Protein AF-A0A1N7QGW6-F1 (afdb_monomer_lite)

Radius of gyration: 34.16 Å; chains: 1; bounding box: 110×122×74 Å

Structure (mmCIF, N/CA/C/O backbone):
data_AF-A0A1N7QGW6-F1
#
_entry.id   AF-A0A1N7QGW6-F1
#
loop_
_atom_site.group_PDB
_atom_site.id
_atom_site.type_symbol
_atom_site.label_atom_id
_atom_site.label_alt_id
_atom_site.label_comp_id
_atom_site.label_asym_id
_atom_site.label_entity_id
_atom_site.label_seq_id
_atom_site.pdbx_PDB_ins_code
_atom_site.Cartn_x
_atom_site.Cartn_y
_atom_site.Cartn_z
_atom_site.occupancy
_atom_site.B_iso_or_equiv
_atom_site.auth_seq_id
_atom_site.auth_comp_id
_atom_site.auth_asym_id
_atom_site.auth_atom_id
_atom_site.pdbx_PDB_model_num
ATOM 1 N N . MET A 1 1 ? -33.993 -65.089 -1.992 1.00 35.38 1 MET A N 1
ATOM 2 C CA . MET A 1 1 ? -35.129 -65.377 -2.902 1.00 35.38 1 MET A CA 1
ATOM 3 C C . MET A 1 1 ? -35.760 -64.047 -3.329 1.00 35.38 1 MET A C 1
ATOM 5 O O . MET A 1 1 ? -36.556 -63.496 -2.594 1.00 35.38 1 MET A O 1
ATOM 9 N N . ARG A 1 2 ? -35.174 -63.325 -4.295 1.00 34.69 2 ARG A N 1
ATOM 10 C CA . ARG A 1 2 ? -35.659 -63.140 -5.685 1.00 34.69 2 ARG A CA 1
ATOM 11 C C . ARG A 1 2 ? -37.185 -62.971 -5.840 1.00 34.69 2 ARG A C 1
ATOM 13 O O . ARG A 1 2 ? -37.896 -63.960 -5.978 1.00 34.69 2 ARG A O 1
ATOM 20 N N . ARG A 1 3 ? -37.643 -61.721 -5.972 1.00 34.56 3 ARG A N 1
ATOM 21 C CA . ARG A 1 3 ? -38.786 -61.343 -6.822 1.00 34.56 3 ARG A CA 1
ATOM 22 C C . ARG A 1 3 ? -38.390 -60.129 -7.661 1.00 34.56 3 ARG A C 1
ATOM 24 O O . ARG A 1 3 ? -38.070 -59.076 -7.129 1.00 34.56 3 ARG A O 1
ATOM 31 N N . PHE A 1 4 ? -38.357 -60.346 -8.972 1.00 32.91 4 PHE A N 1
ATOM 32 C CA . PHE A 1 4 ? -38.132 -59.345 -10.007 1.00 32.91 4 PHE A CA 1
ATOM 33 C C . PHE A 1 4 ? -39.405 -58.507 -10.194 1.00 32.91 4 PHE A C 1
ATOM 35 O O . PHE A 1 4 ? -40.488 -59.066 -10.383 1.00 32.91 4 PHE A O 1
ATOM 42 N N . HIS A 1 5 ? -39.273 -57.182 -10.206 1.00 38.00 5 HIS A N 1
ATOM 43 C CA . HIS A 1 5 ? -40.263 -56.282 -10.791 1.00 38.00 5 HIS A CA 1
ATOM 44 C C . HIS A 1 5 ? -39.692 -55.676 -12.071 1.00 38.00 5 HIS A C 1
ATOM 46 O O . HIS A 1 5 ? -38.597 -55.121 -12.087 1.00 38.00 5 HIS A O 1
ATOM 52 N N . ARG A 1 6 ? -40.444 -55.880 -13.156 1.00 38.44 6 ARG A N 1
ATOM 53 C CA . ARG A 1 6 ? -40.234 -55.310 -14.485 1.00 38.44 6 ARG A CA 1
ATOM 54 C C . ARG A 1 6 ? -40.638 -53.837 -14.434 1.00 38.44 6 ARG A C 1
ATOM 56 O O . ARG A 1 6 ? -41.791 -53.546 -14.138 1.00 38.44 6 ARG A O 1
ATOM 63 N N . GLY A 1 7 ? -39.701 -52.945 -14.739 1.00 32.28 7 GLY A N 1
ATOM 64 C CA . GLY A 1 7 ? -39.933 -51.520 -14.958 1.00 32.28 7 GLY A CA 1
ATOM 65 C C . GLY A 1 7 ? -39.452 -51.142 -16.355 1.00 32.28 7 GLY A C 1
ATOM 66 O O . GLY A 1 7 ? -38.348 -51.496 -16.753 1.00 32.28 7 GLY A O 1
ATOM 67 N N . VAL A 1 8 ? -40.343 -50.505 -17.100 1.00 32.12 8 VAL A N 1
ATOM 68 C CA . VAL A 1 8 ? -40.270 -50.115 -18.510 1.00 32.12 8 VAL A CA 1
ATOM 69 C C . VAL A 1 8 ? -39.109 -49.143 -18.772 1.00 32.12 8 VAL A C 1
ATOM 71 O O . VAL A 1 8 ? -38.960 -48.159 -18.057 1.00 32.12 8 VAL A O 1
ATOM 74 N N . VAL A 1 9 ? -38.310 -49.403 -19.813 1.00 31.86 9 VAL A N 1
ATOM 75 C CA . VAL A 1 9 ? -37.271 -48.489 -20.326 1.00 31.86 9 VAL A CA 1
ATOM 76 C C . VAL A 1 9 ? -37.886 -47.635 -21.441 1.00 31.86 9 VAL A C 1
ATOM 78 O O . VAL A 1 9 ? -38.430 -48.218 -22.383 1.00 31.86 9 VAL A O 1
ATOM 81 N N . PRO A 1 10 ? -37.819 -46.291 -21.392 1.00 36.81 10 PRO A N 1
ATOM 82 C CA . PRO A 1 10 ? -38.207 -45.463 -22.520 1.00 36.81 10 PRO A CA 1
ATOM 83 C C . PRO A 1 10 ? -37.068 -45.418 -23.545 1.00 36.81 10 PRO A C 1
ATOM 85 O O . PRO A 1 10 ? -35.898 -45.219 -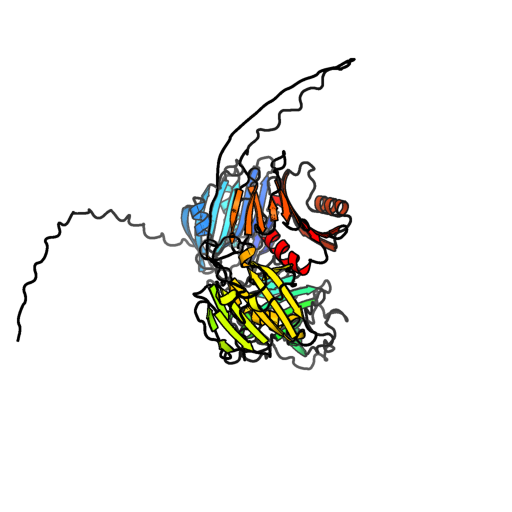23.217 1.00 36.81 10 PRO A O 1
ATOM 88 N N . LEU A 1 11 ? -37.442 -45.615 -24.806 1.00 33.41 11 LEU A N 1
ATOM 89 C CA . LEU A 1 11 ? -36.597 -45.474 -25.983 1.00 33.41 11 LEU A CA 1
ATOM 90 C C . LEU A 1 11 ? -36.296 -43.974 -26.182 1.00 33.41 11 LEU A C 1
ATOM 92 O O . LEU A 1 11 ? -37.130 -43.245 -26.715 1.00 33.41 11 LEU A O 1
ATOM 96 N N . LEU A 1 12 ? -35.140 -43.494 -25.712 1.00 32.97 12 LEU A N 1
ATOM 97 C CA . LEU A 1 12 ? -34.662 -42.145 -26.025 1.00 32.97 12 LEU A CA 1
ATOM 98 C C . LEU A 1 12 ? -33.948 -42.180 -27.383 1.00 32.97 12 LEU A C 1
ATOM 100 O O . LEU A 1 12 ? -32.967 -42.900 -27.565 1.00 32.97 12 LEU A O 1
ATOM 104 N N . ALA A 1 13 ? -34.467 -41.416 -28.340 1.00 35.19 13 ALA A N 1
ATOM 105 C CA . ALA A 1 13 ? -33.882 -41.245 -29.659 1.00 35.19 13 ALA A CA 1
ATOM 106 C C . ALA A 1 13 ? -32.494 -40.584 -29.554 1.00 35.19 13 ALA A C 1
ATOM 108 O O . ALA A 1 13 ? -32.369 -39.430 -29.148 1.00 35.19 13 ALA A O 1
ATOM 109 N N . LEU A 1 14 ? -31.454 -41.326 -29.941 1.00 32.69 14 LEU A N 1
ATOM 110 C CA . LEU A 1 14 ? -30.108 -40.810 -30.184 1.00 32.69 14 LEU A CA 1
ATOM 111 C C . LEU A 1 14 ? -30.124 -39.967 -31.467 1.00 32.69 14 LEU A C 1
ATOM 113 O O . LEU A 1 14 ? -30.026 -40.491 -32.575 1.00 32.69 14 LEU A O 1
ATOM 117 N N . LEU A 1 15 ? -30.252 -38.650 -31.311 1.00 38.38 15 LEU A N 1
ATOM 118 C CA . LEU A 1 15 ? -29.819 -37.687 -32.321 1.00 38.38 15 LEU A CA 1
ATOM 119 C C . LEU A 1 15 ? -28.288 -37.724 -32.367 1.00 38.38 15 LEU A C 1
ATOM 121 O O . LEU A 1 15 ? -27.618 -37.359 -31.403 1.00 38.38 15 LEU A O 1
ATOM 125 N N . GLY A 1 16 ? -27.739 -38.213 -33.479 1.00 38.16 16 GLY A N 1
ATOM 126 C CA . GLY A 1 16 ? -26.304 -38.230 -33.730 1.00 38.16 16 GLY A CA 1
ATOM 127 C C . GLY A 1 16 ? -25.754 -36.811 -33.836 1.00 38.16 16 GLY A C 1
ATOM 128 O O . GLY A 1 16 ? -25.899 -36.165 -34.870 1.00 38.16 16 GLY A O 1
ATOM 129 N N . MET A 1 17 ? -25.098 -36.338 -32.777 1.00 44.41 17 MET A N 1
ATOM 130 C CA . MET A 1 17 ? -24.157 -35.231 -32.884 1.00 44.41 17 MET A CA 1
ATOM 131 C C . MET A 1 17 ? -22.825 -35.792 -33.375 1.00 44.41 17 MET A C 1
ATOM 133 O O . MET A 1 17 ? -22.213 -36.637 -32.722 1.00 44.41 17 MET A O 1
ATOM 137 N N . ALA A 1 18 ? -22.399 -35.348 -34.556 1.00 43.19 18 ALA A N 1
ATOM 138 C CA . ALA A 1 18 ? -21.048 -35.590 -35.035 1.00 43.19 18 ALA A CA 1
ATOM 139 C C . ALA A 1 18 ? -20.046 -35.002 -34.020 1.00 43.19 18 ALA A C 1
ATOM 141 O O . ALA A 1 18 ? -20.264 -33.882 -33.550 1.00 43.19 18 ALA A O 1
ATOM 142 N N . PRO A 1 19 ? -18.963 -35.715 -33.667 1.00 48.38 19 PRO A N 1
ATOM 143 C CA . PRO A 1 19 ? -17.912 -35.145 -32.839 1.00 48.38 19 PRO A CA 1
ATOM 144 C C . PRO A 1 19 ? -17.296 -33.971 -33.601 1.00 48.38 19 PRO A C 1
ATOM 146 O O . PRO A 1 19 ? -16.683 -34.150 -34.654 1.00 48.38 19 PRO A O 1
ATOM 149 N N . GLY A 1 20 ? -17.502 -32.758 -33.084 1.00 43.50 20 GLY A N 1
ATOM 150 C CA . GLY A 1 20 ? -16.773 -31.585 -33.540 1.00 43.50 20 GLY A CA 1
ATOM 151 C C . GLY A 1 20 ? -15.282 -31.880 -33.433 1.00 43.50 20 GLY A C 1
ATOM 152 O O . GLY A 1 20 ? -14.818 -32.368 -32.401 1.00 43.50 20 GLY A O 1
ATOM 153 N N . ALA A 1 21 ? -14.550 -31.646 -34.519 1.00 43.66 21 ALA A N 1
ATOM 154 C CA . ALA A 1 21 ? -13.107 -31.788 -34.547 1.00 43.66 21 ALA A CA 1
ATOM 155 C C . ALA A 1 21 ? -12.507 -30.895 -33.452 1.00 43.66 21 ALA A C 1
ATOM 157 O O . ALA A 1 21 ? -12.454 -29.675 -33.595 1.00 43.66 21 ALA A O 1
ATOM 158 N N . LEU A 1 22 ? -12.077 -31.503 -32.345 1.00 46.16 22 LEU A N 1
ATOM 159 C CA . LEU A 1 22 ? -11.154 -30.865 -31.420 1.00 46.16 22 LEU A CA 1
ATOM 160 C C . LEU A 1 22 ? -9.904 -30.562 -32.240 1.00 46.16 22 LEU A C 1
ATOM 162 O O . LEU A 1 22 ? -9.194 -31.481 -32.650 1.00 46.16 22 LEU A O 1
ATOM 166 N N . ALA A 1 23 ? -9.681 -29.283 -32.540 1.00 46.53 23 ALA A N 1
ATOM 167 C CA . ALA A 1 23 ? -8.434 -28.830 -33.121 1.00 46.53 23 ALA A CA 1
ATOM 168 C C . ALA A 1 23 ? -7.307 -29.309 -32.197 1.00 46.53 23 ALA A C 1
ATOM 170 O O . ALA A 1 23 ? -7.170 -28.829 -31.073 1.00 46.53 23 ALA A O 1
ATOM 171 N N . GLN A 1 24 ? -6.549 -30.310 -32.647 1.00 46.31 24 GLN A N 1
ATOM 172 C CA . GLN A 1 24 ? -5.330 -30.743 -31.981 1.00 46.31 24 GLN A CA 1
ATOM 173 C C . GLN A 1 24 ? -4.388 -29.542 -31.963 1.00 46.31 24 GLN A C 1
ATOM 175 O O . GLN A 1 24 ? -3.799 -29.190 -32.984 1.00 46.31 24 GLN A O 1
ATOM 180 N N . GLN A 1 25 ? -4.285 -28.880 -30.809 1.00 50.25 25 GLN A N 1
ATOM 181 C CA . GLN A 1 25 ? -3.214 -27.928 -30.559 1.00 50.25 25 GLN A CA 1
ATOM 182 C C . GLN A 1 25 ? -1.900 -28.679 -30.760 1.00 50.25 25 GLN A C 1
ATOM 184 O O . GLN A 1 25 ? -1.658 -29.709 -30.127 1.00 50.25 25 GLN A O 1
ATOM 189 N N . ALA A 1 26 ? -1.091 -28.201 -31.705 1.00 57.78 26 ALA A N 1
ATOM 190 C CA . ALA A 1 26 ? 0.238 -28.736 -31.932 1.00 57.78 26 ALA A CA 1
ATOM 191 C C . ALA A 1 26 ? 1.012 -28.716 -30.607 1.00 57.78 26 ALA A C 1
ATOM 193 O O . ALA A 1 26 ? 0.926 -27.745 -29.852 1.00 57.78 26 ALA A O 1
ATOM 194 N N . ALA A 1 27 ? 1.742 -29.796 -30.319 1.00 66.56 27 ALA A N 1
ATOM 195 C CA . ALA A 1 27 ? 2.585 -29.862 -29.133 1.00 66.56 27 ALA A CA 1
ATOM 196 C C . ALA A 1 27 ? 3.534 -28.646 -29.105 1.00 66.56 27 ALA A C 1
ATOM 198 O O . ALA A 1 27 ? 4.068 -28.279 -30.159 1.00 66.56 27 ALA A O 1
ATOM 199 N N . PRO A 1 28 ? 3.738 -28.008 -27.939 1.00 74.38 28 PRO A N 1
ATOM 200 C CA . PRO A 1 28 ? 4.606 -26.845 -27.837 1.00 74.38 28 PRO A CA 1
ATOM 201 C C . PRO A 1 28 ? 6.012 -27.204 -28.326 1.00 74.38 28 PRO A C 1
ATOM 203 O O . PRO A 1 28 ? 6.568 -28.243 -27.963 1.00 74.38 28 PRO A O 1
ATOM 206 N N . LYS A 1 29 ? 6.573 -26.351 -29.189 1.00 85.00 29 LYS A N 1
ATOM 207 C CA . LYS A 1 29 ? 7.944 -26.506 -29.685 1.00 85.00 29 LYS A CA 1
ATOM 208 C C . LYS A 1 29 ? 8.902 -26.479 -28.481 1.00 85.00 29 LYS A C 1
ATOM 210 O O . LYS A 1 29 ? 8.713 -25.631 -27.606 1.00 85.00 29 LYS A O 1
ATOM 215 N N . PRO A 1 30 ? 9.903 -27.377 -28.406 1.00 89.56 30 PRO A N 1
ATOM 216 C CA . PRO A 1 30 ? 10.860 -27.359 -27.308 1.00 89.56 30 PRO A CA 1
ATOM 217 C C . PRO A 1 30 ? 11.577 -25.999 -27.242 1.00 89.56 30 PRO A C 1
ATOM 219 O O . PRO A 1 30 ? 11.844 -25.418 -28.301 1.00 89.56 30 PRO A O 1
ATOM 222 N N . PRO A 1 31 ? 11.893 -25.495 -26.036 1.00 93.50 31 PRO A N 1
ATOM 223 C CA . PRO A 1 31 ? 12.625 -24.246 -25.880 1.00 93.50 31 PRO A CA 1
ATOM 224 C C . PRO A 1 31 ? 13.992 -24.287 -26.573 1.00 93.50 31 PRO A C 1
ATOM 226 O O . PRO A 1 31 ? 14.701 -25.293 -26.515 1.00 93.50 31 PRO A O 1
ATOM 229 N N . GLU A 1 32 ? 14.375 -23.187 -27.212 1.00 96.94 32 GLU A N 1
ATOM 230 C CA . GLU A 1 32 ? 15.675 -23.042 -27.872 1.00 96.94 32 GLU A CA 1
ATOM 231 C C . GLU A 1 32 ? 16.724 -22.515 -26.876 1.00 96.94 32 GLU A C 1
ATOM 233 O O . GLU A 1 32 ? 16.401 -21.659 -26.059 1.00 96.94 32 GLU A O 1
ATOM 238 N N . PRO A 1 33 ? 17.985 -22.975 -26.897 1.00 96.88 33 PRO A N 1
ATOM 239 C CA . PRO A 1 33 ? 19.008 -22.407 -26.023 1.00 96.88 33 PRO A CA 1
ATOM 240 C C . PRO A 1 33 ? 19.329 -20.961 -26.433 1.00 96.88 33 PRO A C 1
ATOM 242 O O . PRO A 1 33 ? 19.595 -20.683 -27.604 1.00 96.88 33 PRO A O 1
ATOM 245 N N . PHE A 1 34 ? 19.345 -20.042 -25.468 1.00 96.25 34 PHE A N 1
ATOM 246 C CA . PHE A 1 34 ? 19.880 -18.699 -25.659 1.00 96.25 34 PHE A CA 1
ATOM 247 C C . PHE A 1 34 ? 21.399 -18.788 -25.793 1.00 96.25 34 PHE A C 1
ATOM 249 O O . PHE A 1 34 ? 22.068 -19.400 -24.960 1.00 96.25 34 PHE A O 1
ATOM 256 N N . VAL A 1 35 ? 21.954 -18.162 -26.828 1.00 95.69 35 VAL A N 1
ATOM 257 C CA . VAL A 1 35 ? 23.404 -18.047 -27.008 1.00 95.69 35 VAL A CA 1
ATOM 258 C C . VAL A 1 35 ? 23.821 -16.661 -26.520 1.00 95.69 35 VAL A C 1
ATOM 260 O O . VAL A 1 35 ? 23.470 -15.683 -27.183 1.00 95.69 35 VAL A O 1
ATOM 263 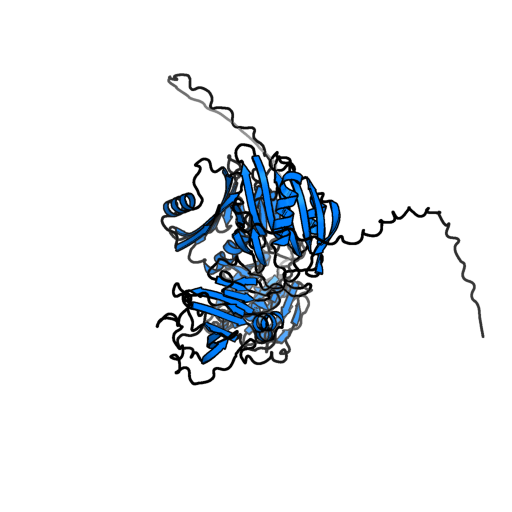N N . PRO A 1 36 ? 24.547 -16.547 -25.391 1.00 92.56 36 PRO A N 1
ATOM 264 C CA . PRO A 1 36 ? 24.975 -15.256 -24.873 1.00 92.56 36 PRO A CA 1
ATOM 265 C C . PRO A 1 36 ? 25.804 -14.487 -25.891 1.00 92.56 36 PRO A C 1
ATOM 267 O O . PRO A 1 36 ? 26.711 -15.032 -26.525 1.00 92.56 36 PRO A O 1
ATOM 270 N N . VAL A 1 37 ? 25.502 -13.202 -26.010 1.00 96.25 37 VAL A N 1
ATOM 271 C CA . VAL A 1 37 ? 26.241 -12.258 -26.841 1.00 96.25 37 VAL A CA 1
ATOM 272 C C . VAL A 1 37 ? 27.126 -11.414 -25.931 1.00 96.25 37 VAL A C 1
ATOM 274 O O . VAL A 1 37 ? 26.759 -11.105 -24.798 1.00 96.25 37 VAL A O 1
ATOM 277 N N . ALA A 1 38 ? 28.314 -11.042 -26.411 1.00 96.06 38 ALA A N 1
ATOM 278 C CA . ALA A 1 38 ? 29.198 -10.162 -25.659 1.00 96.06 38 ALA A CA 1
ATOM 279 C C . ALA A 1 38 ? 28.484 -8.838 -25.331 1.00 96.06 38 ALA A C 1
ATOM 281 O O . ALA A 1 38 ? 27.933 -8.176 -26.216 1.00 96.06 38 ALA A O 1
ATOM 282 N N . VAL A 1 39 ? 28.508 -8.460 -24.054 1.00 96.44 39 VAL A N 1
ATOM 283 C CA . VAL A 1 39 ? 28.025 -7.157 -23.591 1.00 96.44 39 VAL A CA 1
ATOM 284 C C . VAL A 1 39 ? 29.129 -6.131 -23.854 1.00 96.44 39 VAL A C 1
ATOM 286 O O . VAL A 1 39 ? 30.251 -6.337 -23.377 1.00 96.44 39 VAL A O 1
ATOM 289 N N . PRO A 1 40 ? 28.869 -5.053 -24.614 1.00 97.38 40 PRO A N 1
ATOM 290 C CA . PRO A 1 40 ? 29.883 -4.039 -24.875 1.00 97.38 40 PRO A CA 1
ATOM 291 C C . PRO A 1 40 ? 30.416 -3.409 -23.580 1.00 97.38 40 PRO A C 1
ATOM 293 O O . PRO A 1 40 ? 29.676 -3.166 -22.628 1.00 97.38 40 PRO A O 1
ATOM 296 N N . ALA A 1 41 ? 31.728 -3.174 -23.526 1.00 95.94 41 ALA A N 1
ATOM 297 C CA . ALA A 1 41 ? 32.407 -2.740 -22.302 1.00 95.94 41 ALA A CA 1
ATOM 298 C C . ALA A 1 41 ? 32.039 -1.309 -21.868 1.00 95.94 41 ALA A C 1
ATOM 300 O O . ALA A 1 41 ? 32.180 -0.967 -20.695 1.00 95.94 41 ALA A O 1
ATOM 301 N N . ASP A 1 42 ? 31.576 -0.486 -22.806 1.00 96.44 42 ASP A N 1
ATOM 302 C CA . ASP A 1 42 ? 31.104 0.882 -22.598 1.00 96.44 42 ASP A CA 1
ATOM 303 C C . ASP A 1 42 ? 29.666 0.952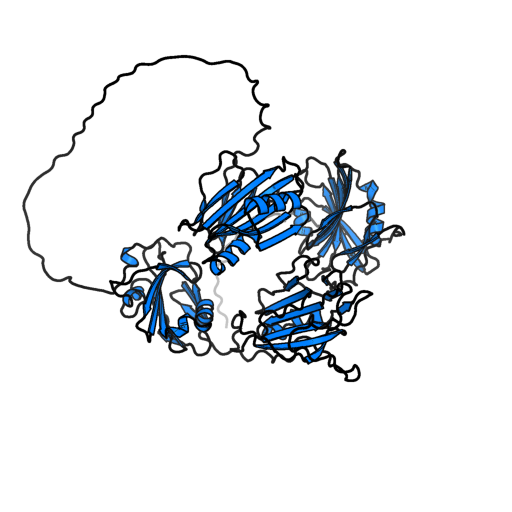 -22.061 1.00 96.44 42 ASP A C 1
ATOM 305 O O . ASP A 1 42 ? 29.189 2.033 -21.714 1.00 96.44 42 ASP A O 1
ATOM 309 N N . TRP A 1 43 ? 28.972 -0.185 -21.947 1.00 97.00 43 TRP A N 1
ATOM 310 C CA . TRP A 1 43 ? 27.624 -0.216 -21.399 1.00 97.00 43 TRP A CA 1
ATOM 311 C C . TRP A 1 43 ? 27.590 0.085 -19.907 1.00 97.00 43 TRP A C 1
ATOM 313 O O . TRP A 1 43 ? 28.345 -0.459 -19.087 1.00 97.00 43 TRP A O 1
ATOM 323 N N . VAL A 1 44 ? 26.632 0.937 -19.555 1.00 95.19 44 VAL A N 1
ATOM 324 C CA . VAL A 1 44 ? 26.464 1.473 -18.212 1.00 95.19 44 VAL A CA 1
ATOM 325 C C . VAL A 1 44 ? 25.863 0.388 -17.328 1.00 95.19 44 VAL A C 1
ATOM 327 O O . VAL A 1 44 ? 24.824 -0.188 -17.655 1.00 95.19 44 VAL A O 1
ATOM 330 N N . ALA A 1 45 ? 26.528 0.100 -16.208 1.00 93.38 45 ALA A N 1
ATOM 331 C CA . ALA A 1 45 ? 25.953 -0.739 -15.167 1.00 93.38 45 ALA A CA 1
ATOM 332 C C . ALA A 1 45 ? 24.741 -0.026 -14.563 1.00 93.38 45 ALA A C 1
ATOM 334 O O . ALA A 1 45 ? 24.802 1.157 -14.231 1.00 93.38 45 ALA A O 1
ATOM 335 N N . ALA A 1 46 ? 23.643 -0.752 -14.444 1.00 89.69 46 ALA A N 1
ATOM 336 C CA . ALA A 1 46 ? 22.421 -0.287 -13.825 1.00 89.69 46 ALA A CA 1
ATOM 337 C C . ALA A 1 46 ? 21.867 -1.395 -12.933 1.00 89.69 46 ALA A C 1
ATOM 339 O O . ALA A 1 46 ? 22.269 -2.557 -13.031 1.00 89.69 46 ALA A O 1
ATOM 340 N N . ARG A 1 47 ? 20.949 -1.016 -12.053 1.00 87.31 47 ARG A N 1
ATOM 341 C CA . ARG A 1 47 ? 20.266 -1.937 -11.158 1.00 87.31 47 ARG A CA 1
ATOM 342 C C . ARG A 1 47 ? 18.788 -1.579 -11.134 1.00 87.31 47 ARG A C 1
ATOM 344 O O . ARG A 1 47 ? 18.461 -0.394 -11.123 1.00 87.31 47 ARG A O 1
ATOM 351 N N . PHE A 1 48 ? 17.920 -2.578 -11.188 1.00 87.25 48 PHE A N 1
ATOM 352 C CA . PHE A 1 48 ? 16.471 -2.391 -11.169 1.00 87.25 48 PHE A CA 1
ATOM 353 C C . PHE A 1 48 ? 15.835 -3.455 -10.284 1.00 87.25 48 PHE A C 1
ATOM 355 O O . PHE A 1 48 ? 15.930 -4.640 -10.595 1.00 87.25 48 PHE A O 1
ATOM 362 N N . GLU A 1 49 ? 15.216 -3.030 -9.179 1.00 83.94 49 GLU A N 1
ATOM 363 C CA . GLU A 1 49 ? 14.431 -3.905 -8.295 1.00 83.94 49 GLU A CA 1
ATOM 364 C C . GLU A 1 49 ? 15.182 -5.185 -7.858 1.00 83.94 49 GLU A C 1
ATOM 366 O O . GLU A 1 49 ? 14.590 -6.246 -7.696 1.00 83.94 49 GLU A O 1
ATOM 371 N N . GLY A 1 50 ? 16.504 -5.105 -7.654 1.00 84.69 50 GLY A N 1
ATOM 372 C CA . GLY A 1 50 ? 17.345 -6.250 -7.287 1.00 84.69 50 GLY A CA 1
ATOM 373 C C . GLY A 1 50 ? 18.145 -6.876 -8.431 1.00 84.69 50 GLY A C 1
ATOM 374 O O . GLY A 1 50 ? 19.121 -7.583 -8.157 1.00 84.69 50 GLY A O 1
ATOM 375 N N . LEU A 1 51 ? 17.773 -6.612 -9.687 1.00 90.31 51 LEU A N 1
ATOM 376 C CA . LEU A 1 51 ? 18.444 -7.124 -10.884 1.00 90.31 51 LEU A CA 1
ATOM 377 C C . LEU A 1 51 ? 19.636 -6.250 -11.260 1.00 90.31 51 LEU A C 1
ATOM 379 O O . LEU A 1 51 ? 19.476 -5.051 -11.489 1.00 90.31 51 LEU A O 1
ATOM 383 N N . ASP A 1 52 ? 20.814 -6.856 -11.392 1.00 91.38 52 ASP A N 1
ATOM 384 C CA . ASP A 1 52 ? 21.957 -6.201 -12.027 1.00 91.38 52 ASP A CA 1
ATOM 385 C C . ASP A 1 52 ? 21.831 -6.313 -13.547 1.00 91.38 52 ASP A C 1
ATOM 387 O O . ASP A 1 52 ? 21.559 -7.389 -14.087 1.00 91.38 52 ASP A O 1
ATOM 391 N N . LEU A 1 53 ? 22.040 -5.195 -14.240 1.00 94.75 53 LEU A N 1
ATOM 392 C CA . LEU A 1 53 ? 21.926 -5.128 -15.690 1.00 94.75 53 LEU A CA 1
ATOM 393 C C . LEU A 1 53 ? 22.966 -4.199 -16.317 1.00 94.75 53 LEU A C 1
ATOM 395 O O . LEU A 1 53 ? 23.586 -3.355 -15.664 1.00 94.75 53 LEU A O 1
ATOM 399 N N . ARG A 1 54 ? 23.159 -4.347 -17.626 1.00 96.12 54 ARG A N 1
ATOM 400 C CA . ARG A 1 54 ? 23.988 -3.461 -18.449 1.00 96.12 54 ARG A CA 1
ATOM 401 C C . ARG A 1 54 ? 23.111 -2.870 -19.535 1.00 96.12 54 ARG A C 1
ATOM 403 O O . ARG A 1 54 ? 22.470 -3.616 -20.269 1.00 96.12 54 ARG A O 1
ATOM 410 N N . ARG A 1 55 ? 23.095 -1.542 -19.649 1.00 94.69 55 ARG A N 1
ATOM 411 C CA . ARG A 1 55 ? 22.302 -0.834 -20.661 1.00 94.69 55 ARG A CA 1
ATOM 412 C C . ARG A 1 55 ? 23.186 -0.064 -21.645 1.00 94.69 55 ARG A C 1
ATOM 414 O O . ARG A 1 55 ? 24.246 0.425 -21.235 1.00 94.69 55 ARG A O 1
ATOM 421 N N . PRO A 1 56 ? 22.742 0.106 -22.903 1.00 95.69 56 PRO A N 1
ATOM 422 C CA . PRO A 1 56 ? 23.432 0.969 -23.853 1.00 95.69 56 PRO A CA 1
ATOM 423 C C . PRO A 1 56 ? 23.551 2.407 -23.311 1.00 95.69 56 PRO A C 1
ATOM 425 O O . PRO A 1 56 ? 22.580 2.922 -22.739 1.00 95.69 56 PRO A O 1
ATOM 428 N N . PRO A 1 57 ? 24.712 3.071 -23.455 1.00 94.94 57 PRO A N 1
ATOM 429 C CA . PRO A 1 57 ? 24.917 4.427 -22.941 1.00 94.94 57 PRO A CA 1
ATOM 430 C C . PRO A 1 57 ? 24.023 5.476 -23.619 1.00 94.94 57 PRO A C 1
ATOM 432 O O . PRO A 1 57 ? 23.689 6.484 -23.001 1.00 94.94 57 PRO A O 1
ATOM 435 N N . GLU A 1 58 ? 23.606 5.243 -24.863 1.00 93.94 58 GLU A N 1
ATOM 436 C CA . GLU A 1 58 ? 22.750 6.139 -25.643 1.00 93.94 58 GLU A CA 1
ATOM 437 C C . GLU A 1 58 ? 21.252 6.016 -25.330 1.00 93.94 58 GLU A C 1
ATOM 439 O O . GLU A 1 58 ? 20.460 6.807 -25.838 1.00 93.94 58 GLU A O 1
ATOM 444 N N . PHE A 1 59 ? 20.857 5.033 -24.516 1.00 94.38 59 PHE A N 1
ATOM 445 C CA . PHE A 1 59 ? 19.480 4.869 -24.060 1.00 94.38 59 PHE A CA 1
ATOM 446 C C . PHE A 1 59 ? 19.254 5.710 -22.805 1.00 94.38 59 PHE A C 1
ATOM 448 O O . PHE A 1 59 ? 19.862 5.467 -21.757 1.00 94.38 59 PHE A O 1
ATOM 455 N N . THR A 1 60 ? 18.367 6.695 -22.895 1.00 91.69 60 THR A N 1
ATOM 456 C CA . THR A 1 60 ? 17.994 7.556 -21.769 1.00 91.69 60 THR A CA 1
ATOM 457 C C . THR A 1 60 ? 16.800 6.967 -21.021 1.00 91.69 60 THR A C 1
ATOM 459 O O . THR A 1 60 ? 15.916 6.400 -21.668 1.00 91.69 60 THR A O 1
ATOM 462 N N . PRO A 1 61 ? 16.733 7.080 -19.680 1.00 90.06 61 PRO A N 1
ATOM 463 C CA . PRO A 1 61 ? 15.514 6.761 -18.941 1.00 90.06 61 PRO A CA 1
ATOM 464 C C . PRO A 1 61 ? 14.347 7.580 -19.495 1.00 90.06 61 PRO A C 1
ATOM 466 O O . PRO A 1 61 ? 14.468 8.796 -19.634 1.00 90.06 61 PRO A O 1
ATOM 469 N N . MET A 1 62 ? 13.260 6.905 -19.852 1.00 85.06 62 MET A N 1
ATOM 470 C CA . MET A 1 62 ? 12.035 7.535 -20.346 1.00 85.06 62 MET A CA 1
ATOM 471 C C . MET A 1 62 ? 10.944 7.517 -19.289 1.00 85.06 62 MET A C 1
ATOM 473 O O . MET A 1 62 ? 10.238 8.505 -19.129 1.00 85.06 62 MET A O 1
ATOM 477 N N . ASP A 1 63 ? 10.829 6.393 -18.588 1.00 82.56 63 ASP A N 1
ATOM 478 C CA . ASP A 1 63 ? 9.805 6.179 -17.583 1.00 82.56 63 ASP A CA 1
ATOM 479 C C . ASP A 1 63 ? 10.337 5.283 -16.463 1.00 82.56 63 ASP A C 1
ATOM 481 O O . ASP A 1 63 ? 11.213 4.428 -16.672 1.00 82.56 63 ASP A O 1
ATOM 485 N N . GLU A 1 64 ? 9.835 5.528 -15.264 1.00 80.19 64 GLU A N 1
ATOM 486 C CA . GLU A 1 64 ? 10.184 4.804 -14.053 1.00 80.19 64 GLU A CA 1
ATOM 487 C C . GLU A 1 64 ? 8.941 4.675 -13.186 1.00 80.19 64 GLU A C 1
ATOM 489 O O . GLU A 1 64 ? 8.565 5.592 -12.455 1.00 80.19 64 GLU A O 1
ATOM 494 N N . ASP A 1 65 ? 8.349 3.491 -13.261 1.00 76.00 65 ASP A N 1
ATOM 495 C CA . ASP A 1 65 ? 7.287 3.065 -12.375 1.00 76.00 65 ASP A CA 1
ATOM 496 C C . ASP A 1 65 ? 7.838 2.133 -11.297 1.00 76.00 65 ASP A C 1
ATOM 498 O O . ASP A 1 65 ? 8.974 1.658 -11.339 1.00 76.00 65 ASP A O 1
ATOM 502 N N . ARG A 1 66 ? 6.989 1.818 -10.316 1.00 71.69 66 ARG A N 1
ATOM 503 C CA . ARG A 1 66 ? 7.317 0.867 -9.245 1.00 71.69 66 ARG A CA 1
ATOM 504 C C . ARG A 1 66 ? 7.733 -0.505 -9.782 1.00 71.69 66 ARG A C 1
ATOM 506 O O . ARG A 1 66 ? 8.627 -1.141 -9.233 1.00 71.69 66 ARG A O 1
ATOM 513 N N . ASP A 1 67 ? 7.034 -0.970 -10.810 1.00 82.31 67 ASP A N 1
ATOM 514 C CA . ASP A 1 67 ? 7.161 -2.336 -11.315 1.00 82.31 67 ASP A CA 1
ATOM 515 C C . ASP A 1 67 ? 7.726 -2.369 -12.731 1.00 82.31 67 ASP A C 1
ATOM 517 O O . ASP A 1 67 ? 7.981 -3.449 -13.251 1.00 82.31 67 ASP A O 1
ATOM 521 N N . SER A 1 68 ? 7.984 -1.204 -13.337 1.00 89.56 68 SER A N 1
ATOM 522 C CA . SER A 1 68 ? 8.534 -1.112 -14.682 1.00 89.56 68 SER A CA 1
ATOM 523 C C . SER A 1 68 ? 9.627 -0.054 -14.795 1.00 89.56 68 SER A C 1
ATOM 525 O O . SER A 1 68 ? 9.592 1.002 -14.165 1.00 89.56 68 SER A O 1
ATOM 527 N N . ARG A 1 69 ? 10.623 -0.332 -15.632 1.00 91.50 69 ARG A N 1
ATOM 528 C CA . ARG A 1 69 ? 11.667 0.622 -15.985 1.00 91.50 69 ARG A CA 1
ATOM 529 C C . ARG A 1 69 ? 11.828 0.666 -17.486 1.00 91.50 69 ARG A C 1
ATOM 531 O O . ARG A 1 69 ? 12.090 -0.363 -18.110 1.00 91.50 69 ARG A O 1
ATOM 538 N N . THR A 1 70 ? 11.722 1.867 -18.044 1.00 92.69 70 THR A N 1
ATOM 539 C CA . THR A 1 70 ? 11.758 2.082 -19.487 1.00 92.69 70 THR A CA 1
ATOM 540 C C . THR A 1 70 ? 12.915 2.995 -19.862 1.00 92.69 70 THR A C 1
ATOM 542 O O . THR A 1 70 ? 13.081 4.096 -19.330 1.00 92.69 70 THR A O 1
ATOM 545 N N . TRP A 1 71 ? 13.707 2.555 -20.832 1.00 94.69 71 TRP A N 1
ATOM 546 C CA . TRP A 1 71 ? 14.748 3.348 -21.470 1.00 94.69 71 TRP A CA 1
ATOM 547 C C . TRP A 1 71 ? 14.494 3.417 -22.964 1.00 94.69 71 TRP A C 1
ATOM 549 O O . TRP A 1 71 ? 13.992 2.469 -23.558 1.00 94.69 71 TRP A O 1
ATOM 559 N N . GLY A 1 72 ? 14.920 4.488 -23.614 1.00 93.50 72 GLY A N 1
ATOM 560 C CA . GLY A 1 72 ? 14.801 4.563 -25.059 1.00 93.50 72 GLY A CA 1
ATOM 561 C C . GLY A 1 72 ? 15.789 5.502 -25.707 1.00 93.50 72 GLY A C 1
ATOM 562 O O . GLY A 1 72 ? 16.472 6.294 -25.059 1.00 93.50 72 GLY A O 1
ATOM 563 N N . LYS A 1 73 ? 15.843 5.379 -27.026 1.00 94.62 73 LYS A N 1
ATOM 564 C CA . LYS A 1 73 ? 16.533 6.277 -27.941 1.00 94.62 73 LYS A CA 1
ATOM 565 C C . LYS A 1 73 ? 15.536 6.630 -29.031 1.00 94.62 73 LYS A C 1
ATOM 567 O O . LYS A 1 73 ? 15.352 5.855 -29.972 1.00 94.62 73 LYS A O 1
ATOM 572 N N . LEU A 1 74 ? 14.875 7.770 -28.872 1.00 90.19 74 LEU A N 1
ATOM 573 C CA . LEU A 1 74 ? 13.870 8.267 -29.805 1.00 90.19 74 LEU A CA 1
ATOM 574 C C . LEU A 1 74 ? 14.357 9.554 -30.470 1.00 90.19 74 LEU A C 1
ATOM 576 O O . LEU A 1 74 ? 14.814 10.478 -29.805 1.00 90.19 74 LEU A O 1
ATOM 580 N N . ASP A 1 75 ? 14.230 9.614 -31.791 1.00 89.50 75 ASP A N 1
ATOM 581 C CA . ASP A 1 75 ? 14.217 10.862 -32.541 1.00 89.50 75 ASP A CA 1
ATOM 582 C C . ASP A 1 75 ? 12.804 11.446 -32.442 1.00 89.50 75 ASP A C 1
ATOM 584 O O . ASP A 1 75 ? 11.852 10.933 -33.041 1.00 89.50 75 ASP A O 1
ATOM 588 N N . GLU A 1 76 ? 12.655 12.502 -31.644 1.00 83.31 76 GLU A N 1
ATOM 589 C CA . GLU A 1 76 ? 11.361 13.132 -31.381 1.00 83.31 76 GLU A CA 1
ATOM 590 C C . GLU A 1 76 ? 10.732 13.778 -32.617 1.00 83.31 76 GLU A C 1
ATOM 592 O O . GLU A 1 76 ? 9.502 13.871 -32.682 1.00 83.31 76 GLU A O 1
ATOM 597 N N . VAL A 1 77 ? 11.552 14.210 -33.583 1.00 85.31 77 VAL A N 1
ATOM 598 C CA . VAL A 1 77 ? 11.101 14.872 -34.813 1.00 85.31 77 VAL A CA 1
ATOM 599 C C . VAL A 1 77 ? 10.607 13.825 -35.801 1.00 85.31 77 VAL A C 1
ATOM 601 O O . VAL A 1 77 ? 9.513 13.952 -36.345 1.00 85.31 77 VAL A O 1
ATOM 604 N N . ALA A 1 78 ? 11.387 12.762 -36.000 1.00 85.88 78 ALA A N 1
ATOM 605 C CA . ALA A 1 78 ? 11.018 11.666 -36.891 1.00 85.88 78 ALA A CA 1
ATOM 606 C C . ALA A 1 78 ? 9.996 10.698 -36.269 1.00 85.88 78 ALA A C 1
ATOM 608 O O . ALA A 1 78 ? 9.488 9.822 -36.972 1.00 85.88 78 ALA A O 1
ATOM 609 N N . LYS A 1 79 ? 9.730 10.816 -34.957 1.00 83.88 79 LYS A N 1
ATOM 610 C CA . LYS A 1 79 ? 8.990 9.823 -34.158 1.00 83.88 79 LYS A CA 1
ATOM 611 C C . LYS A 1 79 ? 9.497 8.414 -34.458 1.00 83.88 79 LYS A C 1
ATOM 613 O O . LYS A 1 79 ? 8.710 7.508 -34.725 1.00 83.88 79 LYS A O 1
ATOM 618 N N . ARG A 1 80 ? 10.825 8.266 -34.495 1.00 90.69 80 ARG A N 1
ATOM 619 C CA . ARG A 1 80 ? 11.517 7.025 -34.850 1.00 90.69 80 ARG A CA 1
ATOM 620 C C . ARG A 1 80 ? 12.493 6.645 -33.756 1.00 90.69 80 ARG A C 1
ATOM 622 O O . ARG A 1 80 ? 13.273 7.481 -33.316 1.00 90.69 80 ARG A O 1
ATOM 629 N N . GLY A 1 81 ? 12.519 5.379 -33.373 1.00 92.94 81 GLY A N 1
ATOM 630 C CA . GLY A 1 81 ? 13.549 4.881 -32.478 1.00 92.94 81 GLY A CA 1
ATOM 631 C C . GLY A 1 81 ? 13.152 3.601 -31.776 1.00 92.94 81 GLY A C 1
ATOM 632 O O . GLY A 1 81 ? 12.346 2.825 -32.290 1.00 92.94 81 GLY A O 1
ATOM 633 N N . PHE A 1 82 ? 13.754 3.380 -30.614 1.00 94.69 82 PHE A N 1
ATOM 634 C CA . PHE A 1 82 ? 13.647 2.119 -29.900 1.00 94.69 82 PHE A CA 1
ATOM 635 C C . PHE A 1 82 ? 13.492 2.332 -28.407 1.00 94.69 82 PHE A C 1
ATOM 637 O O . PHE A 1 82 ? 14.061 3.266 -27.839 1.00 94.69 82 PHE A O 1
ATOM 644 N N . ILE A 1 83 ? 12.742 1.431 -27.791 1.00 93.62 83 ILE A N 1
ATOM 645 C CA . ILE A 1 83 ? 12.430 1.432 -26.371 1.00 93.62 83 ILE A CA 1
ATOM 646 C C . ILE A 1 83 ? 12.756 0.041 -25.825 1.00 93.62 83 ILE A C 1
ATOM 648 O O . ILE A 1 83 ? 12.426 -0.971 -26.442 1.00 93.62 83 ILE A O 1
ATOM 652 N N . LEU A 1 84 ? 13.436 0.009 -24.686 1.00 95.44 84 LEU A N 1
ATOM 653 C CA . LEU A 1 84 ? 13.693 -1.169 -23.874 1.00 95.44 84 LEU A CA 1
ATOM 654 C C . LEU A 1 84 ? 12.940 -1.008 -22.560 1.00 95.44 84 LEU A C 1
ATOM 656 O O . LEU A 1 84 ? 13.122 0.001 -21.877 1.00 95.44 84 LEU A O 1
ATOM 660 N N . ARG A 1 85 ? 12.139 -2.001 -22.186 1.00 94.75 85 ARG A N 1
ATOM 661 C CA . ARG A 1 85 ? 11.426 -2.009 -20.907 1.00 94.75 85 ARG A CA 1
ATOM 662 C C . ARG A 1 85 ? 11.692 -3.302 -20.151 1.00 94.75 85 ARG A C 1
ATOM 664 O O . ARG A 1 85 ? 11.734 -4.375 -20.745 1.00 94.75 85 ARG A O 1
ATOM 671 N N . LEU A 1 86 ? 11.889 -3.184 -18.844 1.00 95.81 86 LEU A N 1
ATOM 672 C CA . LEU A 1 86 ? 11.801 -4.290 -17.895 1.00 95.81 86 LEU A CA 1
ATOM 673 C C . LEU A 1 86 ? 10.563 -4.074 -17.046 1.00 95.81 86 LEU A C 1
ATOM 675 O O . LEU A 1 86 ? 10.349 -2.957 -16.587 1.00 95.81 86 LEU A O 1
ATOM 679 N N . GLU A 1 87 ? 9.776 -5.115 -16.824 1.00 94.19 87 GLU A N 1
ATOM 680 C CA . GLU A 1 87 ? 8.555 -4.999 -16.035 1.00 94.19 87 GLU A CA 1
ATOM 681 C C . GLU A 1 87 ? 8.232 -6.291 -15.285 1.00 94.19 87 GLU A C 1
ATOM 683 O O . GLU A 1 87 ? 8.364 -7.385 -15.835 1.00 94.19 87 GLU A O 1
ATOM 688 N N . PHE A 1 88 ? 7.788 -6.151 -14.039 1.00 91.75 88 PHE A N 1
ATOM 689 C CA . PHE A 1 88 ? 7.218 -7.216 -13.226 1.00 91.75 88 PHE A CA 1
ATOM 690 C C . PHE A 1 88 ? 5.688 -7.115 -13.245 1.00 91.75 88 PHE A C 1
ATOM 692 O O . PHE A 1 88 ? 5.132 -6.058 -12.968 1.00 91.75 88 PHE A O 1
ATOM 699 N N . ASP A 1 89 ? 5.016 -8.212 -13.590 1.00 88.06 89 ASP A N 1
ATOM 700 C CA . ASP A 1 89 ? 3.553 -8.284 -13.707 1.00 88.06 89 ASP A CA 1
ATOM 701 C C . ASP A 1 89 ? 3.081 -9.671 -13.220 1.00 88.06 89 ASP A C 1
ATOM 703 O O . ASP A 1 89 ? 3.772 -10.679 -13.418 1.00 88.06 89 ASP A O 1
ATOM 707 N N . ASP A 1 90 ? 1.921 -9.745 -12.559 1.00 87.31 90 ASP A N 1
ATOM 708 C CA . ASP A 1 90 ? 1.356 -10.999 -12.035 1.00 87.31 90 ASP A CA 1
ATOM 709 C C . ASP A 1 90 ? 0.915 -11.964 -13.149 1.00 87.31 90 ASP A C 1
ATOM 711 O O . ASP A 1 90 ? 0.762 -13.172 -12.946 1.00 87.31 90 ASP A O 1
ATOM 715 N N . SER A 1 91 ? 0.664 -11.440 -14.346 1.00 90.56 91 SER A N 1
ATOM 716 C CA . SER A 1 91 ? 0.137 -12.164 -15.494 1.00 90.56 91 SER A CA 1
ATOM 717 C C . SER A 1 91 ? 0.321 -11.370 -16.793 1.00 90.56 91 SER A C 1
ATOM 719 O O . SER A 1 91 ? -0.667 -11.096 -17.501 1.00 90.56 91 SER A O 1
ATOM 721 N N . PRO A 1 92 ? 1.573 -11.076 -17.186 1.00 91.44 92 PRO A N 1
ATOM 722 C CA . PRO A 1 92 ? 1.867 -10.313 -18.394 1.00 91.44 92 PRO A CA 1
ATOM 723 C C . PRO A 1 92 ? 1.251 -10.962 -19.639 1.00 91.44 92 PRO A C 1
ATOM 725 O O . PRO A 1 92 ? 0.820 -10.272 -20.561 1.00 91.44 92 PRO A O 1
ATOM 728 N N . GLU A 1 93 ? 1.105 -12.292 -19.676 1.00 90.56 93 GLU A N 1
ATOM 729 C CA . GLU A 1 93 ? 0.511 -13.000 -20.812 1.00 90.56 93 GLU A CA 1
ATOM 730 C C . GLU A 1 93 ? -0.975 -12.676 -21.018 1.00 90.56 93 GLU A C 1
ATOM 732 O O . GLU A 1 93 ? -1.451 -12.742 -22.153 1.00 90.56 93 GLU A O 1
ATOM 737 N N . ARG A 1 94 ? -1.728 -12.339 -19.955 1.00 88.06 94 ARG A N 1
ATOM 738 C CA . ARG A 1 94 ? -3.141 -11.929 -20.081 1.00 88.06 94 ARG A CA 1
ATOM 739 C C . ARG A 1 94 ? -3.234 -10.623 -20.864 1.00 88.06 94 ARG A C 1
ATOM 741 O O . ARG A 1 94 ? -4.002 -10.548 -21.823 1.00 88.06 94 ARG A O 1
ATOM 748 N N . ARG A 1 95 ? -2.411 -9.643 -20.485 1.00 85.38 95 ARG A N 1
ATOM 749 C CA . ARG A 1 95 ? -2.279 -8.353 -21.167 1.00 85.38 95 ARG A CA 1
ATOM 750 C C . ARG A 1 95 ? -1.796 -8.535 -22.603 1.00 85.38 95 ARG A C 1
ATOM 752 O O . ARG A 1 95 ? -2.483 -8.139 -23.534 1.00 85.38 95 ARG A O 1
ATOM 759 N N . ILE A 1 96 ? -0.693 -9.257 -22.792 1.00 85.62 96 ILE A N 1
ATOM 760 C CA . ILE A 1 96 ? -0.098 -9.516 -24.109 1.00 85.62 96 ILE A CA 1
ATOM 761 C C . ILE A 1 96 ? -1.108 -10.136 -25.078 1.00 85.62 96 ILE A C 1
ATOM 763 O O . ILE A 1 96 ? -1.208 -9.698 -26.219 1.00 85.62 96 ILE A O 1
ATOM 767 N N . LYS A 1 97 ? -1.880 -11.141 -24.643 1.00 86.56 97 LYS A N 1
ATOM 768 C CA . LYS A 1 97 ? -2.902 -11.781 -25.488 1.00 86.56 97 LYS A CA 1
ATOM 769 C C . LYS A 1 97 ? -4.057 -10.842 -25.818 1.00 86.56 97 LYS A C 1
ATOM 771 O O . LYS A 1 97 ? -4.545 -10.871 -26.945 1.00 86.56 97 LYS A O 1
ATOM 776 N N . ARG A 1 98 ? -4.505 -10.046 -24.843 1.00 85.31 98 ARG A N 1
ATOM 777 C CA . ARG A 1 98 ? -5.548 -9.032 -25.047 1.00 85.31 98 ARG A CA 1
ATOM 778 C C . ARG A 1 98 ? -5.113 -8.020 -26.108 1.00 85.31 98 ARG A C 1
ATOM 780 O O . ARG A 1 98 ? -5.912 -7.690 -26.976 1.00 85.31 98 ARG A O 1
ATOM 787 N N . ASP A 1 99 ? -3.839 -7.647 -26.097 1.00 81.12 99 ASP A N 1
ATOM 788 C CA . ASP A 1 99 ? -3.254 -6.661 -27.008 1.00 81.12 99 ASP A CA 1
ATOM 789 C C . ASP A 1 99 ? -2.781 -7.304 -28.340 1.00 81.12 99 ASP A C 1
ATOM 791 O O . ASP A 1 99 ? -2.007 -6.731 -29.103 1.00 81.12 99 ASP A O 1
ATOM 795 N N . GLY A 1 100 ? -3.253 -8.521 -28.649 1.00 86.12 100 GLY A N 1
ATOM 796 C CA . GLY A 1 100 ? -3.016 -9.196 -29.931 1.00 86.12 100 GLY A CA 1
ATOM 797 C C . GLY A 1 100 ? -1.658 -9.892 -30.066 1.00 86.12 100 GLY A C 1
ATOM 798 O O . GLY A 1 100 ? -1.258 -10.261 -31.173 1.00 86.12 100 GLY A O 1
ATOM 799 N N . GLY A 1 101 ? -0.941 -10.095 -28.963 1.00 91.56 101 GLY A N 1
ATOM 800 C CA . GLY A 1 101 ? 0.345 -10.775 -28.942 1.00 91.56 101 GLY A CA 1
ATOM 801 C C . GLY A 1 101 ? 0.275 -12.258 -29.287 1.00 91.56 101 GLY A C 1
ATOM 802 O O . GLY A 1 101 ? -0.619 -12.996 -28.871 1.00 91.56 101 GLY A O 1
ATOM 803 N N . VAL A 1 102 ? 1.279 -12.707 -30.039 1.00 94.50 102 VAL A N 1
ATOM 804 C CA . VAL A 1 102 ? 1.421 -14.084 -30.512 1.00 94.50 102 VAL A CA 1
ATOM 805 C C . VAL A 1 102 ? 2.698 -14.692 -29.943 1.00 94.50 102 VAL A C 1
ATOM 807 O O . VAL A 1 102 ? 3.793 -14.168 -30.155 1.00 94.50 102 VAL A O 1
ATOM 810 N N . GLU A 1 103 ? 2.567 -15.827 -29.257 1.00 95.06 103 GLU A N 1
ATOM 811 C CA . GLU A 1 103 ? 3.708 -16.612 -28.781 1.00 95.06 103 GLU A CA 1
ATOM 812 C C . GLU A 1 103 ? 4.455 -17.210 -29.982 1.00 95.06 103 GLU A C 1
ATOM 814 O O . GLU A 1 103 ? 3.868 -17.858 -30.854 1.00 95.06 103 GLU A O 1
ATOM 819 N N . ARG A 1 104 ? 5.765 -16.973 -30.054 1.00 95.31 104 ARG A N 1
ATOM 820 C CA . ARG A 1 104 ? 6.642 -17.445 -31.138 1.00 95.31 104 ARG A CA 1
ATOM 821 C C . ARG A 1 104 ? 7.518 -18.626 -30.734 1.00 95.31 104 ARG A C 1
ATOM 823 O O . ARG A 1 104 ? 8.110 -19.262 -31.603 1.00 95.31 104 ARG A O 1
ATOM 830 N N . GLY A 1 105 ? 7.591 -18.927 -29.443 1.00 95.12 105 GLY A N 1
ATOM 831 C CA . GLY A 1 105 ? 8.369 -20.029 -28.890 1.00 95.12 105 GLY A CA 1
ATOM 832 C C . GLY A 1 105 ? 8.873 -19.702 -27.492 1.00 95.12 105 GLY A C 1
ATOM 833 O O . GLY A 1 105 ? 8.420 -18.748 -26.867 1.00 95.12 105 GLY A O 1
ATOM 834 N N . ALA A 1 106 ? 9.844 -20.477 -27.024 1.00 96.56 106 ALA A N 1
ATOM 835 C CA . ALA A 1 106 ? 10.507 -20.258 -25.748 1.00 96.56 106 ALA A CA 1
ATOM 836 C C . ALA A 1 106 ? 12.025 -20.342 -25.913 1.00 96.56 106 ALA A C 1
ATOM 838 O O . ALA A 1 106 ? 12.521 -20.995 -26.835 1.00 96.56 106 ALA A O 1
ATOM 839 N N . VAL A 1 107 ? 12.748 -19.689 -25.012 1.00 96.94 107 VAL A N 1
ATOM 840 C CA . VAL A 1 107 ? 14.203 -19.670 -24.955 1.00 96.94 107 VAL A CA 1
ATOM 841 C C . VAL A 1 107 ? 14.679 -20.060 -23.554 1.00 96.94 107 VAL A C 1
ATOM 843 O O . VAL A 1 107 ? 14.081 -19.644 -22.567 1.00 96.94 107 VAL A O 1
ATOM 846 N N . VAL A 1 108 ? 15.728 -20.878 -23.461 1.00 97.50 108 VAL A N 1
ATOM 847 C CA . VAL A 1 108 ? 16.374 -21.276 -22.199 1.00 97.50 108 VAL A CA 1
ATOM 848 C C . VAL A 1 108 ? 17.658 -20.480 -22.031 1.00 97.50 108 VAL A C 1
ATOM 850 O O . VAL A 1 108 ? 18.568 -20.581 -22.852 1.00 97.50 108 VAL A O 1
ATOM 853 N N . MET A 1 109 ? 17.732 -19.705 -20.963 1.00 96.62 109 MET A N 1
ATOM 854 C CA . MET A 1 109 ? 18.891 -18.920 -20.568 1.00 96.62 109 MET A CA 1
ATOM 855 C C . MET A 1 109 ? 19.997 -19.818 -19.979 1.00 96.62 109 MET A C 1
ATOM 857 O O . MET A 1 109 ? 19.707 -20.911 -19.485 1.00 96.62 109 MET A O 1
ATOM 861 N N . PRO A 1 110 ? 21.275 -19.391 -19.998 1.00 94.00 110 PRO A N 1
ATOM 862 C CA . PRO A 1 110 ? 22.386 -20.188 -19.460 1.00 94.00 110 PRO A CA 1
ATOM 863 C C . PRO A 1 110 ? 22.274 -20.522 -17.967 1.00 94.00 110 PRO A C 1
ATOM 865 O O . PRO A 1 110 ? 22.832 -21.518 -17.516 1.00 94.00 110 PRO A O 1
ATOM 868 N N . ASP A 1 111 ? 21.570 -19.688 -17.207 1.00 91.06 111 ASP A N 1
ATOM 869 C CA . ASP A 1 111 ? 21.275 -19.868 -15.782 1.00 91.06 111 ASP A CA 1
ATOM 870 C C . ASP A 1 111 ? 20.092 -20.823 -15.519 1.00 91.06 111 ASP A C 1
ATOM 872 O O . ASP A 1 111 ? 19.780 -21.125 -14.368 1.00 91.06 111 ASP A O 1
ATOM 876 N N . GLY A 1 112 ? 19.460 -21.337 -16.580 1.00 95.00 112 GLY A N 1
ATOM 877 C CA . GLY A 1 112 ? 18.344 -22.274 -16.525 1.00 95.00 112 GLY A CA 1
ATOM 878 C C . GLY A 1 112 ? 16.962 -21.623 -16.559 1.00 95.00 112 GLY A C 1
ATOM 879 O O . GLY A 1 112 ? 15.971 -22.355 -16.580 1.00 95.00 112 GLY A O 1
ATOM 880 N N . HIS A 1 113 ? 16.856 -20.289 -16.592 1.00 96.00 113 HIS A N 1
ATOM 881 C CA . HIS A 1 113 ? 15.557 -19.632 -16.761 1.00 96.00 113 HIS A CA 1
ATOM 882 C C . HIS A 1 113 ? 14.961 -19.924 -18.133 1.00 96.00 113 HIS A C 1
ATOM 884 O O . HIS A 1 113 ? 15.664 -19.951 -19.140 1.00 96.00 113 HIS A O 1
ATOM 890 N N . VAL A 1 114 ? 13.644 -20.097 -18.188 1.00 96.81 114 VAL A N 1
ATOM 891 C CA . VAL A 1 114 ? 12.908 -20.231 -19.449 1.00 96.81 114 VAL A CA 1
ATOM 892 C C . VAL A 1 114 ? 12.107 -18.960 -19.671 1.00 96.81 114 VAL A C 1
ATOM 894 O O . VAL A 1 114 ? 11.342 -18.560 -18.799 1.00 96.81 114 VAL A O 1
ATOM 897 N N . PHE A 1 115 ? 12.260 -18.341 -20.839 1.00 97.81 115 PHE A N 1
ATOM 898 C CA . PHE A 1 115 ? 11.471 -17.187 -21.259 1.00 97.81 115 PHE A CA 1
ATOM 899 C C . PHE A 1 115 ? 10.627 -17.533 -22.482 1.00 97.81 115 PHE A C 1
ATOM 901 O O . PHE A 1 115 ? 11.133 -18.063 -23.470 1.00 97.81 115 PHE A O 1
ATOM 908 N N . ARG A 1 116 ? 9.340 -17.198 -22.458 1.00 97.25 116 ARG A N 1
ATOM 909 C CA . ARG A 1 116 ? 8.453 -17.270 -23.622 1.00 97.25 116 ARG A CA 1
ATOM 910 C C . ARG A 1 116 ? 8.623 -16.024 -24.470 1.00 97.25 116 ARG A C 1
ATOM 912 O O . ARG A 1 116 ? 8.551 -14.910 -23.959 1.00 97.25 116 ARG A O 1
ATOM 919 N N . ARG A 1 117 ? 8.829 -16.216 -25.770 1.00 97.25 117 ARG A N 1
ATOM 920 C CA . ARG A 1 117 ? 8.958 -15.135 -26.741 1.00 97.25 117 ARG A CA 1
ATOM 921 C C . ARG A 1 117 ? 7.596 -14.785 -27.313 1.00 97.25 117 ARG A C 1
ATOM 923 O O . ARG A 1 117 ? 6.935 -15.641 -27.903 1.00 97.25 117 ARG A O 1
ATOM 930 N N . TRP A 1 118 ? 7.234 -13.517 -27.223 1.00 96.62 118 TRP A N 1
ATOM 931 C CA . TRP A 1 118 ? 6.011 -12.959 -27.782 1.00 96.62 118 TRP A CA 1
ATOM 932 C C . TRP A 1 118 ? 6.336 -11.893 -28.819 1.00 96.62 118 TRP A C 1
ATOM 934 O O . TRP A 1 118 ? 7.373 -11.236 -28.754 1.00 96.62 118 TRP A O 1
ATOM 944 N N . GLN A 1 119 ? 5.443 -11.735 -29.791 1.00 95.38 119 GLN A N 1
ATOM 945 C CA . GLN A 1 119 ? 5.484 -10.641 -30.753 1.00 95.38 119 GLN A CA 1
ATOM 946 C C . GLN A 1 119 ? 4.104 -10.022 -30.895 1.00 95.38 119 GLN A C 1
ATOM 948 O O . GLN A 1 119 ? 3.112 -10.747 -30.984 1.00 95.38 119 GLN A O 1
ATOM 953 N N . MET A 1 120 ? 4.050 -8.699 -30.977 1.00 92.31 120 MET A N 1
ATOM 954 C CA . MET A 1 120 ? 2.825 -7.956 -31.262 1.00 92.31 120 MET A CA 1
ATOM 955 C C . MET A 1 120 ? 3.128 -6.720 -32.101 1.00 92.31 120 MET A C 1
ATOM 957 O O . MET A 1 120 ? 4.266 -6.252 -32.167 1.00 92.31 120 MET A O 1
ATOM 961 N N . ILE A 1 121 ? 2.090 -6.198 -32.743 1.00 87.69 121 ILE A N 1
ATOM 962 C CA . ILE A 1 121 ? 2.114 -4.855 -33.314 1.00 87.69 121 ILE A CA 1
ATOM 963 C C . ILE A 1 121 ? 1.618 -3.942 -32.199 1.00 87.69 121 ILE A C 1
ATOM 965 O O . ILE A 1 121 ? 0.534 -4.184 -31.673 1.00 87.69 121 ILE A O 1
ATOM 969 N N . ALA A 1 122 ? 2.416 -2.947 -31.814 1.00 72.06 122 ALA A N 1
ATOM 970 C CA . ALA A 1 122 ? 2.000 -1.985 -30.805 1.00 72.06 122 ALA A CA 1
ATOM 971 C C . ALA A 1 122 ? 0.694 -1.315 -31.269 1.00 72.06 122 ALA A C 1
ATOM 973 O O . ALA A 1 122 ? 0.609 -0.935 -32.448 1.00 72.06 122 ALA A O 1
ATOM 974 N N . PRO A 1 123 ? -0.324 -1.207 -30.398 1.00 60.00 123 PRO A N 1
ATOM 975 C CA . PRO A 1 123 ? -1.581 -0.586 -30.773 1.00 60.00 123 PRO A CA 1
ATOM 976 C C . PRO A 1 123 ? -1.328 0.857 -31.259 1.00 60.00 123 PRO A C 1
ATOM 978 O O . PRO A 1 123 ? -0.403 1.527 -30.789 1.00 60.00 123 PRO A O 1
ATOM 981 N N . PRO A 1 124 ? -2.057 1.317 -32.292 1.00 51.47 124 PRO A N 1
ATOM 982 C CA . PRO A 1 124 ? -1.755 2.545 -33.030 1.00 51.47 124 PRO A CA 1
ATOM 983 C C . PRO A 1 124 ? -2.090 3.834 -32.261 1.00 51.47 124 PRO A C 1
ATOM 985 O O . PRO A 1 124 ? -2.292 4.872 -32.888 1.00 51.47 124 PRO A O 1
ATOM 988 N N . ASP A 1 125 ? -2.122 3.798 -30.933 1.00 45.16 125 ASP A N 1
ATOM 989 C CA . ASP A 1 125 ? -2.726 4.817 -30.065 1.00 45.16 125 ASP A CA 1
ATOM 990 C C . ASP A 1 125 ? -1.989 6.172 -30.143 1.00 45.16 125 ASP A C 1
ATOM 992 O O . ASP A 1 125 ? -2.537 7.218 -29.812 1.00 45.16 125 ASP A O 1
ATOM 996 N N . ALA A 1 126 ? -0.774 6.186 -30.710 1.00 42.31 126 ALA A N 1
ATOM 997 C CA . ALA A 1 126 ? 0.010 7.388 -31.014 1.00 42.31 126 ALA A CA 1
ATOM 998 C C . ALA A 1 126 ? 0.089 7.749 -32.518 1.00 42.31 126 ALA A C 1
ATOM 1000 O O . ALA A 1 126 ? 0.892 8.595 -32.913 1.00 42.31 126 ALA A O 1
ATOM 1001 N N . GLY A 1 127 ? -0.671 7.080 -33.392 1.00 53.62 127 GLY A N 1
ATOM 1002 C CA . GLY A 1 127 ? -0.572 7.239 -34.850 1.00 53.62 127 GLY A CA 1
ATOM 1003 C C . GLY A 1 127 ? 0.741 6.716 -35.452 1.00 53.62 127 GLY A C 1
ATOM 1004 O O . GLY A 1 127 ? 1.066 7.022 -36.601 1.00 53.62 127 GLY A O 1
ATOM 1005 N N . VAL A 1 128 ? 1.504 5.927 -34.691 1.00 63.12 128 VAL A N 1
ATOM 1006 C CA . VAL A 1 128 ? 2.822 5.412 -35.068 1.00 63.12 128 VAL A CA 1
ATOM 1007 C C . VAL A 1 128 ? 2.789 3.886 -35.116 1.00 63.12 128 VAL A C 1
ATOM 1009 O O . VAL A 1 128 ? 2.338 3.241 -34.176 1.00 63.12 128 VAL A O 1
ATOM 1012 N N . LYS A 1 129 ? 3.278 3.292 -36.213 1.00 74.50 129 LYS A N 1
ATOM 1013 C CA . LYS A 1 129 ? 3.445 1.836 -36.295 1.00 74.50 129 LYS A CA 1
ATOM 1014 C C . LYS A 1 129 ? 4.611 1.419 -35.407 1.00 74.50 129 LYS A C 1
ATOM 1016 O O . LYS A 1 129 ? 5.724 1.923 -35.586 1.00 74.50 129 LYS A O 1
ATOM 1021 N N . GLY A 1 130 ? 4.359 0.479 -34.504 1.00 83.38 130 GLY A N 1
ATOM 1022 C CA . GLY A 1 130 ? 5.407 -0.150 -33.716 1.00 83.38 130 GLY A CA 1
ATOM 1023 C C . GLY A 1 130 ? 5.342 -1.668 -33.761 1.00 83.38 130 GLY A C 1
ATOM 1024 O O . GLY A 1 130 ? 4.267 -2.254 -33.864 1.00 83.38 130 GLY A O 1
ATOM 1025 N N . GLU A 1 131 ? 6.504 -2.301 -33.687 1.00 92.75 131 GLU A N 1
ATOM 1026 C CA . GLU A 1 131 ? 6.634 -3.739 -33.455 1.00 92.75 131 GLU A CA 1
ATOM 1027 C C . GLU A 1 131 ? 7.220 -3.944 -32.064 1.00 92.75 131 GLU A C 1
ATOM 1029 O O . GLU A 1 131 ? 8.126 -3.210 -31.662 1.00 92.75 131 GLU A O 1
ATOM 1034 N N . VAL A 1 132 ? 6.709 -4.935 -31.338 1.00 94.38 132 VAL A N 1
ATOM 1035 C CA . VAL A 1 132 ? 7.201 -5.293 -30.007 1.00 94.38 132 VAL A CA 1
ATOM 1036 C C . VAL A 1 132 ? 7.615 -6.758 -29.999 1.00 94.38 132 VAL A C 1
ATOM 1038 O O . VAL A 1 132 ? 6.861 -7.633 -30.435 1.00 94.38 132 VAL A O 1
ATOM 1041 N N . GLU A 1 133 ? 8.811 -7.028 -29.487 1.00 96.50 133 GLU A N 1
ATOM 1042 C CA . GLU A 1 133 ? 9.307 -8.360 -29.149 1.00 96.50 133 GLU A CA 1
ATOM 1043 C C . GLU A 1 133 ? 9.476 -8.433 -27.628 1.00 96.50 133 GLU A C 1
ATOM 1045 O O . GLU A 1 133 ? 10.169 -7.602 -27.049 1.00 96.50 133 GLU A O 1
ATOM 1050 N N . LEU A 1 134 ? 8.825 -9.406 -26.984 1.00 96.44 134 LEU A N 1
ATOM 1051 C CA . LEU A 1 134 ? 8.837 -9.560 -25.528 1.00 96.44 134 LEU A CA 1
ATOM 1052 C C . LEU A 1 134 ? 9.400 -10.926 -25.140 1.00 96.44 134 LEU A C 1
ATOM 1054 O O . LEU A 1 134 ? 9.117 -11.935 -25.794 1.00 96.44 134 LEU A O 1
ATOM 1058 N N . LEU A 1 135 ? 10.144 -10.970 -24.041 1.00 98.19 135 LEU A N 1
ATOM 1059 C CA . LEU A 1 135 ? 10.527 -12.191 -23.340 1.00 98.19 135 LEU A CA 1
ATOM 1060 C C . LEU A 1 135 ? 9.856 -12.194 -21.969 1.00 98.19 135 LEU A C 1
ATOM 1062 O O . LEU A 1 135 ? 10.097 -11.295 -21.176 1.00 98.19 135 LEU A O 1
ATOM 1066 N N . VAL A 1 136 ? 9.046 -13.211 -21.681 1.00 97.94 136 VAL A N 1
ATOM 1067 C CA . VAL A 1 136 ? 8.320 -13.350 -20.407 1.00 97.94 136 VAL A CA 1
ATOM 1068 C C . VAL A 1 136 ? 8.811 -14.584 -19.664 1.00 97.94 136 VAL A C 1
ATOM 1070 O O . VAL A 1 136 ? 8.788 -15.674 -20.236 1.00 97.94 136 VAL A O 1
ATOM 1073 N N . SER A 1 137 ? 9.243 -14.443 -18.413 1.00 97.25 137 SER A N 1
ATOM 1074 C CA . SER A 1 137 ? 9.724 -15.572 -17.614 1.00 97.25 137 SER A CA 1
ATOM 1075 C C . SER A 1 137 ? 8.617 -16.611 -17.380 1.00 97.25 137 SER A C 1
ATOM 1077 O O . SER A 1 137 ? 7.458 -16.285 -17.123 1.00 97.25 137 SER A O 1
ATOM 1079 N N . ASP A 1 138 ? 8.953 -17.897 -17.487 1.00 94.56 138 ASP A N 1
ATOM 1080 C CA . ASP A 1 138 ? 7.981 -18.979 -17.283 1.00 94.56 138 ASP A CA 1
ATOM 1081 C C . ASP A 1 138 ? 7.649 -19.137 -15.790 1.00 94.56 138 ASP A C 1
ATOM 1083 O O . ASP A 1 138 ? 6.488 -19.342 -15.431 1.00 94.56 138 ASP A O 1
ATOM 1087 N N . LEU A 1 139 ? 8.657 -18.950 -14.929 1.00 92.81 139 LEU A N 1
ATOM 1088 C CA . LEU A 1 139 ? 8.526 -18.899 -13.473 1.00 92.81 139 LEU A CA 1
ATOM 1089 C C . LEU A 1 139 ? 8.482 -17.447 -12.966 1.00 92.81 139 LEU A C 1
ATOM 1091 O O . LEU A 1 139 ? 9.104 -16.573 -13.584 1.00 92.81 139 LEU A O 1
ATOM 1095 N N . PRO A 1 140 ? 7.802 -17.190 -11.834 1.00 90.56 140 PRO A N 1
ATOM 1096 C CA . PRO A 1 140 ? 7.929 -15.930 -11.117 1.00 90.56 140 PRO A CA 1
ATOM 1097 C C . PRO A 1 140 ? 9.385 -15.640 -10.741 1.00 90.56 140 PRO A C 1
ATOM 1099 O O . PRO A 1 140 ? 10.138 -16.550 -10.379 1.00 90.56 140 PRO A O 1
ATOM 1102 N N . ILE A 1 141 ? 9.777 -14.372 -10.843 1.00 89.50 141 ILE A N 1
ATOM 1103 C CA . ILE A 1 141 ? 11.110 -13.892 -10.444 1.00 89.50 141 ILE A CA 1
ATOM 1104 C C . ILE A 1 141 ? 11.022 -13.069 -9.153 1.00 89.50 141 ILE A C 1
ATOM 1106 O O . ILE A 1 141 ? 11.940 -13.127 -8.332 1.00 89.50 141 ILE A O 1
ATOM 1110 N N . ARG A 1 142 ? 9.917 -12.341 -8.945 1.00 85.94 142 ARG A N 1
ATOM 1111 C CA . ARG A 1 142 ? 9.691 -11.476 -7.779 1.00 85.94 142 ARG A CA 1
ATOM 1112 C C . ARG A 1 142 ? 8.328 -11.794 -7.167 1.00 85.94 142 ARG A C 1
ATOM 1114 O O . ARG A 1 142 ? 7.309 -11.485 -7.767 1.00 85.94 142 ARG A O 1
ATOM 1121 N N . GLY A 1 143 ? 8.303 -12.436 -5.997 1.00 82.50 143 GLY A N 1
ATOM 1122 C CA . GLY A 1 143 ? 7.057 -12.947 -5.417 1.00 82.50 143 GLY A CA 1
ATOM 1123 C C . GLY A 1 143 ? 6.306 -13.846 -6.407 1.00 82.50 143 GLY A C 1
ATOM 1124 O O . GLY A 1 143 ? 6.875 -14.809 -6.918 1.00 82.50 143 GLY A O 1
ATOM 1125 N N . ASP A 1 144 ? 5.057 -13.489 -6.711 1.00 84.00 144 ASP A N 1
ATOM 1126 C CA . ASP A 1 144 ? 4.223 -14.169 -7.715 1.00 84.00 144 ASP A CA 1
ATOM 1127 C C . ASP A 1 144 ? 4.329 -13.546 -9.123 1.00 84.00 144 ASP A C 1
ATOM 1129 O O . ASP A 1 144 ? 3.710 -14.028 -10.073 1.00 84.00 144 ASP A O 1
ATOM 1133 N N . GLU A 1 145 ? 5.126 -12.488 -9.283 1.00 88.69 145 GLU A N 1
ATOM 1134 C CA . GLU A 1 145 ? 5.253 -11.731 -10.524 1.00 88.69 145 GLU A CA 1
ATOM 1135 C C . GLU A 1 145 ? 6.321 -12.319 -11.449 1.00 88.69 145 GLU A C 1
ATOM 1137 O O . GLU A 1 145 ? 7.422 -12.728 -11.047 1.00 88.69 145 GLU A O 1
ATOM 1142 N N . LYS A 1 146 ? 6.003 -12.306 -12.739 1.00 93.62 146 LYS A N 1
ATOM 1143 C CA . LYS A 1 146 ? 6.899 -12.695 -13.823 1.00 93.62 146 LYS A CA 1
ATOM 1144 C C . LYS A 1 146 ? 7.658 -11.482 -14.332 1.00 93.62 146 LYS A C 1
ATOM 1146 O O . LYS A 1 146 ? 7.125 -10.379 -14.360 1.00 93.62 146 LYS A O 1
ATOM 1151 N N . LEU A 1 147 ? 8.889 -11.703 -14.784 1.00 96.12 147 LEU A N 1
ATOM 1152 C CA . LEU A 1 147 ? 9.670 -10.675 -15.462 1.00 96.12 147 LEU A CA 1
ATOM 1153 C C . LEU A 1 147 ? 9.335 -10.679 -16.952 1.00 96.12 147 LEU A C 1
ATOM 1155 O O . LEU A 1 147 ? 9.462 -11.706 -17.623 1.00 96.12 147 LEU A O 1
ATOM 1159 N N . SER A 1 148 ? 8.978 -9.514 -17.469 1.00 97.44 148 SER A N 1
ATOM 1160 C CA . SER A 1 148 ? 8.886 -9.217 -18.893 1.00 97.44 148 SER A CA 1
ATOM 1161 C C . SER A 1 148 ? 10.023 -8.287 -19.319 1.00 97.44 148 SER A C 1
ATOM 1163 O O . SER A 1 148 ? 10.410 -7.366 -18.596 1.00 97.44 148 SER A O 1
ATOM 1165 N N . ILE A 1 149 ? 10.613 -8.592 -20.472 1.00 97.62 149 ILE A N 1
ATOM 1166 C CA . ILE A 1 149 ? 11.704 -7.844 -21.092 1.00 97.62 149 ILE A CA 1
ATOM 1167 C C . ILE A 1 149 ? 11.254 -7.495 -22.505 1.00 97.62 149 ILE A C 1
ATOM 1169 O O . ILE A 1 149 ? 11.136 -8.385 -23.353 1.00 97.62 149 ILE A O 1
ATOM 1173 N N . ASP A 1 150 ? 11.052 -6.212 -22.767 1.00 95.31 150 ASP A N 1
ATOM 1174 C CA . ASP A 1 150 ? 10.412 -5.746 -23.988 1.00 95.31 150 ASP A CA 1
ATOM 1175 C C . ASP A 1 150 ? 11.395 -4.934 -24.826 1.00 95.31 150 ASP A C 1
ATOM 1177 O O . ASP A 1 150 ? 12.077 -4.035 -24.329 1.00 95.31 150 ASP A O 1
ATOM 1181 N N . LEU A 1 151 ? 11.421 -5.221 -26.123 1.00 96.44 151 LEU A N 1
ATOM 1182 C CA . LEU A 1 151 ? 11.984 -4.360 -27.150 1.00 96.44 151 LEU A CA 1
ATOM 1183 C C . LEU A 1 151 ? 10.841 -3.850 -28.017 1.00 96.44 151 LEU A C 1
ATOM 1185 O O . LEU A 1 151 ? 10.175 -4.636 -28.688 1.00 96.44 151 LEU A O 1
ATOM 1189 N N . MET A 1 152 ? 10.671 -2.536 -28.073 1.00 94.44 152 MET A N 1
ATOM 1190 C CA . MET A 1 152 ? 9.736 -1.884 -28.981 1.00 94.44 152 MET A CA 1
ATOM 1191 C C . MET A 1 152 ? 10.496 -1.043 -30.004 1.00 94.44 152 MET A C 1
ATOM 1193 O O . MET A 1 152 ? 11.374 -0.253 -29.655 1.00 94.44 152 MET A O 1
ATOM 1197 N N . ALA A 1 153 ? 10.141 -1.201 -31.275 1.00 94.56 153 ALA A N 1
ATOM 1198 C CA . ALA A 1 153 ? 10.574 -0.338 -32.365 1.00 94.56 153 ALA A CA 1
ATOM 1199 C C . ALA A 1 153 ? 9.432 0.600 -32.754 1.00 94.56 153 ALA A C 1
ATOM 1201 O O . ALA A 1 153 ? 8.298 0.163 -32.921 1.00 94.56 153 ALA A O 1
ATOM 1202 N N . VAL A 1 154 ? 9.736 1.883 -32.916 1.00 91.50 154 VAL A N 1
ATOM 1203 C CA . VAL A 1 154 ? 8.786 2.955 -33.231 1.00 91.50 154 VAL A CA 1
ATOM 1204 C C . VAL A 1 154 ? 9.187 3.519 -34.593 1.00 91.50 154 VAL A C 1
ATOM 1206 O O . VAL A 1 154 ? 10.291 4.045 -34.713 1.00 91.50 154 VAL A O 1
ATOM 1209 N N . ASN A 1 155 ? 8.362 3.355 -35.639 1.00 90.25 155 ASN A N 1
ATOM 1210 C CA . ASN A 1 155 ? 8.697 3.718 -37.036 1.00 90.25 155 ASN A CA 1
ATOM 1211 C C . ASN A 1 155 ? 10.099 3.250 -37.510 1.00 90.25 155 ASN A C 1
ATOM 1213 O O . ASN A 1 155 ? 10.749 3.883 -38.355 1.00 90.25 155 ASN A O 1
ATOM 1217 N N . ALA A 1 156 ? 10.579 2.138 -36.961 1.00 90.56 156 ALA A N 1
ATOM 1218 C CA . ALA A 1 156 ? 11.861 1.521 -37.269 1.00 90.56 156 ALA A CA 1
ATOM 1219 C C . ALA A 1 156 ? 11.675 0.013 -37.463 1.00 90.56 156 ALA A C 1
ATOM 1221 O O . ALA A 1 156 ? 10.701 -0.558 -36.976 1.00 90.56 156 ALA A O 1
ATOM 1222 N N . ASP A 1 157 ? 12.604 -0.626 -38.173 1.00 93.12 157 ASP A N 1
ATOM 1223 C CA . ASP A 1 157 ? 12.625 -2.084 -38.271 1.00 93.12 157 ASP A CA 1
ATOM 1224 C C . ASP A 1 157 ? 13.214 -2.654 -36.975 1.00 93.12 157 ASP A C 1
ATOM 1226 O O . ASP A 1 157 ? 14.361 -2.369 -36.621 1.00 93.12 157 ASP A O 1
ATOM 1230 N N . ILE A 1 158 ? 12.437 -3.468 -36.255 1.00 94.19 158 ILE A N 1
ATOM 1231 C CA . ILE A 1 158 ? 12.879 -4.090 -35.002 1.00 94.19 158 ILE A CA 1
ATOM 1232 C C . ILE A 1 158 ? 14.119 -4.975 -35.199 1.00 94.19 158 ILE A C 1
ATOM 1234 O O . ILE A 1 158 ? 14.911 -5.154 -34.270 1.00 94.19 158 ILE A O 1
ATOM 1238 N N . ALA A 1 159 ? 14.339 -5.495 -36.412 1.00 95.12 159 ALA A N 1
ATOM 1239 C CA . ALA A 1 159 ? 15.518 -6.284 -36.743 1.00 95.12 159 ALA A CA 1
ATOM 1240 C C . ALA A 1 159 ? 16.827 -5.497 -36.566 1.00 95.12 159 ALA A C 1
ATOM 1242 O O . ALA A 1 159 ? 17.835 -6.110 -36.208 1.00 95.12 159 ALA A O 1
ATOM 1243 N N . GLU A 1 160 ? 16.810 -4.167 -36.738 1.00 94.38 160 GLU A N 1
ATOM 1244 C CA . GLU A 1 160 ? 17.972 -3.290 -36.514 1.00 94.38 160 GLU A CA 1
ATOM 1245 C C . GLU A 1 160 ? 18.468 -3.366 -35.057 1.00 94.38 160 GLU A C 1
ATOM 1247 O O . GLU A 1 160 ? 19.666 -3.235 -34.806 1.00 94.38 160 GLU A O 1
ATOM 1252 N N . MET A 1 161 ? 17.572 -3.640 -34.099 1.00 95.12 161 MET A N 1
ATOM 1253 C CA . MET A 1 161 ? 17.886 -3.647 -32.665 1.00 95.12 161 MET A CA 1
ATOM 1254 C C . MET A 1 161 ? 17.994 -5.016 -32.017 1.00 95.12 161 MET A C 1
ATOM 1256 O O . MET A 1 161 ? 18.436 -5.100 -30.872 1.00 95.12 161 MET A O 1
ATOM 1260 N N . ARG A 1 162 ? 17.670 -6.104 -32.720 1.00 94.69 162 ARG A N 1
ATOM 1261 C CA . ARG A 1 162 ? 17.815 -7.459 -32.162 1.00 94.69 162 ARG A CA 1
ATOM 1262 C C . ARG A 1 162 ? 19.221 -7.766 -31.622 1.00 94.69 162 ARG A C 1
ATOM 1264 O O . ARG A 1 162 ? 19.291 -8.374 -30.555 1.00 94.69 162 ARG A O 1
ATOM 1271 N N . PRO A 1 163 ? 20.335 -7.352 -32.265 1.00 95.69 163 PRO A N 1
ATOM 1272 C CA . PRO A 1 163 ? 21.668 -7.569 -31.698 1.00 95.69 163 PRO A CA 1
ATOM 1273 C C . PRO A 1 163 ? 21.872 -6.840 -30.366 1.00 95.69 163 PRO A C 1
ATOM 1275 O O . PRO A 1 163 ? 22.385 -7.426 -29.417 1.00 95.69 163 PRO A O 1
ATOM 1278 N N . VAL A 1 164 ? 21.414 -5.587 -30.271 1.00 95.19 164 VAL A N 1
ATOM 1279 C CA . VAL A 1 164 ? 21.481 -4.797 -29.033 1.00 95.19 164 VAL A CA 1
ATOM 1280 C C . VAL A 1 164 ? 20.595 -5.424 -27.957 1.00 95.19 164 VAL A C 1
ATOM 1282 O O . VAL A 1 164 ? 21.033 -5.583 -26.825 1.00 95.19 164 VAL A O 1
ATOM 1285 N N . PHE A 1 165 ? 19.388 -5.867 -28.304 1.00 96.50 165 PHE A N 1
ATOM 1286 C CA . PHE A 1 165 ? 18.501 -6.563 -27.374 1.00 96.50 165 PHE A CA 1
ATOM 1287 C C . PHE A 1 165 ? 19.106 -7.869 -26.852 1.00 96.50 165 PHE A C 1
ATOM 1289 O O . PHE A 1 165 ? 19.053 -8.132 -25.656 1.00 96.50 165 PHE A O 1
ATOM 1296 N N . ALA A 1 166 ? 19.770 -8.654 -27.704 1.00 96.44 166 ALA A N 1
ATOM 1297 C CA . ALA A 1 166 ? 20.481 -9.853 -27.268 1.00 96.44 166 ALA A CA 1
ATOM 1298 C C . ALA A 1 166 ? 21.647 -9.530 -26.313 1.00 96.44 166 ALA A C 1
ATOM 1300 O O . ALA A 1 166 ? 21.828 -10.235 -25.318 1.00 96.44 166 ALA A O 1
ATOM 1301 N N . SER A 1 167 ? 22.410 -8.458 -26.560 1.00 97.00 167 SER A N 1
ATOM 1302 C CA . SER A 1 167 ? 23.433 -7.975 -25.617 1.00 97.00 167 SER A CA 1
ATOM 1303 C C . SER A 1 167 ? 22.820 -7.478 -24.301 1.00 97.00 167 SER A C 1
ATOM 1305 O O . SER A 1 167 ? 23.381 -7.746 -23.245 1.00 97.00 167 SER A O 1
ATOM 1307 N N . PHE A 1 168 ? 21.650 -6.832 -24.336 1.00 96.62 168 PHE A N 1
ATOM 1308 C CA . PHE A 1 168 ? 20.896 -6.430 -23.141 1.00 96.62 168 PHE A CA 1
ATOM 1309 C C . PHE A 1 168 ? 20.459 -7.622 -22.310 1.00 96.62 168 PHE A C 1
ATOM 1311 O O . PHE A 1 168 ? 20.800 -7.698 -21.133 1.00 96.62 168 PHE A O 1
ATOM 1318 N N . VAL A 1 169 ? 19.825 -8.606 -22.940 1.00 96.94 169 VAL A N 1
ATOM 1319 C CA . VAL A 1 169 ? 19.429 -9.851 -22.281 1.00 96.94 169 VAL A CA 1
ATOM 1320 C C . VAL A 1 169 ? 20.648 -10.608 -21.732 1.00 96.94 169 VAL A C 1
ATOM 1322 O O . VAL A 1 169 ? 20.582 -11.156 -20.640 1.00 96.94 169 VAL A O 1
ATOM 1325 N N . SER A 1 170 ? 21.792 -10.577 -22.427 1.00 96.62 170 SER A N 1
ATOM 1326 C CA . SER A 1 170 ? 23.054 -11.173 -21.942 1.00 96.62 170 SER A CA 1
ATOM 1327 C C . SER A 1 170 ? 23.688 -10.405 -20.775 1.00 96.62 170 SER A C 1
ATOM 1329 O O . SER A 1 170 ? 24.506 -10.961 -20.046 1.00 96.62 170 SER A O 1
ATOM 1331 N N . GLY A 1 171 ? 23.352 -9.123 -20.623 1.00 95.75 171 GLY A N 1
ATOM 1332 C CA . GLY A 1 171 ? 23.813 -8.264 -19.538 1.00 95.75 171 GLY A CA 1
ATOM 1333 C C . GLY A 1 171 ? 22.951 -8.329 -18.282 1.00 95.75 171 GLY A C 1
ATOM 1334 O O . GLY A 1 171 ? 23.357 -7.745 -17.279 1.00 95.75 171 GLY A O 1
ATOM 1335 N N . LEU A 1 172 ? 21.799 -9.008 -18.327 1.00 95.44 172 LEU A N 1
ATOM 1336 C CA . LEU A 1 172 ? 20.940 -9.249 -17.169 1.00 95.44 172 LEU A CA 1
ATOM 1337 C C . LEU A 1 172 ? 21.512 -10.376 -16.310 1.00 95.44 172 LEU A C 1
ATOM 1339 O O . LEU A 1 172 ? 21.815 -11.461 -16.805 1.00 95.44 172 LEU A O 1
ATOM 1343 N N . ILE A 1 173 ? 21.618 -10.130 -15.008 1.00 93.94 173 ILE A N 1
ATOM 1344 C CA . ILE A 1 173 ? 22.004 -11.136 -14.020 1.00 93.94 173 ILE A CA 1
ATOM 1345 C C . ILE A 1 173 ? 20.751 -11.519 -13.234 1.00 93.94 173 ILE A C 1
ATOM 1347 O O . ILE A 1 173 ? 20.279 -10.758 -12.388 1.00 93.94 173 ILE A O 1
ATOM 1351 N N . LEU A 1 174 ? 20.213 -12.704 -13.524 1.00 92.19 174 LEU A N 1
ATOM 1352 C CA . LEU A 1 174 ? 19.054 -13.254 -12.828 1.00 92.19 174 LEU A CA 1
ATOM 1353 C C . LEU A 1 174 ? 19.502 -14.140 -11.650 1.00 92.19 174 LEU A C 1
ATOM 1355 O O . LEU A 1 174 ? 20.555 -14.784 -11.718 1.00 92.19 174 LEU A O 1
ATOM 1359 N N . PRO A 1 175 ? 18.720 -14.210 -10.558 1.00 89.62 175 PRO A N 1
ATOM 1360 C CA . PRO A 1 175 ? 18.935 -15.221 -9.525 1.00 89.62 175 PRO A CA 1
ATOM 1361 C C . PRO A 1 175 ? 18.691 -16.625 -10.105 1.00 89.62 175 PRO A C 1
ATOM 1363 O O . PRO A 1 175 ? 18.003 -16.738 -11.114 1.00 89.62 175 PRO A O 1
ATOM 1366 N N . PRO A 1 176 ? 19.189 -17.717 -9.499 1.00 90.69 176 PRO A N 1
ATOM 1367 C CA . PRO A 1 176 ? 18.875 -19.065 -9.974 1.00 90.69 176 PRO A CA 1
ATOM 1368 C C . PRO A 1 176 ? 17.354 -19.313 -10.038 1.00 90.69 176 PRO A C 1
ATOM 1370 O O . PRO A 1 176 ? 16.634 -18.820 -9.164 1.00 90.69 176 PRO A O 1
ATOM 1373 N N . PRO A 1 177 ? 16.846 -20.094 -11.010 1.00 90.38 177 PRO A N 1
ATOM 1374 C CA . PRO A 1 177 ? 15.420 -20.395 -11.118 1.00 90.38 177 PRO A CA 1
ATOM 1375 C C . PRO A 1 177 ? 14.814 -20.888 -9.799 1.00 90.38 177 PRO A C 1
ATOM 1377 O O . PRO A 1 177 ? 15.367 -21.769 -9.140 1.00 90.38 177 PRO A O 1
ATOM 1380 N N . GLY A 1 178 ? 13.678 -20.304 -9.409 1.00 84.00 178 GLY A N 1
ATOM 1381 C CA . GLY A 1 178 ? 12.992 -20.607 -8.147 1.00 84.00 178 GLY A CA 1
ATOM 1382 C C . GLY A 1 178 ? 13.603 -19.960 -6.899 1.00 84.00 178 GLY A C 1
ATOM 1383 O O . GLY A 1 178 ? 13.099 -20.179 -5.801 1.00 84.00 178 GLY A O 1
ATOM 1384 N N . THR A 1 179 ? 14.669 -19.166 -7.038 1.00 84.06 179 THR A N 1
ATOM 1385 C CA . THR A 1 179 ? 15.183 -18.332 -5.945 1.00 84.06 179 THR A CA 1
ATOM 1386 C C . THR A 1 179 ? 14.511 -16.960 -6.009 1.00 84.06 179 THR A C 1
ATOM 1388 O O . THR A 1 179 ? 14.622 -16.308 -7.051 1.00 84.06 179 THR A O 1
ATOM 1391 N N . PRO A 1 180 ? 13.848 -16.493 -4.934 1.00 76.69 180 PRO A N 1
ATOM 1392 C CA . PRO A 1 180 ? 13.191 -15.194 -4.945 1.00 76.69 180 PRO A CA 1
ATOM 1393 C C . PRO A 1 180 ? 14.223 -14.078 -5.108 1.00 76.69 180 PRO A C 1
ATOM 1395 O O . PRO A 1 180 ? 15.280 -14.074 -4.461 1.00 76.69 180 PRO A O 1
ATOM 1398 N N . LEU A 1 181 ? 13.916 -13.122 -5.981 1.00 86.12 181 LEU A N 1
ATOM 1399 C CA . LEU A 1 181 ? 14.710 -11.915 -6.123 1.00 86.12 181 LEU A CA 1
ATOM 1400 C C . LEU A 1 181 ? 14.640 -11.088 -4.834 1.00 86.12 181 LEU A C 1
ATOM 1402 O O . LEU A 1 181 ? 13.569 -10.848 -4.281 1.00 86.12 181 LEU A O 1
ATOM 1406 N N . ARG A 1 182 ? 15.798 -10.624 -4.354 1.00 88.06 182 ARG A N 1
ATOM 1407 C CA . ARG A 1 182 ? 15.836 -9.662 -3.250 1.00 88.06 182 ARG A CA 1
ATOM 1408 C C . ARG A 1 182 ? 15.539 -8.278 -3.797 1.00 88.06 182 ARG A C 1
ATOM 1410 O O . ARG A 1 182 ? 16.327 -7.760 -4.584 1.00 88.06 182 ARG A O 1
ATOM 1417 N N . ARG A 1 183 ? 14.453 -7.680 -3.327 1.00 85.00 183 ARG A N 1
ATOM 1418 C CA . ARG A 1 183 ? 14.104 -6.300 -3.623 1.00 85.00 183 ARG A CA 1
ATOM 1419 C C . ARG A 1 183 ? 15.123 -5.363 -2.993 1.00 85.00 183 ARG A C 1
ATOM 1421 O O . ARG A 1 183 ? 15.482 -5.525 -1.825 1.00 85.00 183 ARG A O 1
ATOM 1428 N N . ASP A 1 184 ? 15.559 -4.381 -3.767 1.00 87.06 184 ASP A N 1
ATOM 1429 C CA . ASP A 1 184 ? 16.407 -3.303 -3.281 1.00 87.06 184 ASP A CA 1
ATOM 1430 C C . ASP A 1 184 ? 15.563 -2.196 -2.650 1.00 87.06 184 ASP A C 1
ATOM 1432 O O . ASP A 1 184 ? 14.570 -1.747 -3.215 1.00 87.06 184 ASP A O 1
ATOM 1436 N N . ILE A 1 185 ? 16.000 -1.724 -1.490 1.00 86.69 185 ILE A N 1
ATOM 1437 C CA . ILE A 1 185 ? 15.408 -0.605 -0.763 1.00 86.69 185 ILE A CA 1
ATOM 1438 C C . ILE A 1 185 ? 16.527 0.412 -0.516 1.00 86.69 185 ILE A C 1
ATOM 1440 O O . ILE A 1 185 ? 17.640 0.038 -0.121 1.00 86.69 185 ILE A O 1
ATOM 1444 N N . PHE A 1 186 ? 16.245 1.689 -0.798 1.00 88.69 186 PHE A N 1
ATOM 1445 C CA . PHE A 1 186 ? 17.206 2.799 -0.753 1.00 88.69 186 PHE A CA 1
ATOM 1446 C C . PHE A 1 186 ? 18.454 2.543 -1.612 1.00 88.69 186 PHE A C 1
ATOM 1448 O O . PHE A 1 186 ? 19.583 2.570 -1.122 1.00 88.69 186 PHE A O 1
ATOM 1455 N N . GLY A 1 187 ? 18.269 2.216 -2.893 1.00 84.25 187 GLY A N 1
ATOM 1456 C CA . GLY A 1 187 ? 19.394 1.937 -3.795 1.00 84.25 187 GLY A CA 1
ATOM 1457 C C . GLY A 1 187 ? 20.195 0.681 -3.423 1.00 84.25 187 GLY A C 1
ATOM 1458 O O . GLY A 1 187 ? 21.397 0.610 -3.670 1.00 84.25 187 GLY A O 1
ATOM 1459 N N . GLY A 1 188 ? 19.542 -0.306 -2.800 1.00 88.25 188 GLY A N 1
ATOM 1460 C CA . GLY A 1 188 ? 20.137 -1.604 -2.468 1.00 88.25 188 GLY A CA 1
ATOM 1461 C C . GLY A 1 188 ? 20.876 -1.649 -1.132 1.00 88.25 188 GLY A C 1
ATOM 1462 O O . GLY A 1 188 ? 21.532 -2.655 -0.852 1.00 88.25 188 GLY A O 1
ATOM 1463 N N . ILE A 1 189 ? 20.758 -0.603 -0.306 1.00 92.88 189 ILE A N 1
ATOM 1464 C CA . ILE A 1 189 ? 21.292 -0.578 1.064 1.00 92.88 189 ILE A CA 1
ATOM 1465 C C . ILE A 1 189 ? 20.617 -1.655 1.907 1.00 92.88 189 ILE A C 1
ATOM 1467 O O . ILE A 1 189 ? 21.291 -2.402 2.614 1.00 92.88 189 ILE A O 1
ATOM 1471 N N . VAL A 1 190 ? 19.293 -1.753 1.820 1.00 93.62 190 VAL A N 1
ATOM 1472 C CA . VAL A 1 190 ? 18.515 -2.826 2.437 1.00 93.62 190 VAL A CA 1
ATOM 1473 C C . VAL A 1 190 ? 18.020 -3.729 1.318 1.00 93.62 190 VAL A C 1
ATOM 1475 O O . VAL A 1 190 ? 17.489 -3.253 0.320 1.00 93.62 190 VAL A O 1
ATOM 1478 N N . GLN A 1 191 ? 18.226 -5.035 1.459 1.00 91.88 191 GLN A N 1
ATOM 1479 C CA . GLN A 1 191 ? 17.812 -6.010 0.458 1.00 91.88 191 GLN A CA 1
ATOM 1480 C C . GLN A 1 191 ? 17.021 -7.131 1.105 1.00 91.88 191 GLN A C 1
ATOM 1482 O O . GLN A 1 191 ? 17.572 -7.904 1.895 1.00 91.88 191 GLN A O 1
ATOM 1487 N N . LEU A 1 192 ? 15.744 -7.230 0.754 1.00 91.75 192 LEU A N 1
ATOM 1488 C CA . LEU A 1 192 ? 14.807 -8.178 1.349 1.00 91.75 192 LEU A CA 1
ATOM 1489 C C . LEU A 1 192 ? 14.175 -9.038 0.245 1.00 91.75 192 LEU A C 1
ATOM 1491 O O . LEU A 1 192 ? 13.721 -8.484 -0.754 1.00 91.75 192 LEU A O 1
ATOM 1495 N N . PRO A 1 193 ? 14.121 -10.375 0.386 1.00 89.12 193 PRO A N 1
ATOM 1496 C CA . PRO A 1 193 ? 13.286 -11.216 -0.462 1.00 89.12 193 PRO A CA 1
ATOM 1497 C C . PRO A 1 193 ? 11.832 -11.048 -0.005 1.00 89.12 193 PRO A C 1
ATOM 1499 O O . PRO A 1 193 ? 11.323 -11.839 0.783 1.00 89.12 193 PRO A O 1
ATOM 1502 N N . LEU A 1 194 ? 11.218 -9.931 -0.399 1.00 84.44 194 LEU A N 1
ATOM 1503 C CA . LEU A 1 194 ? 9.803 -9.671 -0.157 1.00 84.44 194 LEU A CA 1
ATOM 1504 C C . LEU A 1 194 ? 9.000 -10.406 -1.229 1.00 84.44 194 LEU A C 1
ATOM 1506 O O . LEU A 1 194 ? 9.145 -10.115 -2.416 1.00 84.44 194 LEU A O 1
ATOM 1510 N N . ASP A 1 195 ? 8.180 -11.353 -0.792 1.00 75.81 195 ASP A N 1
ATOM 1511 C CA . ASP A 1 195 ? 7.271 -12.099 -1.658 1.00 75.81 195 ASP A CA 1
ATOM 1512 C C . ASP A 1 195 ? 5.936 -11.349 -1.842 1.00 75.81 195 ASP A C 1
ATOM 1514 O O . ASP A 1 195 ? 5.740 -10.240 -1.330 1.00 75.81 195 ASP A O 1
ATOM 1518 N N . GLY A 1 196 ? 4.999 -11.964 -2.572 1.00 68.81 196 GLY A N 1
ATOM 1519 C CA . GLY A 1 196 ? 3.625 -11.476 -2.691 1.00 68.81 196 GLY A CA 1
ATOM 1520 C C . GLY A 1 196 ? 2.904 -11.386 -1.336 1.00 68.81 196 GLY A C 1
ATOM 1521 O O . GLY A 1 196 ? 3.295 -12.007 -0.347 1.00 68.81 196 GLY A O 1
ATOM 1522 N N . GLY A 1 197 ? 1.827 -10.597 -1.286 1.00 73.88 197 GLY A N 1
ATOM 1523 C CA . GLY A 1 197 ? 0.992 -10.429 -0.086 1.00 73.88 197 GLY A CA 1
ATOM 1524 C C . GLY A 1 197 ? 1.320 -9.209 0.781 1.00 73.88 197 GLY A C 1
ATOM 1525 O O . GLY A 1 197 ? 0.655 -9.006 1.794 1.00 73.88 197 GLY A O 1
ATOM 1526 N N . TRP A 1 198 ? 2.291 -8.386 0.377 1.00 81.38 198 TRP A N 1
ATOM 1527 C CA . TRP A 1 198 ? 2.537 -7.070 0.969 1.00 81.38 198 TRP A CA 1
ATOM 1528 C C . TRP A 1 198 ? 1.951 -5.956 0.088 1.00 81.38 198 TRP A C 1
ATOM 1530 O O . TRP A 1 198 ? 2.329 -5.796 -1.072 1.00 81.38 198 TRP A O 1
ATOM 1540 N N . SER A 1 199 ? 1.044 -5.160 0.645 1.00 70.62 199 SER A N 1
ATOM 1541 C CA . SER A 1 199 ? 0.568 -3.887 0.110 1.00 70.62 199 SER A CA 1
ATOM 1542 C C . SER A 1 199 ? 1.410 -2.720 0.658 1.00 70.62 199 SER A C 1
ATOM 1544 O O . SER A 1 199 ? 2.168 -2.858 1.619 1.00 70.62 199 SER A O 1
ATOM 1546 N N . GLY A 1 200 ? 1.336 -1.549 0.015 1.00 65.12 200 GLY A N 1
ATOM 1547 C CA . GLY A 1 200 ? 2.017 -0.332 0.488 1.00 65.12 200 GLY A CA 1
ATOM 1548 C C . GLY A 1 200 ? 3.443 -0.102 -0.024 1.00 65.12 200 GLY A C 1
ATOM 1549 O O . GLY A 1 200 ? 3.978 0.982 0.198 1.00 65.12 200 GLY A O 1
ATOM 1550 N N . LEU A 1 201 ? 4.018 -1.041 -0.787 1.00 62.31 201 LEU A N 1
ATOM 1551 C CA . LEU A 1 201 ? 5.286 -0.859 -1.503 1.00 62.31 201 LEU A CA 1
ATOM 1552 C C . LEU A 1 201 ? 5.189 0.384 -2.417 1.00 62.31 201 LEU A C 1
ATOM 1554 O O . LEU A 1 201 ? 4.659 0.304 -3.527 1.00 62.31 201 LEU A O 1
ATOM 1558 N N . ARG A 1 202 ? 5.622 1.555 -1.936 1.00 54.88 202 ARG A N 1
ATOM 1559 C CA . ARG A 1 202 ? 5.865 2.756 -2.752 1.00 54.88 202 ARG A CA 1
ATOM 1560 C C . ARG A 1 202 ? 7.270 2.649 -3.359 1.00 54.88 202 ARG A C 1
ATOM 1562 O O . ARG A 1 202 ? 8.038 1.780 -2.956 1.00 54.88 202 ARG A O 1
ATOM 1569 N N . SER A 1 203 ? 7.557 3.467 -4.376 1.00 53.16 203 SER A N 1
ATOM 1570 C CA . SER A 1 203 ? 8.843 3.478 -5.100 1.00 53.16 203 SER A CA 1
ATOM 1571 C C . SER A 1 203 ? 10.045 3.343 -4.149 1.00 53.16 203 SER A C 1
ATOM 1573 O O . SER A 1 203 ? 10.077 3.987 -3.103 1.00 53.16 203 SER A O 1
ATOM 1575 N N . SER A 1 204 ? 11.036 2.527 -4.528 1.00 53.03 204 SER A N 1
ATOM 1576 C CA . SER A 1 204 ? 12.272 2.262 -3.767 1.00 53.03 204 SER A CA 1
ATOM 1577 C C . SER A 1 204 ? 13.119 3.505 -3.461 1.00 53.03 204 SER A C 1
ATOM 1579 O O . SER A 1 204 ? 14.078 3.411 -2.687 1.00 53.03 204 SER A O 1
ATOM 1581 N N . ASP A 1 205 ? 12.774 4.637 -4.081 1.00 54.19 205 ASP A N 1
ATOM 1582 C CA . ASP A 1 205 ? 13.492 5.907 -4.010 1.00 54.19 205 ASP A CA 1
ATOM 1583 C C . ASP A 1 205 ? 12.898 6.893 -2.992 1.00 54.19 205 ASP A C 1
ATOM 1585 O O . ASP A 1 205 ? 13.490 7.948 -2.755 1.00 54.19 205 ASP A O 1
ATOM 1589 N N . SER A 1 206 ? 11.754 6.587 -2.361 1.00 66.12 206 SER A N 1
ATOM 1590 C CA . SER A 1 206 ? 11.314 7.366 -1.200 1.00 66.12 206 SER A CA 1
ATOM 1591 C C . SER A 1 206 ? 12.171 7.025 0.013 1.00 66.12 206 SER A C 1
ATOM 1593 O O . SER A 1 206 ? 12.488 5.866 0.234 1.00 66.12 206 SER A O 1
ATOM 1595 N N . ASP A 1 207 ? 12.496 8.017 0.847 1.00 84.56 207 ASP A N 1
ATOM 1596 C CA . ASP A 1 207 ? 13.197 7.821 2.130 1.00 84.56 207 ASP A CA 1
ATOM 1597 C C . ASP A 1 207 ? 12.342 7.065 3.181 1.00 84.56 207 ASP A C 1
ATOM 1599 O O . ASP A 1 207 ? 12.744 6.926 4.333 1.00 84.56 207 ASP A O 1
ATOM 1603 N N . ASP A 1 208 ? 11.162 6.570 2.802 1.00 85.94 208 ASP A N 1
ATOM 1604 C CA . ASP A 1 208 ? 10.245 5.796 3.638 1.00 85.94 208 ASP A CA 1
ATOM 1605 C C . ASP A 1 208 ? 9.538 4.720 2.802 1.00 85.94 208 ASP A C 1
ATOM 1607 O O . ASP A 1 208 ? 9.060 4.996 1.698 1.00 85.94 208 ASP A O 1
ATOM 1611 N N . LEU A 1 209 ? 9.454 3.503 3.334 1.00 86.38 209 LEU A N 1
ATOM 1612 C CA . LEU A 1 209 ? 8.768 2.358 2.748 1.00 86.38 209 LEU A CA 1
ATOM 1613 C C . LEU A 1 209 ? 7.859 1.725 3.800 1.00 86.38 209 LEU A C 1
ATOM 1615 O O . LEU A 1 209 ? 8.341 1.224 4.812 1.00 86.38 209 LEU A O 1
ATOM 1619 N N . ARG A 1 210 ? 6.554 1.670 3.524 1.00 87.06 210 ARG A N 1
ATOM 1620 C CA . ARG A 1 210 ? 5.562 1.052 4.413 1.00 87.06 210 ARG A CA 1
ATOM 1621 C C . ARG A 1 210 ? 4.999 -0.215 3.802 1.00 87.06 210 ARG A C 1
ATOM 1623 O O . ARG A 1 210 ? 4.518 -0.197 2.677 1.00 87.06 210 ARG A O 1
ATOM 1630 N N . LEU A 1 211 ? 5.045 -1.307 4.545 1.00 86.75 211 LEU A N 1
ATOM 1631 C CA . LEU A 1 211 ? 4.543 -2.613 4.151 1.00 86.75 211 LEU A CA 1
ATOM 1632 C C . LEU A 1 211 ? 3.396 -2.986 5.077 1.00 86.75 211 LEU A C 1
ATOM 1634 O O . LEU A 1 211 ? 3.552 -2.982 6.296 1.00 86.75 211 LEU A O 1
ATOM 1638 N N . HIS A 1 212 ? 2.265 -3.347 4.494 1.00 83.94 212 HIS A N 1
ATOM 1639 C CA . HIS A 1 212 ? 1.115 -3.903 5.198 1.00 83.94 212 HIS A CA 1
ATOM 1640 C C . HIS A 1 212 ? 0.736 -5.217 4.527 1.00 83.94 212 HIS A C 1
ATOM 1642 O O . HIS A 1 212 ? 0.991 -5.386 3.342 1.00 83.94 212 HIS A O 1
ATOM 1648 N N . ALA A 1 213 ? 0.142 -6.154 5.250 1.00 78.50 213 ALA A N 1
ATOM 1649 C CA . ALA A 1 213 ? -0.492 -7.314 4.633 1.00 78.50 213 ALA A CA 1
ATOM 1650 C C . ALA A 1 213 ? -1.975 -7.262 4.987 1.00 78.50 213 ALA A C 1
ATOM 1652 O O . ALA A 1 213 ? -2.322 -7.090 6.150 1.00 78.50 213 ALA A O 1
ATOM 1653 N N . ASP A 1 214 ? -2.851 -7.355 3.988 1.00 68.19 214 ASP A N 1
ATOM 1654 C CA . ASP A 1 214 ? -4.280 -7.051 4.161 1.00 68.19 214 ASP A CA 1
ATOM 1655 C C . ASP A 1 214 ? -4.987 -8.003 5.148 1.00 68.19 214 ASP A C 1
ATOM 1657 O O . ASP A 1 214 ? -6.021 -7.663 5.727 1.00 68.19 214 ASP A O 1
ATOM 1661 N N . ASP A 1 215 ? -4.423 -9.196 5.340 1.00 76.44 215 ASP A N 1
ATOM 1662 C CA . ASP A 1 215 ? -4.871 -10.250 6.249 1.00 76.44 215 ASP A CA 1
ATOM 1663 C C . ASP A 1 215 ? -4.038 -10.350 7.540 1.00 76.44 215 ASP A C 1
ATOM 1665 O O . ASP A 1 215 ? -4.354 -11.176 8.399 1.00 76.44 215 ASP A O 1
ATOM 1669 N N . LEU A 1 216 ? -2.993 -9.528 7.699 1.00 80.12 216 LEU A N 1
ATOM 1670 C CA . LEU A 1 216 ? -2.217 -9.446 8.933 1.00 80.12 216 LEU A CA 1
ATOM 1671 C C . LEU A 1 216 ? -2.447 -8.119 9.633 1.00 80.12 216 LEU A C 1
ATOM 1673 O O . LEU A 1 216 ? -2.243 -7.042 9.084 1.00 80.12 216 LEU A O 1
ATOM 1677 N N . GLU A 1 217 ? -2.772 -8.209 10.915 1.00 82.06 217 GLU A N 1
ATOM 1678 C CA . GLU A 1 217 ? -2.909 -7.049 11.787 1.00 82.06 217 GLU A CA 1
ATOM 1679 C C . GLU A 1 217 ? -1.530 -6.523 12.201 1.00 82.06 217 GLU A C 1
ATOM 1681 O O . GLU A 1 217 ? -1.095 -6.682 13.344 1.00 82.06 217 GLU A O 1
ATOM 1686 N N . GLY A 1 218 ? -0.815 -5.932 11.244 1.00 86.75 218 GLY A N 1
ATOM 1687 C CA . GLY A 1 218 ? 0.491 -5.329 11.452 1.00 86.75 218 GLY A CA 1
ATOM 1688 C C . GLY A 1 218 ? 1.045 -4.600 10.229 1.00 86.75 218 GLY A C 1
ATOM 1689 O O . GLY A 1 218 ? 0.497 -4.644 9.128 1.00 86.75 218 GLY A O 1
ATOM 1690 N N . GLN A 1 219 ? 2.144 -3.893 10.455 1.00 90.00 219 GLN A N 1
ATOM 1691 C CA . GLN A 1 219 ? 2.845 -3.085 9.471 1.00 90.00 219 GLN A CA 1
ATOM 1692 C C . GLN A 1 219 ? 4.352 -3.091 9.724 1.00 90.00 219 GLN A C 1
ATOM 1694 O O . GLN A 1 219 ? 4.822 -3.278 10.853 1.00 90.00 219 GLN A O 1
ATOM 1699 N N . ILE A 1 220 ? 5.101 -2.836 8.658 1.00 91.88 220 ILE A N 1
ATOM 1700 C CA . ILE A 1 220 ? 6.537 -2.578 8.687 1.00 91.88 220 ILE A CA 1
ATOM 1701 C C . ILE A 1 220 ? 6.772 -1.213 8.057 1.00 91.88 220 ILE A C 1
ATOM 1703 O O . ILE A 1 220 ? 6.321 -0.968 6.947 1.00 91.88 220 ILE A O 1
ATOM 1707 N N . GLU A 1 221 ? 7.515 -0.347 8.721 1.00 91.19 221 GLU A N 1
ATOM 1708 C CA . GLU A 1 221 ? 8.078 0.862 8.134 1.00 91.19 221 GLU A CA 1
ATOM 1709 C C . GLU A 1 221 ? 9.593 0.687 8.039 1.00 91.19 221 GLU A C 1
ATOM 1711 O O . GLU A 1 221 ? 10.239 0.271 8.999 1.00 91.19 221 GLU A O 1
ATOM 1716 N N . ILE A 1 222 ? 10.174 0.976 6.883 1.00 92.75 222 ILE A N 1
ATOM 1717 C CA . ILE A 1 222 ? 11.617 1.013 6.670 1.00 92.75 222 ILE A CA 1
ATOM 1718 C C . ILE A 1 222 ? 11.923 2.424 6.200 1.00 92.75 222 ILE A C 1
ATOM 1720 O O . ILE A 1 222 ? 11.463 2.821 5.136 1.00 92.75 222 ILE A O 1
ATOM 1724 N N . ALA A 1 223 ? 12.695 3.170 6.981 1.00 91.75 223 ALA A N 1
ATOM 1725 C CA . ALA A 1 223 ? 12.940 4.586 6.744 1.00 91.75 223 ALA A CA 1
ATOM 1726 C C . ALA A 1 223 ? 14.438 4.910 6.711 1.00 91.75 223 ALA A C 1
ATOM 1728 O O . ALA A 1 223 ? 15.257 4.278 7.388 1.00 91.75 223 ALA A O 1
ATOM 1729 N N . ARG A 1 224 ? 14.776 5.936 5.934 1.00 91.81 224 ARG A N 1
ATOM 1730 C CA . ARG A 1 224 ? 16.079 6.589 5.847 1.00 91.81 224 ARG A CA 1
ATOM 1731 C C . ARG A 1 224 ? 15.946 8.023 6.356 1.00 91.81 224 ARG A C 1
ATOM 1733 O O . ARG A 1 224 ? 15.050 8.755 5.961 1.00 91.81 224 ARG A O 1
ATOM 1740 N N . GLY A 1 225 ? 16.867 8.452 7.213 1.00 87.69 225 GLY A N 1
ATOM 1741 C CA . GLY A 1 225 ? 16.922 9.829 7.709 1.00 87.69 225 GLY A CA 1
ATOM 1742 C C . GLY A 1 225 ? 17.125 9.901 9.215 1.00 87.69 225 GLY A C 1
ATOM 1743 O O . GLY A 1 225 ? 17.833 9.079 9.797 1.00 87.69 225 GLY A O 1
ATOM 1744 N N . ALA A 1 226 ? 16.532 10.910 9.858 1.00 76.62 226 ALA A N 1
ATOM 1745 C CA . ALA A 1 226 ? 16.406 10.902 11.312 1.00 76.62 226 ALA A CA 1
ATOM 1746 C C . ALA A 1 226 ? 15.509 9.724 11.707 1.00 76.62 226 ALA A C 1
ATOM 1748 O O . ALA A 1 226 ? 14.456 9.543 11.096 1.00 76.62 226 ALA A O 1
ATOM 1749 N N . ALA A 1 227 ? 15.930 8.923 12.692 1.00 72.44 227 ALA A N 1
ATOM 1750 C CA . ALA A 1 227 ? 15.197 7.726 13.087 1.00 72.44 227 ALA A CA 1
ATOM 1751 C C . ALA A 1 227 ? 13.752 8.091 13.452 1.00 72.44 227 ALA A C 1
ATOM 1753 O O . ALA A 1 227 ? 13.504 8.739 14.473 1.00 72.44 227 ALA A O 1
ATOM 1754 N N . GLN A 1 228 ? 12.805 7.690 12.605 1.00 68.50 228 GLN A N 1
ATOM 1755 C CA . GLN A 1 228 ? 11.390 7.872 12.880 1.00 68.50 228 GLN A CA 1
ATOM 1756 C C . GLN A 1 228 ? 10.993 6.807 13.894 1.00 68.50 228 GLN A C 1
ATOM 1758 O O . GLN A 1 228 ? 11.034 5.611 13.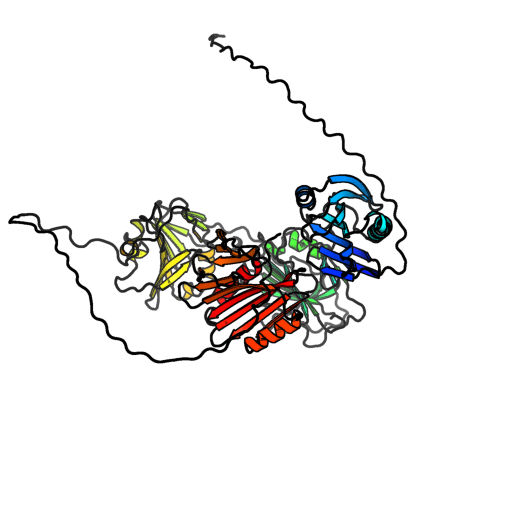623 1.00 68.50 228 GLN A O 1
ATOM 1763 N N . THR A 1 229 ? 10.670 7.234 15.109 1.00 72.69 229 THR A N 1
ATOM 1764 C CA . THR A 1 229 ? 10.331 6.311 16.198 1.00 72.69 229 THR A CA 1
ATOM 1765 C C . THR A 1 229 ? 8.840 5.993 16.256 1.00 72.69 229 THR A C 1
ATOM 1767 O O . THR A 1 229 ? 8.403 5.296 17.170 1.00 72.69 229 THR A O 1
ATOM 1770 N N . GLY A 1 230 ? 8.045 6.519 15.317 1.00 70.31 230 GLY A N 1
ATOM 1771 C CA . GLY A 1 230 ? 6.593 6.359 15.304 1.00 70.31 230 GLY A CA 1
ATOM 1772 C C . GLY A 1 230 ? 5.960 6.726 16.659 1.00 70.31 230 GLY A C 1
ATOM 1773 O O . GLY A 1 230 ? 6.363 7.725 17.263 1.00 70.31 230 GLY A O 1
ATOM 1774 N N . PRO A 1 231 ? 5.002 5.927 17.171 1.00 71.81 231 PRO A N 1
ATOM 1775 C CA . PRO A 1 231 ? 4.341 6.165 18.456 1.00 71.81 231 PRO A CA 1
ATOM 1776 C C . PRO A 1 231 ? 5.172 5.743 19.685 1.00 71.81 231 PRO A C 1
ATOM 1778 O O . PRO A 1 231 ? 4.642 5.724 20.795 1.00 71.81 231 PRO A O 1
ATOM 1781 N N . MET A 1 232 ? 6.456 5.394 19.525 1.00 86.06 232 MET A N 1
ATOM 1782 C CA . MET A 1 232 ? 7.304 4.953 20.635 1.00 86.06 232 MET A CA 1
ATOM 1783 C C . MET A 1 232 ? 7.346 6.005 21.761 1.00 86.06 232 MET A C 1
ATOM 1785 O O . MET A 1 232 ? 7.698 7.163 21.505 1.00 86.06 232 MET A O 1
ATOM 1789 N N . PRO A 1 233 ? 7.065 5.623 23.022 1.00 84.12 233 PRO A N 1
ATOM 1790 C CA . PRO A 1 233 ? 7.155 6.535 24.153 1.00 84.12 233 PRO A CA 1
ATOM 1791 C C . PRO A 1 233 ? 8.543 7.167 24.294 1.00 84.12 233 PRO A C 1
ATOM 1793 O O . PRO A 1 233 ? 9.576 6.505 24.126 1.00 84.12 233 PRO A O 1
ATOM 1796 N N . ILE A 1 234 ? 8.561 8.446 24.675 1.00 78.94 234 ILE A N 1
ATOM 1797 C CA . ILE A 1 234 ? 9.794 9.170 24.994 1.00 78.94 234 ILE A CA 1
ATOM 1798 C C . ILE A 1 234 ? 10.498 8.435 26.143 1.00 78.94 234 ILE A C 1
ATOM 1800 O O . ILE A 1 234 ? 9.871 8.118 27.151 1.00 78.94 234 ILE A O 1
ATOM 1804 N N . ALA A 1 235 ? 11.805 8.200 25.992 1.00 82.50 235 ALA A N 1
ATOM 1805 C CA . ALA A 1 235 ? 12.666 7.486 26.943 1.00 82.50 235 ALA A CA 1
ATOM 1806 C C . ALA A 1 235 ? 12.494 5.956 27.014 1.00 82.50 235 ALA A C 1
ATOM 1808 O O . ALA A 1 235 ? 13.008 5.337 27.948 1.00 82.50 235 ALA A O 1
ATOM 1809 N N . THR A 1 236 ? 11.857 5.326 26.020 1.00 89.44 236 THR A N 1
ATOM 1810 C CA . THR A 1 236 ? 11.954 3.866 25.842 1.00 89.44 236 THR A CA 1
ATOM 1811 C C . THR A 1 236 ? 13.437 3.456 25.762 1.00 89.44 236 THR A C 1
ATOM 1813 O O . THR A 1 236 ? 14.156 3.973 24.903 1.00 89.44 236 THR A O 1
ATOM 1816 N N . PRO A 1 237 ? 13.942 2.575 26.647 1.00 92.12 237 PRO A N 1
ATOM 1817 C CA . PRO A 1 237 ? 15.353 2.206 26.651 1.00 92.12 237 PRO A CA 1
ATOM 1818 C C . PRO A 1 237 ? 15.697 1.334 25.437 1.00 92.12 237 PRO A C 1
ATOM 1820 O O . PRO A 1 237 ? 15.050 0.317 25.187 1.00 92.12 237 PRO A O 1
ATOM 1823 N N . GLY A 1 238 ? 16.742 1.721 24.708 1.00 92.88 238 GLY A N 1
ATOM 1824 C CA . GLY A 1 238 ? 17.294 0.954 23.596 1.00 92.88 238 GLY A CA 1
ATOM 1825 C C . GLY A 1 238 ? 18.273 -0.113 24.075 1.00 92.88 238 GLY A C 1
ATOM 1826 O O . GLY A 1 238 ? 19.113 0.142 24.947 1.00 92.88 238 GLY A O 1
ATOM 1827 N N . GLN A 1 239 ? 18.179 -1.306 23.492 1.00 93.88 239 GLN A N 1
ATOM 1828 C CA . GLN A 1 239 ? 19.082 -2.424 23.749 1.00 93.88 239 GLN A CA 1
ATOM 1829 C C . GLN A 1 239 ? 20.057 -2.610 22.573 1.00 93.88 239 GLN A C 1
ATOM 1831 O O . GLN A 1 239 ? 19.615 -2.682 21.424 1.00 93.88 239 GLN A O 1
ATOM 1836 N N . PRO A 1 240 ? 21.376 -2.721 22.821 1.00 94.06 240 PRO A N 1
ATOM 1837 C CA . PRO A 1 240 ? 22.354 -2.956 21.764 1.00 94.06 240 PRO A CA 1
ATOM 1838 C C . PRO A 1 240 ? 22.255 -4.388 21.220 1.00 94.06 240 PRO A C 1
ATOM 1840 O O . PRO A 1 240 ? 22.457 -5.357 21.952 1.00 94.06 240 PRO A O 1
ATOM 1843 N N . VAL A 1 241 ? 22.021 -4.518 19.915 1.00 95.31 241 VAL A N 1
ATOM 1844 C CA . VAL A 1 241 ? 21.863 -5.800 19.206 1.00 95.31 241 VAL A CA 1
ATOM 1845 C C . VAL A 1 241 ? 22.634 -5.800 17.885 1.00 95.31 241 VAL A C 1
ATOM 1847 O O . VAL A 1 241 ? 23.229 -4.788 17.491 1.00 95.31 241 VAL A O 1
ATOM 1850 N N . ARG A 1 242 ? 22.643 -6.942 17.197 1.00 96.38 242 ARG A N 1
ATOM 1851 C CA . ARG A 1 242 ? 22.880 -7.011 15.756 1.00 96.38 242 ARG A CA 1
ATOM 1852 C C . ARG A 1 242 ? 21.564 -7.289 15.039 1.00 96.38 242 ARG A C 1
ATOM 1854 O O . ARG A 1 242 ? 20.756 -8.069 15.531 1.00 96.38 242 ARG A O 1
ATOM 1861 N N . PHE A 1 243 ? 21.363 -6.646 13.900 1.00 97.00 243 PHE A N 1
ATOM 1862 C CA . PHE A 1 243 ? 20.191 -6.831 13.055 1.00 97.00 243 PHE A CA 1
ATOM 1863 C C . PHE A 1 243 ? 20.636 -6.971 11.605 1.00 97.00 243 PHE A C 1
ATOM 1865 O O . PHE A 1 243 ? 21.286 -6.074 11.059 1.00 97.00 243 PHE A O 1
ATOM 1872 N N . MET A 1 244 ? 20.338 -8.123 11.004 1.00 96.81 244 MET A N 1
ATOM 1873 C CA . MET A 1 244 ? 20.800 -8.511 9.669 1.00 96.81 244 MET A CA 1
ATOM 1874 C C . MET A 1 244 ? 22.322 -8.340 9.518 1.00 96.81 244 MET A C 1
ATOM 1876 O O . MET A 1 244 ? 22.835 -7.868 8.500 1.00 96.81 244 MET A O 1
ATOM 1880 N N . GLY A 1 245 ? 23.051 -8.680 10.585 1.00 95.31 245 GLY A N 1
ATOM 1881 C CA . GLY A 1 245 ? 24.501 -8.570 10.679 1.00 95.31 245 GLY A CA 1
ATOM 1882 C C . GLY A 1 245 ? 25.064 -7.175 10.990 1.00 95.31 245 GLY A C 1
ATOM 1883 O O . GLY A 1 245 ? 26.274 -7.086 11.219 1.00 95.31 245 GLY A O 1
ATOM 1884 N N . GLN A 1 246 ? 24.255 -6.114 11.063 1.00 96.06 246 GLN A N 1
ATOM 1885 C CA . GLN A 1 246 ? 24.710 -4.750 11.382 1.00 96.06 246 GLN A CA 1
ATOM 1886 C C . GLN A 1 246 ? 24.514 -4.408 12.860 1.00 96.06 246 GLN A C 1
ATOM 1888 O O . GLN A 1 246 ? 23.557 -4.865 13.478 1.00 96.06 246 GLN A O 1
ATOM 1893 N N . ASN A 1 247 ? 25.392 -3.583 13.440 1.00 95.00 247 ASN A N 1
ATOM 1894 C CA . ASN A 1 247 ? 25.186 -3.071 14.800 1.00 95.00 247 ASN A CA 1
ATOM 1895 C C . ASN A 1 247 ? 23.961 -2.150 14.834 1.00 95.00 247 ASN A C 1
ATOM 1897 O O . ASN A 1 247 ? 23.868 -1.210 14.040 1.00 95.00 247 ASN A O 1
ATOM 1901 N N . ALA A 1 248 ? 23.056 -2.401 15.774 1.00 95.50 248 ALA A N 1
ATOM 1902 C CA . ALA A 1 248 ? 21.805 -1.670 15.907 1.00 95.50 248 ALA A CA 1
ATOM 1903 C C . ALA A 1 248 ? 21.395 -1.501 17.378 1.00 95.50 248 ALA A C 1
ATOM 1905 O O . ALA A 1 248 ? 21.951 -2.132 18.283 1.00 95.50 248 ALA A O 1
ATOM 1906 N N . GLN A 1 249 ? 20.397 -0.651 17.595 1.00 94.69 249 GLN A N 1
ATOM 1907 C CA . GLN A 1 249 ? 19.624 -0.540 18.828 1.00 94.69 249 GLN A CA 1
ATOM 1908 C C . GLN A 1 249 ? 18.205 -1.033 18.553 1.00 94.69 249 GLN A C 1
ATOM 1910 O O . GLN A 1 249 ? 17.605 -0.603 17.568 1.00 94.69 249 GLN A O 1
ATOM 1915 N N . ILE A 1 250 ? 17.669 -1.898 19.413 1.00 95.81 250 ILE A N 1
ATOM 1916 C CA . ILE A 1 250 ? 16.253 -2.278 19.391 1.00 95.81 250 ILE A CA 1
ATOM 1917 C C . ILE A 1 250 ? 15.515 -1.658 20.574 1.00 95.81 250 ILE A C 1
ATOM 1919 O O . ILE A 1 250 ? 15.996 -1.678 21.707 1.00 95.81 250 ILE A O 1
ATOM 1923 N N . PHE A 1 251 ? 14.332 -1.126 20.304 1.00 95.06 251 PHE A N 1
ATOM 1924 C CA . PHE A 1 251 ? 13.414 -0.559 21.279 1.00 95.06 251 PHE A CA 1
ATOM 1925 C C . PHE A 1 251 ? 12.123 -1.369 21.240 1.00 95.06 251 PHE A C 1
ATOM 1927 O O . PHE A 1 251 ? 11.593 -1.634 20.160 1.00 95.06 251 PHE A O 1
ATOM 1934 N N . ALA A 1 252 ? 11.622 -1.764 22.406 1.00 94.88 252 ALA A N 1
ATOM 1935 C CA . ALA A 1 252 ? 10.399 -2.545 22.538 1.00 94.88 252 ALA A CA 1
ATOM 1936 C C . ALA A 1 252 ? 9.385 -1.786 23.394 1.00 94.88 252 ALA A C 1
ATOM 1938 O O . ALA A 1 252 ? 9.731 -1.275 24.458 1.00 94.88 252 ALA A O 1
ATOM 1939 N N . PHE A 1 253 ? 8.140 -1.727 22.929 1.00 92.25 253 PHE A N 1
ATOM 1940 C CA . PHE A 1 253 ? 7.025 -1.103 23.638 1.00 92.25 253 PHE A CA 1
ATOM 1941 C C . PHE A 1 253 ? 5.703 -1.781 23.253 1.00 92.25 253 PHE A C 1
ATOM 1943 O O . PHE A 1 253 ? 5.640 -2.521 22.269 1.00 92.25 253 PHE A O 1
ATOM 1950 N N . GLU A 1 254 ? 4.654 -1.552 24.042 1.00 87.94 254 GLU A N 1
ATOM 1951 C CA . GLU A 1 254 ? 3.290 -1.920 23.655 1.00 87.94 254 GLU A CA 1
ATOM 1952 C C . GLU A 1 254 ? 2.757 -0.869 22.681 1.00 87.94 254 GLU A C 1
ATOM 1954 O O . GLU A 1 254 ? 2.663 0.314 23.018 1.00 87.94 254 GLU A O 1
ATOM 1959 N N . ASP A 1 255 ? 2.437 -1.301 21.465 1.00 76.25 255 ASP A N 1
ATOM 1960 C CA . ASP A 1 255 ? 1.852 -0.449 20.439 1.00 76.25 255 ASP A CA 1
ATOM 1961 C C . ASP A 1 255 ? 0.347 -0.356 20.706 1.00 76.25 255 ASP A C 1
ATOM 1963 O O . ASP A 1 255 ? -0.459 -1.149 20.221 1.00 76.25 255 ASP A O 1
ATOM 1967 N N . GLY A 1 256 ? -0.023 0.582 21.583 1.00 63.41 256 GLY A N 1
ATOM 1968 C CA . GLY A 1 256 ? -1.418 0.869 21.926 1.00 63.41 256 GLY A CA 1
ATOM 1969 C C . GLY A 1 256 ? -2.213 1.494 20.775 1.00 63.41 256 GLY A C 1
ATOM 1970 O O . GLY A 1 256 ? -3.414 1.720 20.913 1.00 63.41 256 GLY A O 1
ATOM 1971 N N . ALA A 1 257 ? -1.564 1.793 19.646 1.00 51.91 257 ALA A N 1
ATOM 1972 C CA . ALA A 1 257 ? -2.185 2.392 18.483 1.00 51.91 257 ALA A CA 1
ATOM 1973 C C . ALA A 1 257 ? -2.578 1.323 17.441 1.00 51.91 257 ALA A C 1
ATOM 1975 O O . ALA A 1 257 ? -1.760 0.575 16.925 1.00 51.91 257 ALA A O 1
ATOM 1976 N N . GLN A 1 258 ? -3.862 1.322 17.074 1.00 51.84 258 GLN A N 1
ATOM 1977 C CA . GLN A 1 258 ? -4.385 0.933 15.752 1.00 51.84 258 GLN A CA 1
ATOM 1978 C C . GLN A 1 258 ? -4.275 -0.515 15.245 1.00 51.84 258 GLN A C 1
ATOM 1980 O O . GLN A 1 258 ? -4.794 -0.783 14.162 1.00 51.84 258 GLN A O 1
ATOM 1985 N N . THR A 1 259 ? -3.722 -1.470 15.981 1.00 54.62 259 THR A N 1
ATOM 1986 C CA . THR A 1 259 ? -3.820 -2.878 15.559 1.00 54.62 259 THR A CA 1
ATOM 1987 C C . THR A 1 259 ? -5.234 -3.399 15.838 1.00 54.62 259 THR A C 1
ATOM 1989 O O . THR A 1 259 ? -5.781 -3.178 16.926 1.00 54.62 259 THR A O 1
ATOM 1992 N N . ARG A 1 260 ? -5.914 -3.995 14.840 1.00 60.69 260 ARG A N 1
ATOM 1993 C CA . ARG A 1 260 ? -7.236 -4.574 15.113 1.00 60.69 260 ARG A CA 1
ATOM 1994 C C . ARG A 1 260 ? -7.043 -5.768 16.037 1.00 60.69 260 ARG A C 1
ATOM 1996 O O . ARG A 1 260 ? -6.053 -6.488 15.987 1.00 60.69 260 ARG A O 1
ATOM 2003 N N . ASP A 1 261 ? -8.041 -5.966 16.879 1.00 67.12 261 ASP A N 1
ATOM 2004 C CA . ASP A 1 261 ? -8.102 -7.083 17.800 1.00 67.12 261 ASP A CA 1
ATOM 2005 C C . ASP A 1 261 ? -8.132 -8.421 17.033 1.00 67.12 261 ASP A C 1
ATOM 2007 O O . ASP A 1 261 ? -9.096 -8.719 16.322 1.00 67.12 261 ASP A O 1
ATOM 2011 N N . ASP A 1 262 ? -7.081 -9.229 17.186 1.00 71.38 262 ASP A N 1
ATOM 2012 C CA . ASP A 1 262 ? -6.887 -10.503 16.478 1.00 71.38 262 ASP A CA 1
ATOM 2013 C C . ASP A 1 262 ? -7.650 -11.688 17.091 1.00 71.38 262 ASP A C 1
ATOM 2015 O O . ASP A 1 262 ? -7.585 -12.808 16.582 1.00 71.38 262 ASP A O 1
ATOM 2019 N N . GLY A 1 263 ? -8.395 -11.482 18.179 1.00 69.25 263 GLY A N 1
ATOM 2020 C CA . GLY A 1 263 ? -9.053 -12.585 18.880 1.00 69.25 263 GLY A CA 1
ATOM 2021 C C . GLY A 1 263 ? -8.402 -12.950 20.209 1.00 69.25 263 GLY A C 1
ATOM 2022 O O . GLY A 1 263 ? -9.088 -13.469 21.094 1.00 69.25 263 GLY A O 1
ATOM 2023 N N . THR A 1 264 ? -7.114 -12.658 20.385 1.00 76.06 264 THR A N 1
ATOM 2024 C CA . THR A 1 264 ? -6.305 -13.163 21.508 1.00 76.06 264 THR A CA 1
ATOM 2025 C C . THR A 1 264 ? -6.484 -12.360 22.795 1.00 76.06 264 THR A C 1
ATOM 2027 O O . THR A 1 264 ? -6.183 -12.861 23.876 1.00 76.06 264 THR A O 1
ATOM 2030 N N . GLY A 1 265 ? -6.984 -11.122 22.698 1.00 72.62 265 GLY A N 1
ATOM 2031 C CA . GLY A 1 265 ? -7.043 -10.192 23.829 1.00 72.62 265 GLY A CA 1
ATOM 2032 C C . GLY A 1 265 ? -5.670 -9.666 24.266 1.00 72.62 265 GLY A C 1
ATOM 2033 O O . GLY A 1 265 ? -5.570 -9.058 25.330 1.00 72.62 265 GLY A O 1
ATOM 2034 N N . GLN A 1 266 ? -4.619 -9.912 23.478 1.00 81.12 266 GLN A N 1
ATOM 2035 C CA . GLN A 1 266 ? -3.296 -9.337 23.694 1.00 81.12 266 GLN A CA 1
ATOM 2036 C C . GLN A 1 266 ? -3.248 -7.892 23.177 1.00 81.12 266 GLN A C 1
ATOM 2038 O O . GLN A 1 266 ? -4.049 -7.487 22.336 1.00 81.12 266 GLN A O 1
ATOM 2043 N N . SER A 1 267 ? -2.314 -7.104 23.701 1.00 82.94 267 SER A N 1
ATOM 2044 C CA . SER A 1 267 ? -1.997 -5.759 23.220 1.00 82.94 267 SER A CA 1
ATOM 2045 C C . SER A 1 267 ? -1.088 -5.832 21.991 1.00 82.94 267 SER A C 1
ATOM 2047 O O . SER A 1 267 ? -0.182 -6.674 21.928 1.00 82.94 267 SER A O 1
ATOM 2049 N N . GLY A 1 268 ? -1.290 -4.905 21.051 1.00 87.50 268 GLY A N 1
ATOM 2050 C CA . GLY A 1 268 ? -0.357 -4.661 19.957 1.00 87.50 268 GLY A CA 1
ATOM 2051 C C . GLY A 1 268 ? 1.063 -4.434 20.477 1.00 87.50 268 GLY A C 1
ATOM 2052 O O . GLY A 1 268 ? 1.286 -3.916 21.574 1.00 87.50 268 GLY A O 1
ATOM 2053 N N . GLN A 1 269 ? 2.044 -4.877 19.707 1.00 92.38 269 GLN A N 1
ATOM 2054 C CA . GLN A 1 269 ? 3.460 -4.792 20.034 1.00 92.38 269 GLN A CA 1
ATOM 2055 C C . GLN A 1 269 ? 4.151 -3.879 19.028 1.00 92.38 269 GLN A C 1
ATOM 2057 O O . GLN A 1 269 ? 3.810 -3.892 17.848 1.00 92.38 269 GLN A O 1
ATOM 2062 N N . GLY A 1 270 ? 5.121 -3.103 19.513 1.00 93.06 270 GLY A N 1
ATOM 2063 C CA . GLY A 1 270 ? 5.977 -2.235 18.714 1.00 93.06 270 GLY A CA 1
ATOM 2064 C C . GLY A 1 270 ? 7.444 -2.618 18.883 1.00 93.06 270 GLY A C 1
ATOM 2065 O O . GLY A 1 270 ? 7.917 -2.870 20.000 1.00 93.06 270 GLY A O 1
ATOM 2066 N N . ARG A 1 271 ? 8.187 -2.683 17.777 1.00 95.00 271 ARG A N 1
ATOM 2067 C CA . ARG A 1 271 ? 9.644 -2.858 17.757 1.00 95.00 271 ARG A CA 1
ATOM 2068 C C . ARG A 1 271 ? 10.246 -1.833 16.816 1.00 95.00 271 ARG A C 1
ATOM 2070 O O . ARG A 1 271 ? 9.902 -1.808 15.644 1.00 95.00 271 ARG A O 1
ATOM 2077 N N . VAL A 1 272 ? 11.159 -1.010 17.314 1.00 95.38 272 VAL A N 1
ATOM 2078 C CA . VAL A 1 272 ? 11.939 -0.091 16.477 1.00 95.38 272 VAL A CA 1
ATOM 2079 C C . VAL A 1 272 ? 13.377 -0.573 16.490 1.00 95.38 272 VAL A C 1
ATOM 2081 O O . VAL A 1 272 ? 13.961 -0.728 17.558 1.00 95.38 272 VAL A O 1
ATOM 2084 N N . VAL A 1 273 ? 13.954 -0.817 15.321 1.00 96.44 273 VAL A N 1
ATOM 2085 C CA . VAL A 1 273 ? 15.365 -1.156 15.148 1.00 96.44 273 VAL A CA 1
ATOM 2086 C C . VAL A 1 273 ? 16.042 -0.009 14.415 1.00 96.44 273 VAL A C 1
ATOM 2088 O O . VAL A 1 273 ? 15.626 0.346 13.319 1.00 96.44 273 VAL A O 1
ATOM 2091 N N . VAL A 1 274 ? 17.093 0.570 14.991 1.00 95.62 274 VAL A N 1
ATOM 2092 C CA . VAL A 1 274 ? 17.856 1.665 14.370 1.00 95.62 274 VAL A CA 1
ATOM 2093 C C . VAL A 1 274 ? 19.308 1.246 14.225 1.00 95.62 274 VAL A C 1
ATOM 2095 O O . VAL A 1 274 ? 19.939 0.858 15.210 1.00 95.62 274 VAL A O 1
ATOM 2098 N N . LEU A 1 275 ? 19.851 1.324 13.009 1.00 95.75 275 LEU A N 1
ATOM 2099 C CA . LEU A 1 275 ? 21.260 1.017 12.775 1.00 95.75 275 LEU A CA 1
ATOM 2100 C C . LEU A 1 275 ? 22.160 2.071 13.430 1.00 95.75 275 LEU A C 1
ATOM 2102 O O . LEU A 1 275 ? 21.900 3.268 13.357 1.00 95.75 275 LEU A O 1
ATOM 2106 N N . GLU A 1 276 ? 23.267 1.630 14.027 1.00 94.31 276 GLU A N 1
ATOM 2107 C CA . GLU A 1 276 ? 24.267 2.531 14.621 1.00 94.31 276 GLU A CA 1
ATOM 2108 C C . GLU A 1 276 ? 25.272 3.070 13.595 1.00 94.31 276 GLU A C 1
ATOM 2110 O O . GLU A 1 276 ? 26.088 3.937 13.914 1.00 94.31 276 GLU A O 1
ATOM 2115 N N . THR A 1 277 ? 25.233 2.546 12.369 1.00 95.19 277 THR A N 1
ATOM 2116 C CA . THR A 1 277 ? 26.038 3.040 11.251 1.00 95.19 277 THR A CA 1
ATOM 2117 C C . THR A 1 277 ? 25.141 3.829 10.313 1.00 95.19 277 THR A C 1
ATOM 2119 O O . THR A 1 277 ? 24.171 3.300 9.776 1.00 95.19 277 THR A O 1
ATOM 2122 N N . CYS A 1 278 ? 25.482 5.096 10.134 1.00 95.31 278 CYS A N 1
ATOM 2123 C CA . CYS A 1 278 ? 24.795 6.028 9.267 1.00 95.31 278 CYS A CA 1
ATOM 2124 C C . CYS A 1 278 ? 25.425 6.031 7.873 1.00 95.31 278 CYS A C 1
ATOM 2126 O O . CYS A 1 278 ? 26.615 5.745 7.691 1.00 95.31 278 CYS A O 1
ATOM 2128 N N . LEU A 1 279 ? 24.605 6.388 6.893 1.00 96.25 279 LEU A N 1
ATOM 2129 C CA . LEU A 1 279 ? 24.995 6.567 5.504 1.00 96.25 279 LEU A CA 1
ATOM 2130 C C . LEU A 1 279 ? 25.972 7.752 5.343 1.00 96.25 279 LEU A C 1
ATOM 2132 O O . LEU A 1 279 ? 26.135 8.551 6.273 1.00 96.25 279 LEU A O 1
ATOM 2136 N N . PRO A 1 280 ? 26.649 7.893 4.184 1.00 95.81 280 PRO A N 1
ATOM 2137 C CA . PRO A 1 280 ? 27.634 8.958 3.962 1.00 95.81 280 PRO A CA 1
ATOM 2138 C C . PRO A 1 280 ? 27.086 10.379 4.176 1.00 95.81 280 PRO A C 1
ATOM 2140 O O . PRO A 1 280 ? 27.806 11.259 4.655 1.00 95.81 280 PRO A O 1
ATOM 2143 N N . ASP A 1 281 ? 25.802 10.587 3.886 1.00 94.56 281 ASP A N 1
ATOM 2144 C CA . ASP A 1 281 ? 25.064 11.837 4.113 1.00 94.56 281 ASP A CA 1
ATOM 2145 C C . ASP A 1 281 ? 24.657 12.067 5.584 1.00 94.56 281 ASP A C 1
ATOM 2147 O O . ASP A 1 281 ? 24.160 13.135 5.929 1.00 94.56 281 ASP A O 1
ATOM 2151 N N . GLY A 1 282 ? 24.912 11.098 6.468 1.00 94.00 282 GLY A N 1
ATOM 2152 C CA . GLY A 1 282 ? 24.566 11.139 7.886 1.00 94.00 282 GLY A CA 1
ATOM 2153 C C . GLY A 1 282 ? 23.184 10.579 8.228 1.00 94.00 282 GLY A C 1
ATOM 2154 O O . GLY A 1 282 ? 22.845 10.557 9.410 1.00 94.00 282 GLY A O 1
ATOM 2155 N N . ALA A 1 283 ? 22.406 10.107 7.249 1.00 94.19 283 ALA A N 1
ATOM 2156 C CA . ALA A 1 283 ? 21.106 9.493 7.495 1.00 94.19 283 ALA A CA 1
ATOM 2157 C C . ALA A 1 283 ? 21.250 8.136 8.207 1.00 94.19 283 ALA A C 1
ATOM 2159 O O . ALA A 1 283 ? 22.109 7.325 7.849 1.00 94.19 283 ALA A O 1
ATOM 2160 N N . ALA A 1 284 ? 20.397 7.868 9.195 1.00 94.12 284 ALA A N 1
ATOM 2161 C CA . ALA A 1 284 ? 20.250 6.535 9.770 1.00 94.12 284 ALA A CA 1
ATOM 2162 C C . ALA A 1 284 ? 19.261 5.706 8.946 1.00 94.12 284 ALA A C 1
ATOM 2164 O O . ALA A 1 284 ? 18.436 6.251 8.214 1.00 94.12 284 ALA A O 1
ATOM 2165 N N . ILE A 1 285 ? 19.341 4.386 9.097 1.00 95.31 285 ILE A N 1
ATOM 2166 C CA . ILE A 1 285 ? 18.308 3.460 8.635 1.00 95.31 285 ILE A CA 1
ATOM 2167 C C . ILE A 1 285 ? 17.564 2.940 9.862 1.00 95.31 285 ILE A C 1
ATOM 2169 O O . ILE A 1 285 ? 18.196 2.474 10.820 1.00 95.31 285 ILE A O 1
ATOM 2173 N N . SER A 1 286 ? 16.238 3.009 9.827 1.00 95.31 286 SER A N 1
ATOM 2174 C CA . SER A 1 286 ? 15.364 2.481 10.872 1.00 95.31 286 SER A CA 1
ATOM 2175 C C . SER A 1 286 ? 14.307 1.543 10.307 1.00 95.31 286 SER A C 1
ATOM 2177 O O . SER A 1 286 ? 13.818 1.739 9.200 1.00 95.31 286 SER A O 1
ATOM 2179 N N . PHE A 1 287 ? 13.942 0.546 11.104 1.00 95.81 287 PHE A N 1
ATOM 2180 C CA . PHE A 1 287 ? 12.866 -0.399 10.847 1.00 95.81 287 PHE A CA 1
ATOM 2181 C C . PHE A 1 287 ? 11.869 -0.293 11.999 1.00 95.81 287 PHE A C 1
ATOM 2183 O O . PHE A 1 287 ? 12.256 -0.468 13.155 1.00 95.81 287 PHE A O 1
ATOM 2190 N N . VAL A 1 288 ? 10.606 -0.013 11.713 1.00 93.44 288 VAL A N 1
ATOM 2191 C CA . VAL A 1 288 ? 9.521 0.000 12.693 1.00 93.44 288 VAL A CA 1
ATOM 2192 C C . VAL A 1 288 ? 8.594 -1.155 12.371 1.00 93.44 288 VAL A C 1
ATOM 2194 O O . VAL A 1 288 ? 8.061 -1.248 11.276 1.00 93.44 288 VAL A O 1
ATOM 2197 N N . PHE A 1 289 ? 8.393 -2.040 13.330 1.00 93.81 289 PHE A N 1
ATOM 2198 C CA . PHE A 1 289 ? 7.423 -3.119 13.263 1.00 93.81 289 PHE A CA 1
ATOM 2199 C C . PHE A 1 289 ? 6.329 -2.790 14.268 1.00 93.81 289 PHE A C 1
ATOM 2201 O O . PHE A 1 289 ? 6.650 -2.568 15.437 1.00 93.81 289 PHE A O 1
ATOM 2208 N N . GLY A 1 290 ? 5.072 -2.777 13.839 1.00 91.25 290 GLY A N 1
ATOM 2209 C CA . GLY A 1 290 ? 3.918 -2.597 14.722 1.00 91.25 290 GLY A CA 1
ATOM 2210 C C . GLY A 1 290 ? 2.838 -3.601 14.358 1.00 91.25 290 GLY A C 1
ATOM 2211 O O . GLY A 1 290 ? 2.500 -3.715 13.185 1.00 91.25 290 GLY A O 1
ATOM 2212 N N . GLY A 1 291 ? 2.328 -4.372 15.313 1.00 90.38 291 GLY A N 1
ATOM 2213 C CA . GLY A 1 291 ? 1.368 -5.430 15.002 1.00 90.38 291 GLY A CA 1
ATOM 2214 C C . GLY A 1 291 ? 0.906 -6.242 16.203 1.00 90.38 291 GLY A C 1
ATOM 2215 O O . GLY A 1 291 ? 1.479 -6.170 17.290 1.00 90.38 291 GLY A O 1
ATOM 2216 N N . MET A 1 292 ? -0.120 -7.059 15.999 1.00 89.75 292 MET A N 1
ATOM 2217 C CA . MET A 1 292 ? -0.531 -8.074 16.969 1.00 89.75 292 MET A CA 1
ATOM 2218 C C . MET A 1 292 ? 0.539 -9.166 17.114 1.00 89.75 292 MET A C 1
ATOM 2220 O O . MET A 1 292 ? 1.313 -9.388 16.182 1.00 89.75 292 MET A O 1
ATOM 2224 N N . PRO A 1 293 ? 0.602 -9.914 18.231 1.00 91.25 293 PRO A N 1
ATOM 2225 C CA . PRO A 1 293 ? 1.578 -10.992 18.391 1.00 91.25 293 PRO A CA 1
ATOM 2226 C C . PRO A 1 293 ? 1.598 -11.986 17.223 1.00 91.25 293 PRO A C 1
ATOM 2228 O O . PRO A 1 293 ? 2.674 -12.381 16.793 1.00 91.25 293 PRO A O 1
ATOM 2231 N N . GLY A 1 294 ? 0.445 -12.315 16.626 1.00 89.62 294 GLY A N 1
ATOM 2232 C CA . GLY A 1 294 ? 0.385 -13.165 15.430 1.00 89.62 294 GLY A CA 1
ATOM 2233 C C . GLY A 1 294 ? 1.210 -12.649 14.241 1.00 89.62 294 GLY A C 1
ATOM 2234 O O . GLY A 1 294 ? 1.859 -13.447 13.571 1.00 89.62 294 GLY A O 1
ATOM 2235 N N . PHE A 1 295 ? 1.271 -11.328 14.031 1.00 91.69 295 PHE A N 1
ATOM 2236 C CA . PHE A 1 295 ? 2.062 -10.703 12.963 1.00 91.69 295 PHE A CA 1
ATOM 2237 C C . PHE A 1 295 ? 3.559 -10.999 13.107 1.00 91.69 295 PHE A C 1
ATOM 2239 O O . PHE A 1 295 ? 4.222 -11.344 12.132 1.00 91.69 295 PHE A O 1
ATOM 2246 N N . TYR A 1 296 ? 4.086 -10.939 14.335 1.00 94.00 296 TYR A N 1
ATOM 2247 C CA . TYR A 1 296 ? 5.509 -11.161 14.605 1.00 94.00 296 TYR A CA 1
ATOM 2248 C C . TYR A 1 296 ? 5.979 -12.590 14.308 1.00 94.00 296 TYR A C 1
ATOM 2250 O O . TYR A 1 296 ? 7.169 -12.809 14.077 1.00 94.00 296 TYR A O 1
ATOM 2258 N N . HIS A 1 297 ? 5.047 -13.545 14.313 1.00 93.56 297 HIS A N 1
ATOM 2259 C CA . HIS A 1 297 ? 5.300 -14.969 14.092 1.00 93.56 297 HIS A CA 1
ATOM 2260 C C . HIS A 1 297 ? 4.926 -15.435 12.678 1.00 93.56 297 HIS A C 1
ATOM 2262 O O . HIS A 1 297 ? 5.158 -16.599 12.350 1.00 93.56 297 HIS A O 1
ATOM 2268 N N . ASP A 1 298 ? 4.373 -14.561 11.832 1.00 92.94 298 ASP A N 1
ATOM 2269 C CA . ASP A 1 298 ? 4.016 -14.921 10.460 1.00 92.94 298 ASP A CA 1
ATOM 2270 C C . ASP A 1 298 ? 5.278 -15.154 9.605 1.00 92.94 298 ASP A C 1
ATOM 2272 O O . ASP A 1 298 ? 6.290 -14.446 9.707 1.00 92.94 298 ASP A O 1
ATOM 2276 N N . ALA A 1 299 ? 5.231 -16.171 8.742 1.00 91.94 299 ALA A N 1
ATOM 2277 C CA . ALA A 1 299 ? 6.336 -16.523 7.853 1.00 91.94 299 ALA A CA 1
ATOM 2278 C C . ALA A 1 299 ? 6.686 -15.383 6.882 1.00 91.94 299 ALA A C 1
ATOM 2280 O O . ALA A 1 299 ? 7.861 -15.178 6.583 1.00 91.94 299 ALA A O 1
ATOM 2281 N N . ARG A 1 300 ? 5.690 -14.602 6.443 1.00 89.94 300 ARG A N 1
ATOM 2282 C CA . ARG A 1 300 ? 5.880 -13.450 5.553 1.00 89.94 300 ARG A CA 1
ATOM 2283 C C . ARG A 1 300 ? 6.678 -12.336 6.207 1.00 89.94 300 ARG A C 1
ATOM 2285 O O . ARG A 1 300 ? 7.341 -11.598 5.491 1.00 89.94 300 ARG A O 1
ATOM 2292 N N . LEU A 1 301 ? 6.644 -12.212 7.537 1.00 92.81 301 LEU A N 1
ATOM 2293 C CA . LEU A 1 301 ? 7.513 -11.292 8.270 1.00 92.81 301 LEU A CA 1
ATOM 2294 C C . LEU A 1 301 ? 8.863 -11.939 8.593 1.00 92.81 301 LEU A C 1
ATOM 2296 O O . LEU A 1 301 ? 9.904 -11.324 8.404 1.00 92.81 301 LEU A O 1
ATOM 2300 N N . THR A 1 302 ? 8.883 -13.165 9.106 1.00 93.62 302 THR A N 1
ATOM 2301 C CA . THR A 1 302 ? 10.128 -13.772 9.609 1.00 93.62 302 THR A CA 1
ATOM 2302 C C . THR A 1 302 ? 11.103 -14.156 8.488 1.00 93.62 302 THR A C 1
ATOM 2304 O O . THR A 1 302 ? 12.308 -13.914 8.611 1.00 93.62 302 THR A O 1
ATOM 2307 N N . ALA A 1 303 ? 10.612 -14.705 7.372 1.00 91.75 303 ALA A N 1
ATOM 2308 C CA . ALA A 1 303 ? 11.462 -15.214 6.296 1.00 91.75 303 ALA A CA 1
ATOM 2309 C C . ALA A 1 303 ? 12.247 -14.114 5.551 1.00 91.75 303 ALA A C 1
ATOM 2311 O O . ALA A 1 303 ? 13.461 -14.293 5.380 1.00 91.75 303 ALA A O 1
ATOM 2312 N N . PRO A 1 304 ? 11.658 -12.956 5.173 1.00 92.06 304 PRO A N 1
ATOM 2313 C CA . PRO A 1 304 ? 12.407 -11.920 4.465 1.00 92.06 304 PRO A CA 1
ATOM 2314 C C . PRO A 1 304 ? 13.573 -11.346 5.265 1.00 92.06 304 PRO A C 1
ATOM 2316 O O . PRO A 1 304 ? 14.643 -11.101 4.713 1.00 92.06 304 PRO A O 1
ATOM 2319 N N . PHE A 1 305 ? 13.421 -11.179 6.578 1.00 94.31 305 PHE A N 1
ATOM 2320 C CA . PHE A 1 305 ? 14.489 -10.631 7.417 1.00 94.31 305 PHE A CA 1
ATOM 2321 C C . PHE A 1 305 ? 15.573 -11.664 7.740 1.00 94.31 305 PHE A C 1
ATOM 2323 O O . PHE A 1 305 ? 16.740 -11.296 7.852 1.00 94.31 305 PHE A O 1
ATOM 2330 N N . ALA A 1 306 ? 15.229 -12.955 7.800 1.00 93.31 306 ALA A N 1
ATOM 2331 C CA . ALA A 1 306 ? 16.214 -14.032 7.896 1.00 93.31 306 ALA A CA 1
ATOM 2332 C C . ALA A 1 306 ? 17.040 -14.200 6.606 1.00 93.31 306 ALA A C 1
ATOM 2334 O O . ALA A 1 306 ? 18.235 -14.493 6.667 1.00 93.31 306 ALA A O 1
ATOM 2335 N N . GLY A 1 307 ? 16.415 -14.014 5.438 1.00 90.25 307 GLY A N 1
ATOM 2336 C CA . GLY A 1 307 ? 17.064 -14.121 4.127 1.00 90.25 307 GLY A CA 1
ATOM 2337 C C . GLY A 1 307 ? 17.642 -12.812 3.581 1.00 90.25 307 GLY A C 1
ATOM 2338 O O . GLY A 1 307 ? 18.296 -12.825 2.529 1.00 90.25 307 GLY A O 1
ATOM 2339 N N . GLY A 1 308 ? 17.379 -11.692 4.250 1.00 93.19 308 GLY A N 1
ATOM 2340 C CA . GLY A 1 308 ? 17.760 -10.360 3.812 1.00 93.19 308 GLY A CA 1
ATOM 2341 C C . GLY A 1 308 ? 19.197 -9.984 4.167 1.00 93.19 308 GLY A C 1
ATOM 2342 O O . GLY A 1 308 ? 19.905 -10.689 4.885 1.00 93.19 308 GLY A O 1
ATOM 2343 N N . ARG A 1 309 ? 19.647 -8.840 3.651 1.00 94.50 309 ARG A N 1
ATOM 2344 C CA . ARG A 1 309 ? 20.953 -8.264 3.992 1.00 94.50 309 ARG A CA 1
ATOM 2345 C C . ARG A 1 309 ? 20.928 -6.743 4.004 1.00 94.50 309 ARG A C 1
ATOM 2347 O O . ARG A 1 309 ? 20.151 -6.128 3.280 1.00 94.50 309 ARG A O 1
ATOM 2354 N N . ILE A 1 310 ? 21.837 -6.158 4.780 1.00 96.31 310 ILE A N 1
ATOM 2355 C CA . ILE A 1 310 ? 22.121 -4.723 4.758 1.00 96.31 310 ILE A CA 1
ATOM 2356 C C . ILE A 1 310 ? 23.541 -4.524 4.223 1.00 96.31 310 ILE A C 1
ATOM 2358 O O . ILE A 1 310 ? 24.512 -4.980 4.836 1.00 96.31 310 ILE A O 1
ATOM 2362 N N . ALA A 1 311 ? 23.650 -3.865 3.071 1.00 94.62 311 ALA A N 1
ATOM 2363 C CA . ALA A 1 311 ? 24.893 -3.563 2.375 1.00 94.62 311 ALA A CA 1
ATOM 2364 C C . ALA A 1 311 ? 25.200 -2.066 2.501 1.00 94.62 311 ALA A C 1
ATOM 2366 O O . ALA A 1 311 ? 24.757 -1.248 1.699 1.00 94.62 311 ALA A O 1
ATOM 2367 N N . LEU A 1 312 ? 25.949 -1.700 3.542 1.00 95.06 312 LEU A N 1
ATOM 2368 C CA . LEU A 1 312 ? 26.330 -0.307 3.766 1.00 95.06 312 LEU A CA 1
ATOM 2369 C C . LEU A 1 312 ? 27.306 0.169 2.674 1.00 95.06 312 LEU A C 1
ATOM 2371 O O . LEU A 1 312 ? 28.278 -0.538 2.389 1.00 95.06 312 LEU A O 1
ATOM 2375 N N . PRO A 1 313 ? 27.076 1.349 2.071 1.00 94.94 313 PRO A N 1
ATOM 2376 C CA . PRO A 1 313 ? 27.940 1.873 1.021 1.00 94.94 313 PRO A CA 1
ATOM 2377 C C . PRO A 1 313 ? 29.288 2.345 1.582 1.00 94.94 313 PRO A C 1
ATOM 2379 O O . PRO A 1 313 ? 29.452 2.571 2.786 1.00 94.94 313 PRO A O 1
ATOM 2382 N N . GLU A 1 314 ? 30.261 2.545 0.692 1.00 95.62 314 GLU A N 1
ATOM 2383 C CA . GLU A 1 314 ? 31.534 3.171 1.053 1.00 95.62 314 GLU A CA 1
ATOM 2384 C C . GLU A 1 314 ? 31.299 4.561 1.673 1.00 95.62 314 GLU A C 1
ATOM 2386 O O . GLU A 1 314 ? 30.467 5.338 1.206 1.00 95.62 314 GLU A O 1
ATOM 2391 N N . GLY A 1 315 ? 32.015 4.867 2.758 1.00 95.38 315 GLY A N 1
ATOM 2392 C CA . GLY A 1 315 ? 31.846 6.112 3.517 1.00 95.38 315 GLY A CA 1
ATOM 2393 C C . GLY A 1 315 ? 30.784 6.061 4.621 1.00 95.38 315 GLY A C 1
ATOM 2394 O O . GLY A 1 315 ? 30.664 7.031 5.374 1.00 95.38 315 GLY A O 1
ATOM 2395 N N . ALA A 1 316 ? 30.052 4.950 4.770 1.00 96.62 316 ALA A N 1
ATOM 2396 C CA . ALA A 1 316 ? 29.203 4.722 5.936 1.00 96.62 316 ALA A CA 1
ATOM 2397 C C . ALA A 1 316 ? 30.039 4.738 7.231 1.00 96.62 316 ALA A C 1
ATOM 2399 O O . ALA A 1 316 ? 31.158 4.218 7.286 1.00 96.62 316 ALA A O 1
ATOM 2400 N N . ARG A 1 317 ? 29.512 5.372 8.279 1.00 95.88 317 ARG A N 1
ATOM 2401 C CA . ARG A 1 317 ? 30.251 5.678 9.516 1.00 95.88 317 ARG A CA 1
ATOM 2402 C C . ARG A 1 317 ? 29.330 5.648 10.734 1.00 95.88 317 ARG A C 1
ATOM 2404 O O . ARG A 1 317 ? 28.121 5.775 10.561 1.00 95.88 317 ARG A O 1
ATOM 2411 N N . PRO A 1 318 ? 29.855 5.508 11.964 1.00 94.75 318 PRO A N 1
ATOM 2412 C CA . PRO A 1 318 ? 29.027 5.578 13.163 1.00 94.75 318 PRO A CA 1
ATOM 2413 C C . PRO A 1 318 ? 28.158 6.840 13.181 1.00 94.75 318 PRO A C 1
ATOM 2415 O O . PRO A 1 318 ? 28.631 7.928 12.837 1.00 94.75 318 PRO A O 1
ATOM 2418 N N . CYS A 1 319 ? 26.893 6.688 13.564 1.00 92.00 319 CYS A N 1
ATOM 2419 C CA . CYS A 1 319 ? 25.946 7.793 13.622 1.00 92.00 319 CYS A CA 1
ATOM 2420 C C . CYS A 1 319 ? 26.397 8.884 14.602 1.00 92.00 319 CYS A C 1
ATOM 2422 O O . CYS A 1 319 ? 26.934 8.604 15.676 1.00 92.00 319 CYS A O 1
ATOM 2424 N N . ALA A 1 320 ? 26.160 10.145 14.232 1.00 90.62 320 ALA A N 1
ATOM 2425 C CA . ALA A 1 320 ? 26.454 11.282 15.097 1.00 90.62 320 ALA A CA 1
ATOM 2426 C C . ALA A 1 320 ? 25.517 11.309 16.326 1.00 90.62 320 ALA A C 1
ATOM 2428 O O . ALA A 1 320 ? 24.378 10.831 16.250 1.00 90.62 320 ALA A O 1
ATOM 2429 N N . PRO A 1 321 ? 25.953 11.902 17.455 1.00 85.19 321 PRO A N 1
ATOM 2430 C CA . PRO A 1 321 ? 25.072 12.145 18.592 1.00 85.19 321 PRO A CA 1
ATOM 2431 C C . PRO A 1 321 ? 23.809 12.906 18.167 1.00 85.19 321 PRO A C 1
ATOM 2433 O O . PRO A 1 321 ? 23.895 13.882 17.426 1.00 85.19 321 PRO A O 1
ATOM 2436 N N . GLY A 1 322 ? 22.644 12.463 18.642 1.00 85.00 322 GLY A N 1
ATOM 2437 C CA . GLY A 1 322 ? 21.346 13.070 18.322 1.00 85.00 322 GLY A CA 1
ATOM 2438 C C . GLY A 1 322 ? 20.648 12.516 17.075 1.00 85.00 322 GLY A C 1
ATOM 2439 O O . GLY A 1 322 ? 19.481 12.830 16.876 1.00 85.00 322 GLY A O 1
ATOM 2440 N N . VAL A 1 323 ? 21.310 11.675 16.268 1.00 89.12 323 VAL A N 1
ATOM 2441 C CA . VAL A 1 323 ? 20.643 10.949 15.168 1.00 89.12 323 VAL A CA 1
ATOM 2442 C C . VAL A 1 323 ? 19.864 9.738 15.692 1.00 89.12 323 VAL A C 1
ATOM 2444 O O . VAL A 1 323 ? 18.779 9.431 15.201 1.00 89.12 323 VAL A O 1
ATOM 2447 N N . LEU A 1 324 ? 20.415 9.050 16.697 1.00 88.94 324 LEU A N 1
ATOM 2448 C CA . LEU A 1 324 ? 19.747 7.925 17.349 1.00 88.94 324 LEU A CA 1
ATOM 2449 C C . LEU A 1 324 ? 18.639 8.415 18.300 1.00 88.94 324 LEU A C 1
ATOM 2451 O O . LEU A 1 324 ? 18.801 9.475 18.914 1.00 88.94 324 LEU A O 1
ATOM 2455 N N . PRO A 1 325 ? 17.556 7.636 18.482 1.00 88.44 325 PRO A N 1
ATOM 2456 C CA . PRO A 1 325 ? 16.472 7.984 19.395 1.00 88.44 325 PRO A CA 1
ATOM 2457 C C . PRO A 1 325 ? 16.924 8.255 20.831 1.00 88.44 325 PRO A C 1
ATOM 2459 O O . PRO A 1 325 ? 17.876 7.652 21.337 1.00 88.44 325 PRO A O 1
ATOM 2462 N N . ALA A 1 326 ? 16.173 9.106 21.533 1.00 85.94 326 ALA A N 1
ATOM 2463 C CA . ALA A 1 326 ? 16.333 9.274 22.972 1.00 85.94 326 ALA A CA 1
ATOM 2464 C C . ALA A 1 326 ? 16.111 7.930 23.687 1.00 85.94 326 ALA A C 1
ATOM 2466 O O . ALA A 1 326 ? 15.098 7.271 23.472 1.00 85.94 326 ALA A O 1
ATOM 2467 N N . GLY A 1 327 ? 17.059 7.536 24.540 1.00 85.00 327 GLY A N 1
ATOM 2468 C CA . GLY A 1 327 ? 17.061 6.223 25.194 1.00 85.00 327 GLY A CA 1
ATOM 2469 C C . GLY A 1 327 ? 17.967 5.190 24.522 1.00 85.00 327 GLY A C 1
ATOM 2470 O O . GLY A 1 327 ? 18.190 4.136 25.114 1.00 85.00 327 GLY A O 1
ATOM 2471 N N . ALA A 1 328 ? 18.540 5.487 23.347 1.00 87.19 328 ALA A N 1
ATOM 2472 C CA . ALA A 1 328 ? 19.607 4.672 22.772 1.00 87.19 328 ALA A CA 1
ATOM 2473 C C . ALA A 1 328 ? 20.752 4.533 23.782 1.00 87.19 328 ALA A C 1
ATOM 2475 O O . ALA A 1 328 ? 21.273 5.531 24.294 1.00 87.19 328 ALA A O 1
ATOM 2476 N N . SER A 1 329 ? 21.143 3.292 24.073 1.00 80.88 329 SER A N 1
ATOM 2477 C CA . SER A 1 329 ? 22.277 3.057 24.959 1.00 80.88 329 SER A CA 1
ATOM 2478 C C . SER A 1 329 ? 23.538 3.639 24.312 1.00 80.88 329 SER A C 1
ATOM 2480 O O . SER A 1 329 ? 23.759 3.413 23.117 1.00 80.88 329 SER A O 1
ATOM 2482 N N . PRO A 1 330 ? 24.384 4.382 25.056 1.00 68.19 330 PRO A N 1
ATOM 2483 C CA . PRO A 1 330 ? 25.655 4.845 24.516 1.00 68.19 330 PRO A CA 1
ATOM 2484 C C . PRO A 1 330 ? 26.417 3.628 24.009 1.00 68.19 330 PRO A C 1
ATOM 2486 O O . PRO A 1 330 ? 26.390 2.593 24.677 1.00 68.19 330 PRO A O 1
ATOM 2489 N N . ALA A 1 331 ? 27.047 3.748 22.836 1.00 60.47 331 ALA A N 1
ATOM 2490 C CA . ALA A 1 331 ? 27.782 2.662 22.200 1.00 60.47 331 ALA A CA 1
ATOM 2491 C C . ALA A 1 331 ? 28.706 2.013 23.235 1.00 60.47 331 ALA A C 1
ATOM 2493 O O . ALA A 1 331 ? 29.761 2.554 23.578 1.00 60.47 331 ALA A O 1
ATOM 2494 N N . ILE A 1 332 ? 28.267 0.883 23.794 1.00 55.62 332 ILE A N 1
ATOM 2495 C CA . ILE A 1 332 ? 29.069 0.137 24.747 1.00 55.62 332 ILE A CA 1
ATOM 2496 C C . ILE A 1 332 ? 30.327 -0.221 23.969 1.00 55.62 332 ILE A C 1
ATOM 2498 O O . ILE A 1 332 ? 30.233 -0.675 22.824 1.00 55.62 332 ILE A O 1
ATOM 2502 N N . SER A 1 333 ? 31.484 0.064 24.575 1.00 53.53 333 SER A N 1
ATOM 2503 C CA . SER A 1 333 ? 32.801 -0.339 24.087 1.00 53.53 333 SER A CA 1
ATOM 2504 C C . SER A 1 333 ? 32.684 -1.679 23.360 1.00 53.53 333 SER A C 1
ATOM 2506 O O . SER A 1 333 ? 32.121 -2.628 23.908 1.00 53.53 333 SER A O 1
ATOM 2508 N N . SER A 1 334 ? 33.179 -1.719 22.124 1.00 56.28 334 SER A N 1
ATOM 2509 C CA . SER A 1 334 ? 33.078 -2.782 21.111 1.00 56.28 334 SER A CA 1
ATOM 2510 C C . SER A 1 334 ? 33.484 -4.205 21.546 1.00 56.28 334 SER A C 1
ATOM 2512 O O . SER A 1 334 ? 33.571 -5.098 20.709 1.00 56.28 334 SER A O 1
ATOM 2514 N N . ALA A 1 335 ? 33.743 -4.436 22.832 1.00 54.75 335 ALA A N 1
ATOM 2515 C CA . ALA A 1 335 ? 34.174 -5.695 23.416 1.00 54.75 335 ALA A CA 1
ATOM 2516 C C . ALA A 1 335 ? 33.025 -6.643 23.816 1.00 54.75 335 ALA A C 1
ATOM 2518 O O . ALA A 1 335 ? 33.253 -7.849 23.890 1.00 54.75 335 ALA A O 1
ATOM 2519 N N . ALA A 1 336 ? 31.808 -6.151 24.084 1.00 66.88 336 ALA A N 1
ATOM 2520 C CA . ALA A 1 336 ? 30.684 -7.028 24.431 1.00 66.88 336 ALA A CA 1
ATOM 2521 C C . ALA A 1 336 ? 30.018 -7.595 23.165 1.00 66.88 336 ALA A C 1
ATOM 2523 O O . ALA A 1 336 ? 29.585 -6.841 22.291 1.00 66.88 336 ALA A O 1
ATOM 2524 N N . ALA A 1 337 ? 29.925 -8.925 23.069 1.00 81.44 337 ALA A N 1
ATOM 2525 C CA . ALA A 1 337 ? 29.213 -9.590 21.983 1.00 81.44 337 ALA A CA 1
ATOM 2526 C C . ALA A 1 337 ? 27.723 -9.209 22.018 1.00 81.44 337 ALA A C 1
ATOM 2528 O O . ALA A 1 337 ? 27.054 -9.397 23.033 1.00 81.44 337 ALA A O 1
ATOM 2529 N N . ARG A 1 338 ? 27.216 -8.664 20.910 1.00 90.75 338 ARG A N 1
ATOM 2530 C CA . ARG A 1 338 ? 25.805 -8.295 20.742 1.00 90.75 338 ARG A CA 1
ATOM 2531 C C . ARG A 1 338 ? 25.020 -9.477 20.162 1.00 90.75 338 ARG A C 1
ATOM 2533 O O . ARG A 1 338 ? 25.509 -10.072 19.196 1.00 90.75 338 ARG A O 1
ATOM 2540 N N . PRO A 1 339 ? 23.838 -9.821 20.701 1.00 94.38 339 PRO A N 1
ATOM 2541 C CA . PRO A 1 339 ? 23.009 -10.879 20.133 1.00 94.38 339 PRO A CA 1
ATOM 2542 C C . PRO A 1 339 ? 22.449 -10.446 18.772 1.00 94.38 339 PRO A C 1
ATOM 2544 O O . PRO A 1 339 ? 22.078 -9.285 18.601 1.00 94.38 339 PRO A O 1
ATOM 2547 N N . GLU A 1 340 ? 22.393 -11.370 17.813 1.00 95.88 340 GLU A N 1
ATOM 2548 C CA . GLU A 1 340 ? 21.617 -11.177 16.583 1.00 95.88 340 GLU A CA 1
ATOM 2549 C C . GLU A 1 340 ? 20.134 -11.306 16.930 1.00 95.88 340 GLU A C 1
ATOM 2551 O O . GLU A 1 340 ? 19.732 -12.292 17.549 1.00 95.88 340 GLU A O 1
ATOM 2556 N N . VAL A 1 341 ? 19.334 -10.319 16.544 1.00 96.38 341 VAL A N 1
ATOM 2557 C CA . VAL A 1 341 ? 17.889 -10.322 16.754 1.00 96.38 341 VAL A CA 1
ATOM 2558 C C . VAL A 1 341 ? 17.208 -10.115 15.409 1.00 96.38 341 VAL A C 1
ATOM 2560 O O . VAL A 1 341 ? 17.569 -9.225 14.648 1.00 96.38 341 VAL A O 1
ATOM 2563 N N . LEU A 1 342 ? 16.213 -10.947 15.131 1.00 96.38 342 LEU A N 1
ATOM 2564 C CA . LEU A 1 342 ? 15.314 -10.879 13.981 1.00 96.38 342 LEU A CA 1
ATOM 2565 C C . LEU A 1 342 ? 13.874 -11.074 14.504 1.00 96.38 342 LEU A C 1
ATOM 2567 O O . LEU A 1 342 ? 13.714 -11.455 15.674 1.00 96.38 342 LEU A O 1
ATOM 2571 N N . PRO A 1 343 ? 12.819 -10.832 13.699 1.00 94.88 343 PRO A N 1
ATOM 2572 C CA . PRO A 1 343 ? 11.468 -11.245 14.078 1.00 94.88 343 PRO A CA 1
ATOM 2573 C C . PRO A 1 343 ? 11.466 -12.714 14.560 1.00 94.88 343 PRO A C 1
ATOM 2575 O O . PRO A 1 343 ? 12.138 -13.545 13.940 1.00 94.88 343 PRO A O 1
ATOM 2578 N N . PRO A 1 344 ? 10.790 -13.045 15.679 1.00 95.62 344 PRO A N 1
ATOM 2579 C CA . PRO A 1 344 ? 9.723 -12.279 16.332 1.00 95.62 344 PRO A CA 1
ATOM 2580 C C . PRO A 1 344 ? 10.169 -11.259 17.405 1.00 95.62 344 PRO A C 1
ATOM 2582 O O . PRO A 1 344 ? 9.312 -10.735 18.106 1.00 95.62 344 PRO A O 1
ATOM 2585 N N . PHE A 1 345 ? 11.464 -10.948 17.576 1.00 94.19 345 PHE A N 1
ATOM 2586 C CA . PHE A 1 345 ? 11.955 -9.965 18.574 1.00 94.19 345 PHE A CA 1
ATOM 2587 C C . PHE A 1 345 ? 11.489 -10.228 20.020 1.00 94.19 345 PHE A C 1
ATOM 2589 O O . PHE A 1 345 ? 11.039 -9.309 20.720 1.00 94.19 345 PHE A O 1
ATOM 2596 N N . ASP A 1 346 ? 11.524 -11.497 20.432 1.00 92.75 346 ASP A N 1
ATOM 2597 C CA . ASP A 1 346 ? 11.027 -11.980 21.727 1.00 92.75 346 ASP A CA 1
ATOM 2598 C C . ASP A 1 346 ? 9.545 -11.654 22.008 1.00 92.75 346 ASP A C 1
ATOM 2600 O O . ASP A 1 346 ? 9.085 -11.763 23.145 1.00 92.75 346 ASP A O 1
ATOM 2604 N N . VAL A 1 347 ? 8.765 -11.265 20.988 1.00 92.69 347 VAL A N 1
ATOM 2605 C CA . VAL A 1 347 ? 7.308 -11.147 21.109 1.00 92.69 347 VAL A CA 1
ATOM 2606 C C . VAL A 1 347 ? 6.744 -12.540 21.405 1.00 92.69 347 VAL A C 1
ATOM 2608 O O . VAL A 1 347 ? 7.027 -13.476 20.650 1.00 92.69 347 VAL A O 1
ATOM 2611 N N . PRO A 1 348 ? 5.954 -12.721 22.480 1.00 90.31 348 PRO A N 1
ATOM 2612 C CA . PRO A 1 348 ? 5.323 -14.003 22.772 1.00 90.31 348 PRO A CA 1
ATOM 2613 C C . PRO A 1 348 ? 4.473 -14.488 21.596 1.00 90.31 348 PRO A C 1
ATOM 2615 O O . PRO A 1 348 ? 3.891 -13.679 20.878 1.00 90.31 348 PRO A O 1
ATOM 2618 N N . ALA A 1 349 ? 4.381 -15.804 21.406 1.00 88.69 349 ALA A N 1
ATOM 2619 C CA . ALA A 1 349 ? 3.450 -16.369 20.432 1.00 88.69 349 ALA A CA 1
ATOM 2620 C C . ALA A 1 349 ? 2.008 -15.908 20.731 1.00 88.69 349 ALA A C 1
ATOM 2622 O O . ALA A 1 349 ? 1.682 -15.664 21.904 1.00 88.69 349 ALA A O 1
ATOM 2623 N N . PRO A 1 350 ? 1.143 -15.799 19.704 1.00 86.00 350 PRO A N 1
ATOM 2624 C CA . PRO A 1 350 ? -0.252 -15.451 19.916 1.00 86.00 350 PRO A CA 1
ATOM 2625 C C . PRO A 1 350 ? -0.899 -16.418 20.912 1.00 86.00 350 PRO A C 1
ATOM 2627 O O . PRO A 1 350 ? -0.717 -17.638 20.840 1.00 86.00 350 PRO A O 1
ATOM 2630 N N . GLY A 1 351 ? -1.628 -15.859 21.876 1.00 80.38 351 GLY A N 1
ATOM 2631 C CA . GLY A 1 351 ? -2.394 -16.637 22.841 1.00 80.38 351 GLY A CA 1
ATOM 2632 C C . GLY A 1 351 ? -3.494 -17.453 22.158 1.00 80.38 351 GLY A C 1
ATOM 2633 O O . GLY A 1 351 ? -3.863 -17.204 21.011 1.00 80.38 351 GLY A O 1
ATOM 2634 N N . ALA A 1 352 ? -4.065 -18.426 22.873 1.00 78.81 352 ALA A N 1
ATOM 2635 C CA . ALA A 1 352 ? -5.292 -19.057 22.400 1.00 78.81 352 ALA A CA 1
ATOM 2636 C C . ALA A 1 352 ? -6.373 -17.980 22.229 1.00 78.81 352 ALA A C 1
ATOM 2638 O O . ALA A 1 352 ? -6.563 -17.153 23.124 1.00 78.81 352 ALA A O 1
ATOM 2639 N N . GLY A 1 353 ? -7.072 -17.995 21.091 1.00 72.75 353 GLY A N 1
ATOM 2640 C CA . GLY A 1 353 ? -8.174 -17.071 20.847 1.00 72.75 353 GLY A CA 1
ATOM 2641 C C . GLY A 1 353 ? -9.166 -17.125 22.006 1.00 72.75 353 GLY A C 1
ATOM 2642 O O . GLY A 1 353 ? -9.607 -18.205 22.407 1.00 72.75 353 GLY A O 1
ATOM 2643 N N . VAL A 1 354 ? -9.493 -15.966 22.572 1.00 74.81 354 VAL A N 1
ATOM 2644 C CA . VAL A 1 354 ? -10.488 -15.896 23.638 1.00 74.81 354 VAL A CA 1
ATOM 2645 C C . VAL A 1 354 ? -11.851 -16.122 22.986 1.00 74.81 354 VAL A C 1
ATOM 2647 O O . VAL A 1 354 ? -12.155 -15.427 22.013 1.00 74.81 354 VAL A O 1
ATOM 2650 N N . PRO A 1 355 ? -12.674 -17.074 23.470 1.00 75.56 355 PRO A N 1
ATOM 2651 C CA . PRO A 1 355 ? -14.015 -17.278 22.942 1.00 75.56 355 PRO A CA 1
ATOM 2652 C C . PRO A 1 355 ? -14.801 -15.968 22.958 1.00 75.56 355 PRO A C 1
ATOM 2654 O O . PRO A 1 355 ? -14.829 -15.260 23.967 1.00 75.56 355 PRO A O 1
ATOM 2657 N N . ARG A 1 356 ? -15.438 -15.653 21.833 1.00 83.44 356 ARG A N 1
ATOM 2658 C CA . ARG A 1 356 ? -16.245 -14.446 21.653 1.00 83.44 356 ARG A CA 1
ATOM 2659 C C . ARG A 1 356 ? -17.636 -14.831 21.216 1.00 83.44 356 ARG A C 1
ATOM 2661 O O . ARG A 1 356 ? -17.823 -15.812 20.502 1.00 83.44 356 ARG A O 1
ATOM 2668 N N . ALA A 1 357 ? -18.603 -14.024 21.625 1.00 88.19 357 ALA A N 1
ATOM 2669 C CA . ALA A 1 357 ? -19.908 -14.071 21.006 1.00 88.19 357 ALA A CA 1
ATOM 2670 C C . ALA A 1 357 ? -19.794 -13.484 19.594 1.00 88.19 357 ALA A C 1
ATOM 2672 O O . ALA A 1 357 ? -19.486 -12.303 19.423 1.00 88.19 357 ALA A O 1
ATOM 2673 N N . GLU A 1 358 ? -20.040 -14.317 18.593 1.00 92.94 358 GLU A N 1
ATOM 2674 C CA . GLU A 1 358 ? -20.086 -13.922 17.191 1.00 92.94 358 GLU A CA 1
ATOM 2675 C C . GLU A 1 358 ? -21.271 -14.583 16.489 1.00 92.94 358 GLU A C 1
ATOM 2677 O O . GLU A 1 358 ? -21.755 -15.637 16.909 1.00 92.94 358 GLU A O 1
ATOM 2682 N N . GLY A 1 359 ? -21.766 -13.941 15.438 1.00 94.25 359 GLY A N 1
ATOM 2683 C CA . GLY A 1 359 ? -22.887 -14.448 14.665 1.00 94.25 359 GLY A CA 1
ATOM 2684 C C . GLY A 1 359 ? -23.551 -13.375 13.819 1.00 94.25 359 GLY A C 1
ATOM 2685 O O . GLY A 1 359 ? -23.036 -12.273 13.646 1.00 94.25 359 GLY A O 1
ATOM 2686 N N . GLN A 1 360 ? -24.729 -13.716 13.307 1.00 96.19 360 GLN A N 1
ATOM 2687 C CA . GLN A 1 360 ? -25.586 -12.792 12.575 1.00 96.19 360 GLN A CA 1
ATOM 2688 C C . GLN A 1 360 ? -26.773 -12.385 13.442 1.00 96.19 360 GLN A C 1
ATOM 2690 O O . GLN A 1 360 ? -27.230 -13.156 14.289 1.00 96.19 360 GLN A O 1
ATOM 2695 N N . ALA A 1 361 ? -27.278 -11.177 13.225 1.00 95.44 361 ALA A N 1
ATOM 2696 C CA . ALA A 1 361 ? -28.435 -10.640 13.916 1.00 95.44 361 ALA A CA 1
ATOM 2697 C C . ALA A 1 361 ? -29.432 -10.005 12.944 1.00 95.44 361 ALA A C 1
ATOM 2699 O O . ALA A 1 361 ? -29.076 -9.544 11.856 1.00 95.44 361 ALA A O 1
ATOM 2700 N N . LEU A 1 362 ? -30.696 -9.953 13.369 1.00 95.50 362 LEU A N 1
ATOM 2701 C CA . LEU A 1 362 ? -31.804 -9.317 12.654 1.00 95.50 362 LEU A CA 1
ATOM 2702 C C . LEU A 1 362 ? -32.013 -9.888 11.243 1.00 95.50 362 LEU A C 1
ATOM 2704 O O . LEU A 1 362 ? -32.350 -9.161 10.311 1.00 95.50 362 LEU A O 1
ATOM 2708 N N . GLY A 1 363 ? -31.815 -11.201 11.091 1.00 91.19 363 GLY A N 1
ATOM 2709 C CA . GLY A 1 363 ? -31.950 -11.887 9.803 1.00 91.19 363 GLY A CA 1
ATOM 2710 C C . GLY A 1 363 ? -30.803 -11.616 8.825 1.00 91.19 363 GLY A C 1
ATOM 2711 O O . GLY A 1 363 ? -31.042 -11.581 7.624 1.00 91.19 363 GLY A O 1
ATOM 2712 N N . GLY A 1 364 ? -29.582 -11.404 9.329 1.00 93.12 364 GLY A N 1
ATOM 2713 C CA . GLY A 1 364 ? -28.381 -11.188 8.508 1.00 93.12 364 GLY A CA 1
ATOM 2714 C C . GLY A 1 364 ? -28.050 -9.721 8.237 1.00 93.12 364 GLY A C 1
ATOM 2715 O O . GLY A 1 364 ? -27.003 -9.436 7.662 1.00 93.12 364 GLY A O 1
ATOM 2716 N N . LEU A 1 365 ? -28.900 -8.792 8.690 1.00 94.81 365 LEU A N 1
ATOM 2717 C CA . LEU A 1 365 ? -28.667 -7.352 8.562 1.00 94.81 365 LEU A CA 1
ATOM 2718 C C . LEU A 1 365 ? -27.397 -6.910 9.296 1.00 94.81 365 LEU A C 1
ATOM 2720 O O . LEU A 1 365 ? -26.710 -6.006 8.836 1.00 94.81 365 LEU A O 1
ATOM 2724 N N . PHE A 1 366 ? -27.075 -7.541 10.426 1.00 95.88 366 PHE A N 1
ATOM 2725 C CA . PHE A 1 366 ? -25.825 -7.293 11.133 1.00 95.88 366 PHE A CA 1
ATOM 2726 C C . PHE A 1 366 ? -25.021 -8.576 11.277 1.00 95.88 366 PHE A C 1
ATOM 2728 O O . PHE A 1 366 ? -25.566 -9.584 11.724 1.00 95.88 366 PHE A O 1
ATOM 2735 N N . ASP A 1 367 ? -23.723 -8.506 11.002 1.00 92.81 367 ASP A N 1
ATOM 2736 C CA . ASP A 1 367 ? -22.761 -9.455 11.555 1.00 92.81 367 ASP A CA 1
ATOM 2737 C C . ASP A 1 367 ? -22.134 -8.826 12.799 1.00 92.81 367 ASP A C 1
ATOM 2739 O O . ASP A 1 367 ? -21.855 -7.621 12.834 1.00 92.81 367 ASP A O 1
ATOM 2743 N N . TYR A 1 368 ? -21.916 -9.630 13.833 1.00 94.44 368 TYR A N 1
ATOM 2744 C CA . TYR A 1 368 ? -21.250 -9.181 15.045 1.00 94.44 368 TYR A CA 1
ATOM 2745 C C . TYR A 1 368 ? -20.160 -10.158 15.473 1.00 94.44 368 TYR A C 1
ATOM 2747 O O . TYR A 1 368 ? -20.303 -11.373 15.355 1.00 94.44 368 TYR A O 1
ATOM 2755 N N . ARG A 1 369 ? -19.088 -9.603 16.031 1.00 90.25 369 ARG A N 1
ATOM 2756 C CA . ARG A 1 369 ? -18.011 -10.295 16.735 1.00 90.25 369 ARG A CA 1
ATOM 2757 C C . ARG A 1 369 ? -17.633 -9.443 17.939 1.00 90.25 369 ARG A C 1
ATOM 2759 O O . ARG A 1 369 ? -16.930 -8.443 17.805 1.00 90.25 369 ARG A O 1
ATOM 2766 N N . LEU A 1 370 ? -18.172 -9.785 19.107 1.00 90.31 370 LEU A N 1
ATOM 2767 C CA . LEU A 1 370 ? -18.037 -8.947 20.295 1.00 90.31 370 LEU A CA 1
ATOM 2768 C C . LEU A 1 370 ? -16.628 -9.058 20.909 1.00 90.31 370 LEU A C 1
ATOM 2770 O O . LEU A 1 370 ? -15.993 -10.110 20.791 1.00 90.31 370 LEU A O 1
ATOM 2774 N N . PRO A 1 371 ? -16.137 -8.009 21.596 1.00 85.38 371 PRO A N 1
ATOM 2775 C CA . PRO A 1 371 ? -14.875 -8.085 22.326 1.00 85.38 371 PRO A CA 1
ATOM 2776 C C . PRO A 1 371 ? -14.910 -9.153 23.439 1.00 85.38 371 PRO A C 1
ATOM 2778 O O . PRO A 1 371 ? -15.988 -9.525 23.909 1.00 85.38 371 PRO A O 1
ATOM 2781 N N . PRO A 1 372 ? -13.754 -9.634 23.928 1.00 82.31 372 PRO A N 1
ATOM 2782 C CA . PRO A 1 372 ? -13.704 -10.541 25.073 1.00 82.31 372 PRO A CA 1
ATOM 2783 C C . PRO A 1 372 ? -14.475 -10.004 26.289 1.00 82.31 372 PRO A C 1
ATOM 2785 O O . PRO A 1 372 ? -14.414 -8.816 26.606 1.00 82.31 372 PRO A O 1
ATOM 2788 N N . GLY A 1 373 ? -15.210 -10.883 26.976 1.00 86.50 373 GLY A N 1
ATOM 2789 C CA . GLY A 1 373 ? -16.034 -10.516 28.136 1.00 86.50 373 GLY A CA 1
ATOM 2790 C C . GLY A 1 373 ? -17.367 -9.841 27.795 1.00 86.50 373 GLY A C 1
ATOM 2791 O O . GLY A 1 373 ? -18.111 -9.487 28.708 1.00 86.50 373 GLY A O 1
ATOM 2792 N N . TRP A 1 374 ? -17.682 -9.674 26.508 1.00 92.75 374 TRP A N 1
ATOM 2793 C CA . TRP A 1 374 ? -19.017 -9.304 26.058 1.00 92.75 374 TRP A CA 1
ATOM 2794 C C . TRP A 1 374 ? -19.864 -10.537 25.771 1.00 92.75 374 TRP A C 1
ATOM 2796 O O . TRP A 1 374 ? -19.388 -11.534 25.227 1.00 92.75 374 TRP A O 1
ATOM 2806 N N . GLU A 1 375 ? -21.149 -10.433 26.078 1.00 94.19 375 GLU A N 1
ATOM 2807 C CA . GLU A 1 375 ? -22.110 -11.509 25.883 1.00 94.19 375 GLU A CA 1
ATOM 2808 C C . GLU A 1 375 ? -23.408 -11.010 25.248 1.00 94.19 375 GLU A C 1
ATOM 2810 O O . GLU A 1 375 ? -23.784 -9.837 25.353 1.00 94.19 375 GLU A O 1
ATOM 2815 N N . VAL A 1 376 ? -24.116 -11.933 24.599 1.00 96.00 376 VAL A N 1
ATOM 2816 C CA . VAL A 1 376 ? -25.484 -11.713 24.128 1.00 96.00 376 VAL A CA 1
ATOM 2817 C C . VAL A 1 376 ? -26.419 -11.853 25.328 1.00 96.00 376 VAL A C 1
ATOM 2819 O O . VAL A 1 376 ? -26.730 -12.960 25.759 1.00 96.00 376 VAL A O 1
ATOM 2822 N N . THR A 1 377 ? -26.874 -10.727 25.876 1.00 96.00 377 THR A N 1
ATOM 2823 C CA . THR A 1 377 ? -27.780 -10.701 27.039 1.00 96.00 377 THR A CA 1
ATOM 2824 C C . THR A 1 377 ? -29.242 -10.893 26.651 1.00 96.00 377 THR A C 1
ATOM 2826 O O . THR A 1 377 ? -30.051 -11.350 27.460 1.00 96.00 377 THR A O 1
ATOM 2829 N N . ARG A 1 378 ? -29.592 -10.586 25.397 1.00 94.12 378 ARG A N 1
ATOM 2830 C CA . ARG A 1 378 ? -30.875 -10.951 24.789 1.00 94.12 378 ARG A CA 1
ATOM 2831 C C . ARG A 1 378 ? -30.612 -11.590 23.426 1.00 94.12 378 ARG A C 1
ATOM 2833 O O . ARG A 1 378 ? -30.075 -10.892 22.567 1.00 94.12 378 ARG A O 1
ATOM 2840 N N . PRO A 1 379 ? -30.999 -12.863 23.213 1.00 92.81 379 PRO A N 1
ATOM 2841 C CA . PRO A 1 379 ? -30.775 -13.554 21.947 1.00 92.81 379 PRO A CA 1
ATOM 2842 C C . PRO A 1 379 ? -31.537 -12.885 20.802 1.00 92.81 379 PRO A C 1
ATOM 2844 O O . PRO A 1 379 ? -32.538 -12.199 21.032 1.00 92.81 379 PRO A O 1
ATOM 2847 N N . ASP A 1 380 ? -31.068 -13.103 19.572 1.00 93.19 380 ASP A N 1
ATOM 2848 C CA . ASP A 1 380 ? -31.724 -12.560 18.387 1.00 93.19 380 ASP A CA 1
ATOM 2849 C C . ASP A 1 380 ? -33.152 -13.099 18.251 1.00 93.19 380 ASP A C 1
ATOM 2851 O O . ASP A 1 380 ? -33.400 -14.304 18.241 1.00 93.19 380 ASP A O 1
ATOM 2855 N N . THR A 1 381 ? -34.095 -12.176 18.123 1.00 92.88 381 THR A N 1
ATOM 2856 C CA . THR A 1 381 ? -35.513 -12.461 17.859 1.00 92.88 381 THR A CA 1
ATOM 2857 C C . THR A 1 381 ? -35.886 -12.225 16.393 1.00 92.88 381 THR A C 1
ATOM 2859 O O . THR A 1 381 ? -37.064 -12.229 16.041 1.00 92.88 381 THR A O 1
ATOM 2862 N N . GLY A 1 382 ? -34.905 -11.919 15.541 1.00 92.12 382 GLY A N 1
ATOM 2863 C CA . GLY A 1 382 ? -35.089 -11.465 14.166 1.00 92.12 382 GLY A CA 1
ATOM 2864 C C . GLY A 1 382 ? -35.484 -9.989 14.055 1.00 92.12 382 GLY A C 1
ATOM 2865 O O . GLY A 1 382 ? -35.442 -9.435 12.959 1.00 92.12 382 GLY A O 1
ATOM 2866 N N . SER A 1 383 ? -35.850 -9.328 15.159 1.00 94.81 383 SER A N 1
ATOM 2867 C CA . SER A 1 383 ? -36.204 -7.898 15.199 1.00 94.81 383 SER A CA 1
ATOM 2868 C C . SER A 1 383 ? -35.478 -7.109 16.290 1.00 94.81 383 SER A C 1
ATOM 2870 O O . SER A 1 383 ? -35.421 -5.882 16.207 1.00 94.81 383 SER A O 1
ATOM 2872 N N . ARG A 1 384 ? -34.880 -7.793 17.273 1.00 97.00 384 ARG A N 1
ATOM 2873 C CA . ARG A 1 384 ? -34.060 -7.198 18.332 1.00 97.00 384 ARG A CA 1
ATOM 2874 C C . ARG A 1 384 ? -33.048 -8.191 18.893 1.00 97.00 384 ARG A C 1
ATOM 2876 O O . ARG A 1 384 ? -33.392 -9.356 19.098 1.00 97.00 384 ARG A O 1
ATOM 2883 N N . ILE A 1 385 ? -31.866 -7.682 19.231 1.00 98.00 385 ILE A N 1
ATOM 2884 C CA . ILE A 1 385 ? -30.794 -8.376 19.956 1.00 98.00 385 ILE A CA 1
ATOM 2885 C C . ILE A 1 385 ? -30.140 -7.392 20.942 1.00 98.00 385 ILE A C 1
ATOM 2887 O O . ILE A 1 385 ? -30.142 -6.180 20.696 1.00 98.00 385 ILE A O 1
ATOM 2891 N N . GLU A 1 386 ? -29.613 -7.888 22.065 1.00 97.69 386 GLU A N 1
ATOM 2892 C CA . GLU A 1 386 ? -28.850 -7.059 23.009 1.00 97.69 386 GLU A CA 1
ATOM 2893 C C . GLU A 1 386 ? -27.535 -7.702 23.417 1.00 97.69 386 GLU A C 1
ATOM 2895 O O . GLU A 1 386 ? -27.455 -8.907 23.664 1.00 97.69 386 GLU A O 1
ATOM 2900 N N . PHE A 1 387 ? -26.526 -6.848 23.549 1.00 97.06 387 PHE A N 1
ATOM 2901 C CA . PHE A 1 387 ? -25.201 -7.196 24.032 1.00 97.06 387 PHE A CA 1
ATOM 2902 C C . PHE A 1 387 ? -24.912 -6.444 25.324 1.00 97.06 387 PHE A C 1
ATOM 2904 O O . PHE A 1 387 ? -25.371 -5.311 25.491 1.00 97.06 387 PHE A O 1
ATOM 2911 N N . ALA A 1 388 ? -24.123 -7.033 26.216 1.00 96.19 388 ALA A N 1
ATOM 2912 C CA . ALA A 1 388 ? -23.545 -6.299 27.334 1.00 96.19 388 ALA A CA 1
ATOM 2913 C C . ALA A 1 388 ? -22.084 -6.680 27.565 1.00 96.19 388 ALA A C 1
ATOM 2915 O O . ALA A 1 388 ? -21.686 -7.818 27.331 1.00 96.19 388 ALA A O 1
ATOM 2916 N N . GLY A 1 389 ? -21.304 -5.717 28.042 1.00 93.62 389 GLY A N 1
ATOM 2917 C CA . GLY A 1 389 ? -19.902 -5.884 28.409 1.00 93.62 389 GLY A CA 1
ATOM 2918 C C . GLY A 1 389 ? -19.308 -4.550 28.850 1.00 93.62 389 GLY A C 1
ATOM 2919 O O . GLY A 1 389 ? -19.809 -3.493 28.482 1.00 93.62 389 GLY A O 1
ATOM 2920 N N . ALA A 1 390 ? -18.277 -4.580 29.698 1.00 88.88 390 ALA A N 1
ATOM 2921 C CA . ALA A 1 390 ? -17.607 -3.374 30.214 1.00 88.88 390 ALA A CA 1
ATOM 2922 C C . ALA A 1 390 ? -18.553 -2.309 30.833 1.00 88.88 390 ALA A C 1
ATOM 2924 O O . ALA A 1 390 ? -18.296 -1.111 30.751 1.00 88.88 390 ALA A O 1
ATOM 2925 N N . GLY A 1 391 ? -19.672 -2.731 31.440 1.00 91.62 391 GLY A N 1
ATOM 2926 C CA . GLY A 1 391 ? -20.684 -1.816 31.993 1.00 91.62 391 GLY A CA 1
ATOM 2927 C C . GLY A 1 391 ? -21.532 -1.089 30.939 1.00 91.62 391 GLY A C 1
ATOM 2928 O O . GLY A 1 391 ? -22.262 -0.159 31.275 1.00 91.62 391 GLY A O 1
ATOM 2929 N N . VAL A 1 392 ? -21.447 -1.508 29.677 1.00 95.38 392 VAL A N 1
ATOM 2930 C CA . VAL A 1 392 ? -22.182 -0.960 28.537 1.00 95.38 392 VAL A CA 1
ATOM 2931 C C . VAL A 1 392 ? -23.189 -1.987 28.043 1.00 95.38 392 VAL A C 1
ATOM 2933 O O . VAL A 1 392 ? -22.929 -3.190 28.039 1.00 95.38 392 VAL A O 1
ATOM 2936 N N . ARG A 1 393 ? -24.341 -1.502 27.588 1.00 96.31 393 ARG A N 1
ATOM 2937 C CA . ARG A 1 393 ? -25.359 -2.274 26.884 1.00 96.31 393 ARG A CA 1
ATOM 2938 C C . ARG A 1 393 ? -25.534 -1.735 25.471 1.00 96.31 393 ARG A C 1
ATOM 2940 O O . ARG A 1 393 ? -25.631 -0.523 25.277 1.00 96.31 393 ARG A O 1
ATOM 2947 N N . VAL A 1 394 ? -25.606 -2.638 24.500 1.00 97.31 394 VAL A N 1
ATOM 2948 C CA . VAL A 1 394 ? -25.899 -2.326 23.097 1.00 97.31 394 VAL A CA 1
ATOM 2949 C C . VAL A 1 394 ? -27.221 -2.960 22.721 1.00 97.31 394 VAL A C 1
ATOM 2951 O O . VAL A 1 394 ? -27.457 -4.128 23.020 1.00 97.31 394 VAL A O 1
ATOM 2954 N N . VAL A 1 395 ? -28.077 -2.197 22.053 1.00 97.81 395 VAL A N 1
ATOM 2955 C CA . VAL A 1 395 ? -29.361 -2.676 21.539 1.00 97.81 395 VAL A CA 1
ATOM 2956 C C . VAL A 1 395 ? -29.387 -2.441 20.041 1.00 97.81 395 VAL A C 1
ATOM 2958 O O . VAL A 1 395 ? -29.260 -1.298 19.616 1.00 97.81 395 VAL A O 1
ATOM 2961 N N . LEU A 1 396 ? -29.597 -3.493 19.257 1.00 98.00 396 LEU A N 1
ATOM 2962 C CA . LEU A 1 396 ? -29.917 -3.400 17.832 1.00 98.00 396 LEU A CA 1
ATOM 2963 C C . LEU A 1 396 ? -31.387 -3.763 17.659 1.00 98.00 396 LEU A C 1
ATOM 2965 O O . LEU A 1 396 ? -31.850 -4.746 18.244 1.00 98.00 396 LEU A O 1
ATOM 2969 N N . ALA A 1 397 ? -32.125 -2.990 16.868 1.00 97.56 397 ALA A N 1
ATOM 2970 C CA . ALA A 1 397 ? -33.519 -3.301 16.585 1.00 97.56 397 ALA A CA 1
ATOM 2971 C C . ALA A 1 397 ? -33.972 -2.789 15.216 1.00 97.56 397 ALA A C 1
ATOM 2973 O O . ALA A 1 397 ? -33.443 -1.801 14.707 1.00 97.56 397 ALA A O 1
ATOM 2974 N N . ARG A 1 398 ? -35.003 -3.434 14.665 1.00 95.88 398 ARG A N 1
ATOM 2975 C CA . ARG A 1 398 ? -35.697 -3.018 13.440 1.00 95.88 398 ARG A CA 1
ATOM 2976 C C . ARG A 1 398 ? -37.218 -3.058 13.588 1.00 95.88 398 ARG A C 1
ATOM 2978 O O . ARG A 1 398 ? -37.745 -3.654 14.531 1.00 95.88 398 ARG A O 1
ATOM 2985 N N . ALA A 1 399 ? -37.914 -2.441 12.638 1.00 93.38 399 ALA A N 1
ATOM 2986 C CA . ALA A 1 399 ? -39.366 -2.370 12.553 1.00 93.38 399 ALA A CA 1
ATOM 2987 C C . ALA A 1 399 ? -39.997 -1.929 13.892 1.00 93.38 399 ALA A C 1
ATOM 2989 O O . ALA A 1 399 ? -39.499 -1.024 14.566 1.00 93.38 399 ALA A O 1
ATOM 2990 N N . ALA A 1 400 ? -41.083 -2.578 14.321 1.00 92.62 400 ALA A N 1
ATOM 2991 C CA . ALA A 1 400 ? -41.775 -2.247 15.567 1.00 92.62 400 ALA A CA 1
ATOM 2992 C C . ALA A 1 400 ? -40.880 -2.362 16.818 1.00 92.62 400 ALA A C 1
ATOM 2994 O O . ALA A 1 400 ? -41.077 -1.626 17.788 1.00 92.62 400 ALA A O 1
ATOM 2995 N N . ALA A 1 401 ? -39.863 -3.233 16.803 1.00 95.06 401 ALA A N 1
ATOM 2996 C CA . ALA A 1 401 ? -38.964 -3.417 17.940 1.00 95.06 401 ALA A CA 1
ATOM 2997 C C . ALA A 1 401 ? -38.054 -2.203 18.189 1.00 95.06 401 ALA A C 1
ATOM 2999 O O . ALA A 1 401 ? -37.570 -2.030 19.309 1.00 95.06 401 ALA A O 1
ATOM 3000 N N . LEU A 1 402 ? -37.874 -1.333 17.187 1.00 94.81 402 LEU A N 1
ATOM 3001 C CA . LEU A 1 402 ? -37.161 -0.064 17.330 1.00 94.81 402 LEU A CA 1
ATOM 3002 C C . LEU A 1 402 ? -37.845 0.868 18.345 1.00 94.81 402 LEU A C 1
ATOM 3004 O O . LEU A 1 402 ? -37.166 1.578 19.088 1.00 94.81 402 LEU A O 1
ATOM 3008 N N . ARG A 1 403 ? -39.184 0.834 18.389 1.00 91.56 403 ARG A N 1
ATOM 3009 C CA . ARG A 1 403 ? -40.045 1.685 19.234 1.00 91.56 403 ARG A CA 1
ATOM 3010 C C . ARG A 1 403 ? -40.674 0.956 20.417 1.00 91.56 403 ARG A C 1
ATOM 3012 O O . ARG A 1 403 ? -41.266 1.596 21.282 1.00 91.56 403 ARG A O 1
ATOM 3019 N N . ALA A 1 404 ? -40.572 -0.369 20.458 1.00 91.94 404 ALA A N 1
ATOM 3020 C CA . ALA A 1 404 ? -41.006 -1.157 21.603 1.00 91.94 404 ALA A CA 1
ATOM 3021 C C . ALA A 1 404 ? -40.206 -0.773 22.867 1.00 91.94 404 ALA A C 1
ATOM 3023 O O . ALA A 1 404 ? -39.073 -0.301 22.748 1.00 91.94 404 ALA A O 1
ATOM 3024 N N . PRO A 1 405 ? -40.732 -1.009 24.084 1.00 93.06 405 PRO A N 1
ATOM 3025 C CA . PRO A 1 405 ? -40.030 -0.695 25.327 1.00 93.06 405 PRO A CA 1
ATOM 3026 C C . PRO A 1 405 ? -38.579 -1.203 25.356 1.00 93.06 405 PRO A C 1
ATOM 3028 O O . PRO A 1 405 ? -38.299 -2.395 25.201 1.00 93.06 405 PRO A O 1
ATOM 3031 N N . GLY A 1 406 ? -37.638 -0.274 25.534 1.00 88.50 406 GLY A N 1
ATOM 3032 C CA . GLY A 1 406 ? -36.193 -0.523 25.528 1.00 88.50 406 GLY A CA 1
ATOM 3033 C C . GLY A 1 406 ? -35.543 -0.651 24.143 1.00 88.50 406 GLY A C 1
ATOM 3034 O O . GLY A 1 406 ? -34.349 -0.934 24.087 1.00 88.50 406 GLY A O 1
ATOM 3035 N N . GLY A 1 407 ? -36.294 -0.477 23.054 1.00 93.56 407 GLY A N 1
ATOM 3036 C CA . GLY A 1 407 ? -35.751 -0.299 21.709 1.00 93.56 407 GLY A CA 1
ATOM 3037 C C . GLY A 1 407 ? -35.090 1.080 21.542 1.00 93.56 407 GLY A C 1
ATOM 3038 O O . GLY A 1 407 ? -35.436 2.003 22.281 1.00 93.56 407 GLY A O 1
ATOM 3039 N N . PRO A 1 408 ? -34.157 1.248 20.588 1.00 95.19 408 PRO A N 1
ATOM 3040 C CA . PRO A 1 408 ? -33.378 2.476 20.415 1.00 95.19 408 PRO A CA 1
ATOM 3041 C C . PRO A 1 408 ? -34.206 3.771 20.366 1.00 95.19 408 PRO A C 1
ATOM 3043 O O . PRO A 1 408 ? -33.889 4.715 21.085 1.00 95.19 408 PRO A O 1
ATOM 3046 N N . ALA A 1 409 ? -35.300 3.819 19.597 1.00 92.06 409 ALA A N 1
ATOM 3047 C CA . ALA A 1 409 ? -36.132 5.022 19.487 1.00 92.06 409 ALA A CA 1
ATOM 3048 C C . ALA A 1 409 ? -36.993 5.277 20.739 1.00 92.06 409 ALA A C 1
ATOM 3050 O O . ALA A 1 409 ? -37.313 6.425 21.048 1.00 92.06 409 ALA A O 1
ATOM 3051 N N . ALA A 1 410 ? -37.332 4.227 21.495 1.00 92.25 410 ALA A N 1
ATOM 3052 C CA . ALA A 1 410 ? -38.063 4.348 22.758 1.00 92.25 410 ALA A CA 1
ATOM 3053 C C . ALA A 1 410 ? -37.206 4.937 23.894 1.00 92.25 410 ALA A C 1
ATOM 3055 O O . ALA A 1 410 ? -37.752 5.390 24.896 1.00 92.25 410 ALA A O 1
ATOM 3056 N N . LEU A 1 411 ? -35.874 4.932 23.749 1.00 91.44 411 LEU A N 1
ATOM 3057 C CA . LEU A 1 411 ? -34.943 5.541 24.708 1.00 91.44 411 LEU A CA 1
ATOM 3058 C C . LEU A 1 411 ? -34.841 7.063 24.553 1.00 91.44 411 LEU A C 1
ATOM 3060 O O . LEU A 1 411 ? -34.228 7.722 25.392 1.00 91.44 411 LEU A O 1
ATOM 3064 N N . LEU A 1 412 ? -35.399 7.619 23.478 1.00 91.31 412 LEU A N 1
ATOM 3065 C CA . LEU A 1 412 ? -35.276 9.031 23.155 1.00 91.31 412 LEU A CA 1
ATOM 3066 C C . LEU A 1 412 ? -36.402 9.852 23.794 1.00 91.31 412 LEU A C 1
ATOM 3068 O O . LEU A 1 412 ? -37.576 9.584 23.525 1.00 91.31 412 LEU A O 1
ATOM 3072 N N . PRO A 1 413 ? -36.078 10.902 24.573 1.00 87.50 413 PRO A N 1
ATOM 3073 C CA . PRO A 1 413 ? -37.043 11.922 24.945 1.00 87.50 413 PRO A CA 1
ATOM 3074 C C . PRO A 1 413 ? -37.636 12.576 23.697 1.00 87.50 413 PRO A C 1
ATOM 3076 O O . PRO A 1 413 ? -36.932 12.807 22.708 1.00 87.50 413 PRO A O 1
ATOM 3079 N N . THR A 1 414 ? -38.906 12.968 23.773 1.00 83.50 414 THR A N 1
ATOM 3080 C CA . THR A 1 414 ? -39.584 13.734 22.714 1.00 83.50 414 THR A CA 1
ATOM 3081 C C . THR A 1 414 ? -38.910 15.075 22.420 1.00 83.50 414 THR A C 1
ATOM 3083 O O . THR A 1 414 ? -39.035 15.589 21.315 1.00 83.50 414 THR A O 1
ATOM 3086 N N . SER A 1 415 ? -38.153 15.623 23.375 1.00 81.31 415 SER A N 1
ATOM 3087 C CA . SER A 1 415 ? -37.358 16.848 23.231 1.00 81.31 415 SER A CA 1
ATOM 3088 C C . SER A 1 415 ? -35.942 16.630 22.681 1.00 81.31 415 SER A C 1
ATOM 3090 O O . SER A 1 415 ? -35.161 17.579 22.624 1.00 81.31 415 SER A O 1
ATOM 3092 N N . SER A 1 416 ? -35.563 15.399 22.324 1.00 81.94 416 SER A N 1
ATOM 3093 C CA . SER A 1 416 ? -34.214 15.123 21.826 1.00 81.94 416 SER A CA 1
ATOM 3094 C C . SER A 1 416 ? -34.025 15.619 20.390 1.00 81.94 416 SER A C 1
ATOM 3096 O O . SER A 1 416 ? -34.882 15.433 19.529 1.00 81.94 416 SER A O 1
ATOM 3098 N N . PHE A 1 417 ? -32.864 16.217 20.123 1.00 78.00 417 PHE A N 1
ATOM 3099 C CA . PHE A 1 417 ? -32.486 16.686 18.792 1.00 78.00 417 PHE A CA 1
ATOM 3100 C C . PHE A 1 417 ? -31.477 15.727 18.162 1.00 78.00 417 PHE A C 1
ATOM 3102 O O . PHE A 1 417 ? -30.494 15.339 18.801 1.00 78.00 417 PHE A O 1
ATOM 3109 N N . ALA A 1 418 ? -31.725 15.361 16.908 1.00 81.69 418 ALA A N 1
ATOM 3110 C CA . ALA A 1 418 ? -30.800 14.578 16.105 1.00 81.69 418 ALA A CA 1
ATOM 3111 C C . ALA A 1 418 ? -29.669 15.457 15.556 1.00 81.69 418 ALA A C 1
ATOM 3113 O O . ALA A 1 418 ? -29.875 16.630 15.239 1.00 81.69 418 ALA A O 1
ATOM 3114 N N . ARG A 1 419 ? -28.490 14.867 15.371 1.00 68.81 419 ARG A N 1
ATOM 3115 C CA . ARG A 1 419 ? -27.435 15.378 14.488 1.00 68.81 419 ARG A CA 1
ATOM 3116 C C . ARG A 1 419 ? -27.188 14.352 13.392 1.00 68.81 419 ARG A C 1
ATOM 3118 O O . ARG A 1 419 ? -27.181 13.160 13.691 1.00 68.81 419 ARG A O 1
ATOM 3125 N N . SER A 1 420 ? -26.972 14.807 12.164 1.00 66.12 420 SER A N 1
ATOM 3126 C CA . SER A 1 420 ? -26.504 13.927 11.093 1.00 66.12 420 SER A CA 1
ATOM 3127 C C . SER A 1 420 ? -25.145 13.342 11.472 1.00 66.12 420 SER A C 1
ATOM 3129 O O . SER A 1 420 ? -24.286 14.055 11.996 1.00 66.12 420 SER A O 1
ATOM 3131 N N . ASP A 1 421 ? -24.974 12.045 11.252 1.00 65.94 421 ASP A N 1
ATOM 3132 C CA . ASP A 1 421 ? -23.761 11.302 11.582 1.00 65.94 421 ASP A CA 1
ATOM 3133 C C . ASP A 1 421 ? -23.609 10.091 10.651 1.00 65.94 421 ASP A C 1
ATOM 3135 O O . ASP A 1 421 ? -24.555 9.704 9.963 1.00 65.94 421 ASP A O 1
ATOM 3139 N N . MET A 1 422 ? -22.442 9.456 10.659 1.00 63.38 422 MET A N 1
ATOM 3140 C CA . MET A 1 422 ? -22.209 8.181 9.984 1.00 63.38 422 MET A CA 1
ATOM 3141 C C . MET A 1 422 ? -21.703 7.143 10.977 1.00 63.38 422 MET A C 1
ATOM 3143 O O . MET A 1 422 ? -20.763 7.383 11.731 1.00 63.38 422 MET A O 1
ATOM 3147 N N . ILE A 1 423 ? -22.293 5.952 10.946 1.00 72.56 423 ILE A N 1
ATOM 3148 C CA . ILE A 1 423 ? -21.802 4.807 11.713 1.00 72.56 423 ILE A CA 1
ATOM 3149 C C . ILE A 1 423 ? -21.948 3.542 10.873 1.00 72.56 423 ILE A C 1
ATOM 3151 O O . ILE A 1 423 ? -22.893 3.400 10.100 1.00 72.56 423 ILE A O 1
ATOM 3155 N N . LEU A 1 424 ? -20.964 2.646 10.978 1.00 76.44 424 LEU A N 1
ATOM 3156 C CA . LEU A 1 424 ? -20.875 1.423 10.168 1.00 76.44 424 LEU A CA 1
ATOM 3157 C C . LEU A 1 424 ? -20.960 1.682 8.649 1.00 76.44 424 LEU A C 1
ATOM 3159 O O . LEU A 1 424 ? -21.452 0.842 7.903 1.00 76.44 424 LEU A O 1
ATOM 3163 N N . GLY A 1 425 ? -20.488 2.851 8.199 1.00 63.66 425 GLY A N 1
ATOM 3164 C CA . GLY A 1 425 ? -20.461 3.240 6.785 1.00 63.66 425 GLY A CA 1
ATOM 3165 C C . GLY A 1 425 ? -21.778 3.784 6.223 1.00 63.66 425 GLY A C 1
ATOM 3166 O O . GLY A 1 425 ? -21.852 4.007 5.019 1.00 63.66 425 GLY A O 1
ATOM 3167 N N . TRP A 1 426 ? -22.800 4.018 7.056 1.00 75.31 426 TRP A N 1
ATOM 3168 C CA . TRP A 1 426 ? -24.116 4.483 6.603 1.00 75.31 426 TRP A CA 1
ATOM 3169 C C . TRP A 1 426 ? -24.604 5.729 7.361 1.00 75.31 426 TRP A C 1
ATOM 3171 O O . TRP A 1 426 ? -24.277 5.894 8.542 1.00 75.31 426 TRP A O 1
ATOM 3181 N N . PRO A 1 427 ? -25.383 6.612 6.701 1.00 63.56 427 PRO A N 1
ATOM 3182 C CA . PRO A 1 427 ? -25.909 7.832 7.302 1.00 63.56 427 PRO A CA 1
ATOM 3183 C C . PRO A 1 427 ? -26.974 7.535 8.361 1.00 63.56 427 PRO A C 1
ATOM 3185 O O . PRO A 1 427 ? -27.824 6.648 8.207 1.00 63.56 427 PRO A O 1
ATOM 3188 N N . THR A 1 428 ? -26.911 8.299 9.448 1.00 83.00 428 THR A N 1
ATOM 3189 C CA . THR A 1 428 ? -27.777 8.158 10.615 1.00 83.00 428 THR A CA 1
ATOM 3190 C C . THR A 1 428 ? -28.143 9.501 11.235 1.00 83.00 428 THR A C 1
ATOM 3192 O O . THR A 1 428 ? -27.386 10.473 11.199 1.00 83.00 428 THR A O 1
ATOM 3195 N N . ARG A 1 429 ? -29.276 9.510 11.935 1.00 83.69 429 ARG A N 1
ATOM 3196 C CA . ARG A 1 429 ? -29.639 10.511 12.937 1.00 83.69 429 ARG A CA 1
ATOM 3197 C C . ARG A 1 429 ? -29.095 10.064 14.288 1.00 83.69 429 ARG A C 1
ATOM 3199 O O . ARG A 1 429 ? -29.657 9.170 14.928 1.00 83.69 429 ARG A O 1
ATOM 3206 N N . ARG A 1 430 ? -28.002 10.688 14.732 1.00 91.88 430 ARG A N 1
ATOM 3207 C CA . ARG A 1 430 ? -27.442 10.463 16.066 1.00 91.88 430 ARG A CA 1
ATOM 3208 C C . ARG A 1 430 ? -28.129 11.352 17.093 1.00 91.88 430 ARG A C 1
ATOM 3210 O O . ARG A 1 430 ? -28.094 12.578 16.999 1.00 91.88 430 ARG A O 1
ATOM 3217 N N . HIS A 1 431 ? -28.638 10.734 18.146 1.00 91.38 431 HIS A N 1
ATOM 3218 C CA . HIS A 1 431 ? -29.079 11.404 19.362 1.00 91.38 431 HIS A CA 1
ATOM 3219 C C . HIS A 1 431 ? -28.106 11.088 20.495 1.00 91.38 431 HIS A C 1
ATOM 3221 O O . HIS A 1 431 ? -27.661 9.948 20.649 1.00 91.38 431 HIS A O 1
ATOM 3227 N N . HIS A 1 432 ? -27.790 12.094 21.304 1.00 89.81 432 HIS A N 1
ATOM 3228 C CA . HIS A 1 432 ? -26.946 11.936 22.479 1.00 89.81 432 HIS A CA 1
ATOM 3229 C C . HIS A 1 432 ? -27.662 12.479 23.713 1.00 89.81 432 HIS A C 1
ATOM 3231 O O . HIS A 1 432 ? -28.130 13.616 23.711 1.00 89.81 432 HIS A O 1
ATOM 3237 N N . ILE A 1 433 ? -27.749 11.652 24.750 1.00 89.00 433 ILE A N 1
ATOM 3238 C CA . ILE A 1 433 ? -28.365 11.985 26.035 1.00 89.00 433 ILE A CA 1
ATOM 3239 C C . ILE A 1 433 ? -27.332 11.662 27.108 1.00 89.00 433 ILE A C 1
ATOM 3241 O O . ILE A 1 433 ? -26.792 10.559 27.106 1.00 89.00 433 ILE A O 1
ATOM 3245 N N . ALA A 1 434 ? -27.053 12.595 28.011 1.00 86.19 434 ALA A N 1
ATOM 3246 C CA . ALA A 1 434 ? -26.128 12.376 29.116 1.00 86.19 434 ALA A CA 1
ATOM 3247 C C . ALA A 1 434 ? -26.668 13.008 30.403 1.00 86.19 434 ALA A C 1
ATOM 3249 O O . ALA A 1 434 ? -27.211 14.111 30.363 1.00 86.19 434 ALA A O 1
ATOM 3250 N N . ASP A 1 435 ? -26.497 12.320 31.533 1.00 73.38 435 ASP A N 1
ATOM 3251 C CA . ASP A 1 435 ? -26.883 12.800 32.872 1.00 73.38 435 ASP A CA 1
ATOM 3252 C C . ASP A 1 435 ? -25.681 12.959 33.827 1.00 73.38 435 ASP A C 1
ATOM 3254 O O . ASP A 1 435 ? -25.836 13.088 35.039 1.00 73.38 435 ASP A O 1
ATOM 3258 N N . GLY A 1 436 ? -24.465 12.969 33.271 1.00 71.12 436 GLY A N 1
ATOM 3259 C CA . GLY A 1 436 ? -23.201 13.120 33.998 1.00 71.12 436 GLY A CA 1
ATOM 3260 C C . GLY A 1 436 ? -22.589 11.803 34.485 1.00 71.12 436 GLY A C 1
ATOM 3261 O O . GLY A 1 436 ? -21.367 11.718 34.571 1.00 71.12 436 GLY A O 1
ATOM 3262 N N . ALA A 1 437 ? -23.394 10.763 34.729 1.00 73.12 437 ALA A N 1
ATOM 3263 C CA . ALA A 1 437 ? -22.907 9.424 35.084 1.00 73.12 437 ALA A CA 1
ATOM 3264 C C . ALA A 1 437 ? -23.049 8.432 33.920 1.00 73.12 437 ALA A C 1
ATOM 3266 O O . ALA A 1 437 ? -22.165 7.602 33.695 1.00 73.12 437 ALA A O 1
ATOM 3267 N N . HIS A 1 438 ? -24.127 8.555 33.146 1.00 84.69 438 HIS A N 1
ATOM 3268 C CA . HIS A 1 438 ? -24.419 7.710 31.999 1.00 84.69 438 HIS A CA 1
ATOM 3269 C C . HIS A 1 438 ? -24.607 8.553 30.742 1.00 84.69 438 HIS A C 1
ATOM 3271 O O . HIS A 1 438 ? -25.042 9.706 30.774 1.00 84.69 438 HIS A O 1
ATOM 3277 N N . ALA A 1 439 ? -24.272 7.940 29.617 1.00 90.62 439 ALA A N 1
ATOM 3278 C CA . ALA A 1 439 ? -24.502 8.454 28.290 1.00 90.62 439 ALA A CA 1
ATOM 3279 C C . ALA A 1 439 ? -25.238 7.403 27.456 1.00 90.62 439 ALA A C 1
ATOM 3281 O O . ALA A 1 439 ? -24.968 6.200 27.521 1.00 90.62 439 ALA A O 1
ATOM 3282 N N . ILE A 1 440 ? -26.173 7.889 26.651 1.00 93.25 440 ILE A N 1
ATOM 3283 C CA . ILE A 1 440 ? -26.881 7.128 25.635 1.00 93.25 440 ILE A CA 1
ATOM 3284 C C . ILE A 1 440 ? -26.536 7.764 24.290 1.00 93.25 440 ILE A C 1
ATOM 3286 O O . ILE A 1 440 ? -26.740 8.966 24.096 1.00 93.25 440 ILE A O 1
ATOM 3290 N N . ARG A 1 441 ? -26.004 6.969 23.359 1.00 94.44 441 ARG A N 1
ATOM 3291 C CA . ARG A 1 441 ? -25.890 7.342 21.941 1.00 94.44 441 ARG A CA 1
ATOM 3292 C C . ARG A 1 441 ? -26.814 6.439 21.138 1.00 94.44 441 ARG A C 1
ATOM 3294 O O . ARG A 1 441 ? -26.616 5.227 21.114 1.00 94.44 441 ARG A O 1
ATOM 3301 N N . VAL A 1 442 ? -27.827 7.029 20.513 1.00 96.25 442 VAL A N 1
ATOM 3302 C CA . VAL A 1 442 ? -28.772 6.327 19.635 1.00 96.25 442 VAL A CA 1
ATOM 3303 C C . VAL A 1 442 ? -28.497 6.738 18.201 1.00 96.25 442 VAL A C 1
ATOM 3305 O O . VAL A 1 442 ? -28.395 7.928 17.922 1.00 96.25 442 VAL A O 1
ATOM 3308 N N . TYR A 1 443 ? -28.419 5.759 17.313 1.00 95.00 443 TYR A N 1
ATOM 3309 C CA . TYR A 1 443 ? -28.230 5.925 15.881 1.00 95.00 443 TYR A CA 1
ATOM 3310 C C . TYR A 1 443 ? -29.443 5.332 15.173 1.00 95.00 443 TYR A C 1
ATOM 3312 O O . TYR A 1 443 ? -29.668 4.120 15.233 1.00 95.00 443 TYR A O 1
ATOM 3320 N N . LEU A 1 444 ? -30.243 6.186 14.541 1.00 94.50 444 LEU A N 1
ATOM 3321 C CA . LEU A 1 444 ? -31.360 5.770 13.696 1.00 94.50 444 LEU A CA 1
ATOM 3322 C C . LEU A 1 444 ? -30.931 5.928 12.239 1.00 94.50 444 LEU A C 1
ATOM 3324 O O . LEU A 1 444 ? -30.525 7.023 11.857 1.00 94.50 444 LEU A O 1
ATOM 3328 N N . TYR A 1 445 ? -30.971 4.862 11.443 1.00 89.44 445 TYR A N 1
ATOM 3329 C CA . TYR A 1 445 ? -30.528 4.939 10.048 1.00 89.44 445 TYR A CA 1
ATOM 3330 C C . TYR A 1 445 ? -31.530 5.718 9.201 1.00 89.44 445 TYR A C 1
ATOM 3332 O O . TYR A 1 445 ? -32.740 5.561 9.355 1.00 89.44 445 TYR A O 1
ATOM 3340 N N . ASP A 1 446 ? -31.019 6.551 8.291 1.00 80.81 446 ASP A N 1
ATOM 3341 C CA . ASP A 1 446 ? -31.863 7.376 7.417 1.00 80.81 446 ASP A CA 1
ATOM 3342 C C . ASP A 1 446 ? -32.588 6.557 6.335 1.00 80.81 446 ASP A C 1
ATOM 3344 O O . ASP A 1 446 ? -33.493 7.064 5.674 1.00 80.81 446 ASP A O 1
ATOM 3348 N N . HIS A 1 447 ? -32.213 5.286 6.169 1.00 88.00 447 HIS A N 1
ATOM 3349 C CA . HIS A 1 447 ? -32.790 4.364 5.199 1.00 88.00 447 HIS A CA 1
ATOM 3350 C C . HIS A 1 447 ? -33.522 3.214 5.897 1.00 88.00 447 HIS A C 1
ATOM 3352 O O . HIS A 1 447 ? -33.079 2.704 6.924 1.00 88.00 447 HIS A O 1
ATOM 3358 N N . CYS A 1 448 ? -34.647 2.813 5.316 1.00 89.81 448 CYS A N 1
ATOM 3359 C CA . CYS A 1 448 ? -35.546 1.773 5.789 1.00 89.81 448 CYS A CA 1
ATOM 3360 C C . CYS A 1 448 ? -35.459 0.549 4.867 1.00 89.81 448 CYS A C 1
ATOM 3362 O O . CYS A 1 448 ? -35.272 0.685 3.654 1.00 89.81 448 CYS A O 1
ATOM 3364 N N . LEU A 1 449 ? -35.627 -0.639 5.450 1.00 90.31 449 LEU A N 1
ATOM 3365 C CA . LEU A 1 449 ? -35.615 -1.924 4.742 1.00 90.31 449 LEU A CA 1
ATOM 3366 C C . LEU A 1 449 ? -36.977 -2.202 4.087 1.00 90.31 449 LEU A C 1
ATOM 3368 O O . LEU A 1 449 ? -37.963 -1.503 4.356 1.00 90.31 449 LEU A O 1
ATOM 3372 N N . GLY A 1 450 ? -37.033 -3.238 3.244 1.00 80.88 450 GLY A N 1
ATOM 3373 C CA . GLY A 1 450 ? -38.284 -3.759 2.686 1.00 80.88 450 GLY A CA 1
ATOM 3374 C C . GLY A 1 450 ? -39.020 -2.742 1.815 1.00 80.88 450 GLY A C 1
ATOM 3375 O O . GLY A 1 450 ? -40.234 -2.596 1.925 1.00 80.88 450 GLY A O 1
ATOM 3376 N N . GLY A 1 451 ? -38.290 -1.974 1.000 1.00 72.50 451 GLY A N 1
ATOM 3377 C CA . GLY A 1 451 ? -38.878 -0.939 0.148 1.00 72.50 451 GLY A CA 1
ATOM 3378 C C . GLY A 1 451 ? -39.258 0.367 0.862 1.00 72.50 451 GLY A C 1
ATOM 3379 O O . GLY A 1 451 ? -39.976 1.176 0.270 1.00 72.50 451 GLY A O 1
ATOM 3380 N N . GLY A 1 452 ? -38.757 0.605 2.082 1.00 77.69 452 GLY A N 1
ATOM 3381 C CA . GLY A 1 452 ? -38.868 1.889 2.791 1.00 77.69 452 GLY A CA 1
ATOM 3382 C C . GLY A 1 452 ? -39.771 1.899 4.028 1.00 77.69 452 GLY A C 1
ATOM 3383 O O . GLY A 1 452 ? -40.048 2.973 4.560 1.00 77.69 452 GLY A O 1
ATOM 3384 N N . GLU A 1 453 ? -40.229 0.738 4.498 1.00 81.00 453 GLU A N 1
ATOM 3385 C CA . GLU A 1 453 ? -41.226 0.647 5.577 1.00 81.00 453 GLU A CA 1
ATOM 3386 C C . GLU A 1 453 ? -40.642 0.232 6.933 1.00 81.00 453 GLU A C 1
ATOM 3388 O O . GLU A 1 453 ? -41.222 0.541 7.976 1.00 81.00 453 GLU A O 1
ATOM 3393 N N . GLU A 1 454 ? -39.488 -0.438 6.950 1.00 91.50 454 GLU A N 1
ATOM 3394 C CA . GLU A 1 454 ? -38.903 -0.968 8.182 1.00 91.50 454 GLU A CA 1
ATOM 3395 C C . GLU A 1 454 ? -37.714 -0.121 8.665 1.00 91.50 454 GLU A C 1
ATOM 3397 O O . GLU A 1 454 ? -36.593 -0.301 8.177 1.00 91.50 454 GLU A O 1
ATOM 3402 N N . PRO A 1 455 ? -37.907 0.784 9.648 1.00 94.81 455 PRO A N 1
ATOM 3403 C CA . PRO A 1 455 ? -36.802 1.536 10.226 1.00 94.81 455 PRO A CA 1
ATOM 3404 C C . PRO A 1 455 ? -35.962 0.633 11.122 1.00 94.81 455 PRO A C 1
ATOM 3406 O O . PRO A 1 455 ? -36.469 -0.296 11.754 1.00 94.81 455 PRO A O 1
ATOM 3409 N N . PHE A 1 456 ? -34.680 0.938 11.247 1.00 96.62 456 PHE A N 1
ATOM 3410 C CA . PHE A 1 456 ? -33.792 0.230 12.157 1.00 96.62 456 PHE A CA 1
ATOM 3411 C C . PHE A 1 456 ? -32.749 1.171 12.747 1.00 96.62 456 PHE A C 1
ATOM 3413 O O . PHE A 1 456 ? -32.563 2.308 12.310 1.00 96.62 456 PHE A O 1
ATOM 3420 N N . GLY A 1 457 ? -32.095 0.708 13.800 1.00 96.31 457 GLY A N 1
ATOM 3421 C CA . GLY A 1 457 ? -31.141 1.517 14.530 1.00 96.31 457 GLY A CA 1
ATOM 3422 C C . GLY A 1 457 ? -30.447 0.738 15.624 1.00 96.31 457 GLY A C 1
ATOM 3423 O O . GLY A 1 457 ? -30.770 -0.421 15.908 1.00 96.31 457 GLY A O 1
ATOM 3424 N N . LEU A 1 458 ? -29.498 1.412 16.258 1.00 97.62 458 LEU A N 1
ATOM 3425 C CA . LEU A 1 458 ? -28.803 0.891 17.417 1.00 97.62 458 LEU A CA 1
ATOM 3426 C C . LEU A 1 458 ? -28.663 1.930 18.523 1.00 97.62 458 LEU A C 1
ATOM 3428 O O . LEU A 1 458 ? -28.657 3.133 18.274 1.00 97.62 458 LEU A O 1
ATOM 3432 N N . ALA A 1 459 ? -28.544 1.457 19.756 1.00 97.25 459 ALA A N 1
ATOM 3433 C CA . ALA A 1 459 ? -28.282 2.285 20.920 1.00 97.25 459 ALA A CA 1
ATOM 3434 C C . ALA A 1 459 ? -27.122 1.715 21.732 1.00 97.25 459 ALA A C 1
ATOM 3436 O O . ALA A 1 459 ? -27.092 0.518 22.008 1.00 97.25 459 ALA A O 1
ATOM 3437 N N . PHE A 1 460 ? -26.219 2.591 22.159 1.00 96.56 460 PHE A N 1
ATOM 3438 C CA . PHE A 1 460 ? -25.176 2.316 23.142 1.00 96.56 460 PHE A CA 1
ATOM 3439 C C . PHE A 1 460 ? -25.537 3.021 24.445 1.00 96.56 460 PHE A C 1
ATOM 3441 O O . PHE A 1 460 ? -25.876 4.206 24.430 1.00 96.56 460 PHE A O 1
ATOM 3448 N N . ILE A 1 461 ? -25.472 2.302 25.562 1.00 95.44 461 ILE A N 1
ATOM 3449 C CA . ILE A 1 461 ? -25.936 2.763 26.873 1.00 95.44 461 ILE A CA 1
ATOM 3450 C C . ILE A 1 461 ? -24.867 2.402 27.899 1.00 95.44 461 ILE A C 1
ATOM 3452 O O . ILE A 1 461 ? -24.645 1.221 28.147 1.00 95.44 461 ILE A O 1
ATOM 3456 N N . GLY A 1 462 ? -24.209 3.386 28.503 1.00 94.62 462 GLY A N 1
ATOM 3457 C CA . GLY A 1 462 ? -23.144 3.114 29.471 1.00 94.62 462 GLY A CA 1
ATOM 3458 C C . GLY A 1 462 ? -22.484 4.375 30.024 1.00 94.62 462 GLY A C 1
ATOM 3459 O O . GLY A 1 462 ? -23.017 5.469 29.840 1.00 94.62 462 GLY A O 1
ATOM 3460 N N . PRO A 1 463 ? -21.337 4.253 30.711 1.00 93.00 463 PRO A N 1
ATOM 3461 C CA . PRO A 1 463 ? -20.606 5.395 31.255 1.00 93.00 463 PRO A CA 1
ATOM 3462 C C . PRO A 1 463 ? -20.125 6.347 30.156 1.00 93.00 463 PRO A C 1
ATOM 3464 O O . PRO A 1 463 ? -19.687 5.901 29.098 1.00 93.00 463 PRO A O 1
ATOM 3467 N N . GLY A 1 464 ? -20.121 7.658 30.420 1.00 86.12 464 GLY A N 1
ATOM 3468 C CA . GLY A 1 464 ? -19.641 8.663 29.457 1.00 86.12 464 GLY A CA 1
ATOM 3469 C C . GLY A 1 464 ? -18.215 8.399 28.952 1.00 86.12 464 GLY A C 1
ATOM 3470 O O . GLY A 1 464 ? -17.965 8.478 27.754 1.00 86.12 464 GLY A O 1
ATOM 3471 N N . ALA A 1 465 ? -17.310 7.988 29.846 1.00 84.75 465 ALA A N 1
ATOM 3472 C CA . ALA A 1 465 ? -15.908 7.710 29.520 1.00 84.75 465 ALA A CA 1
ATOM 3473 C C . ALA A 1 465 ? -15.715 6.575 28.499 1.00 84.75 465 ALA A C 1
ATOM 3475 O O . ALA A 1 465 ? -14.722 6.565 27.781 1.00 84.75 465 ALA A O 1
ATOM 3476 N N . PHE A 1 466 ? -16.663 5.636 28.399 1.00 87.44 466 PHE A N 1
ATOM 3477 C CA . PHE A 1 466 ? -16.580 4.551 27.421 1.00 87.44 466 PHE A CA 1
ATOM 3478 C C . PHE A 1 466 ? -16.579 5.084 25.984 1.00 87.44 466 PHE A C 1
ATOM 3480 O O . PHE A 1 466 ? -15.820 4.612 25.144 1.00 87.44 466 PHE A O 1
ATOM 3487 N N . PHE A 1 467 ? -17.399 6.097 25.717 1.00 82.12 467 PHE A N 1
ATOM 3488 C CA . PHE A 1 467 ? -17.604 6.661 24.387 1.00 82.12 467 PHE A CA 1
ATOM 3489 C C . PHE A 1 467 ? -16.406 7.426 23.821 1.00 82.12 467 PHE A C 1
ATOM 3491 O O . PHE A 1 467 ? -16.368 7.672 22.616 1.00 82.12 467 PHE A O 1
ATOM 3498 N N . GLU A 1 468 ? -15.465 7.786 24.691 1.00 77.88 468 GLU A N 1
ATOM 3499 C CA . GLU A 1 468 ? -14.210 8.466 24.364 1.00 77.88 468 GLU A CA 1
ATOM 3500 C C . GLU A 1 468 ? -13.007 7.507 24.459 1.00 77.88 468 GLU A C 1
ATOM 3502 O O . GLU A 1 468 ? -11.863 7.927 24.326 1.00 77.88 468 GLU A O 1
ATOM 3507 N N . SER A 1 469 ? -13.257 6.218 24.724 1.00 75.00 469 SER A N 1
ATOM 3508 C CA . SER A 1 469 ? -12.223 5.193 24.886 1.00 75.00 469 SER A CA 1
ATOM 3509 C C . SER A 1 469 ? -12.073 4.319 23.643 1.00 75.00 469 SER A C 1
ATOM 3511 O O . SER A 1 469 ? -13.025 4.120 22.881 1.00 75.00 469 SER A O 1
ATOM 3513 N N . ASP A 1 470 ? -10.913 3.673 23.509 1.00 64.94 470 ASP A N 1
ATOM 3514 C CA . ASP A 1 470 ? -10.652 2.701 22.440 1.00 64.94 470 ASP A CA 1
ATOM 3515 C C . ASP A 1 470 ? -11.623 1.513 22.459 1.00 64.94 470 ASP A C 1
ATOM 3517 O O . ASP A 1 470 ? -11.900 0.915 21.417 1.00 64.94 470 ASP A O 1
ATOM 3521 N N . ALA A 1 471 ? -12.210 1.199 23.620 1.00 78.31 471 ALA A N 1
ATOM 3522 C CA . ALA A 1 471 ? -13.182 0.120 23.758 1.00 78.31 471 ALA A CA 1
ATOM 3523 C C . ALA A 1 471 ? -14.446 0.357 22.910 1.00 78.31 471 ALA A C 1
ATOM 3525 O O . ALA A 1 471 ? -15.009 -0.602 22.375 1.00 78.31 471 ALA A O 1
ATOM 3526 N N . PHE A 1 472 ? -14.868 1.614 22.724 1.00 81.81 472 PHE A N 1
ATOM 3527 C CA . PHE A 1 472 ? -15.972 1.951 21.821 1.00 81.81 472 PHE A CA 1
ATOM 3528 C C . PHE A 1 472 ? -15.594 1.705 20.354 1.00 81.81 472 PHE A C 1
ATOM 3530 O O . PHE A 1 472 ? -16.377 1.125 19.597 1.00 81.81 472 PHE A O 1
ATOM 3537 N N . GLY A 1 473 ? -14.368 2.068 19.964 1.00 71.69 473 GLY A N 1
ATOM 3538 C CA . GLY A 1 473 ? -13.823 1.779 18.636 1.00 71.69 473 GLY A CA 1
ATOM 3539 C C . GLY A 1 473 ? -13.719 0.275 18.355 1.00 71.69 473 GLY A C 1
ATOM 3540 O O . GLY A 1 473 ? -14.128 -0.190 17.295 1.00 71.69 473 GLY A O 1
ATOM 3541 N N . THR A 1 474 ? -13.231 -0.512 19.315 1.00 72.31 474 THR A N 1
ATOM 3542 C CA . THR A 1 474 ? -13.116 -1.975 19.177 1.00 72.31 474 THR A CA 1
ATOM 3543 C C . THR A 1 474 ? -14.480 -2.647 19.061 1.00 72.31 474 THR A C 1
ATOM 3545 O O . THR A 1 474 ? -14.674 -3.485 18.184 1.00 72.31 474 THR A O 1
ATOM 3548 N N . LEU A 1 475 ? -15.453 -2.239 19.879 1.00 84.81 475 LEU A N 1
ATOM 3549 C CA . LEU A 1 475 ? -16.820 -2.748 19.792 1.00 84.81 475 LEU A CA 1
ATOM 3550 C C . LEU A 1 475 ? -17.471 -2.430 18.440 1.00 84.81 475 LEU A C 1
ATOM 3552 O O . LEU A 1 475 ? -18.075 -3.308 17.833 1.00 84.81 475 LEU A O 1
ATOM 3556 N N . THR A 1 476 ? -17.357 -1.188 17.964 1.00 81.81 476 THR A N 1
ATOM 3557 C CA . THR A 1 476 ? -17.971 -0.766 16.693 1.00 81.81 476 THR A CA 1
ATOM 3558 C C . THR A 1 476 ? -17.323 -1.430 15.481 1.00 81.81 476 THR A C 1
ATOM 3560 O O . THR A 1 476 ? -18.050 -1.816 14.574 1.00 81.81 476 THR A O 1
ATOM 3563 N N . ARG A 1 477 ? -16.000 -1.659 15.483 1.00 79.00 477 ARG A N 1
ATOM 3564 C CA . ARG A 1 477 ? -15.316 -2.475 14.457 1.00 79.00 477 ARG A CA 1
ATOM 3565 C C . ARG A 1 477 ? -15.780 -3.932 14.438 1.00 79.00 477 ARG A C 1
ATOM 3567 O O . ARG A 1 477 ? -15.749 -4.563 13.388 1.00 79.00 477 ARG A O 1
ATOM 3574 N N . GLY A 1 478 ? -16.206 -4.455 15.587 1.00 81.25 478 GLY A N 1
ATOM 3575 C CA . GLY A 1 478 ? -16.801 -5.784 15.707 1.00 81.25 478 GLY A CA 1
ATOM 3576 C C . GLY A 1 478 ? -18.231 -5.881 15.168 1.00 81.25 478 GLY A C 1
ATOM 3577 O O . GLY A 1 478 ? -18.770 -6.981 15.120 1.00 81.25 478 GLY A O 1
ATOM 3578 N N . LEU A 1 479 ? -18.859 -4.769 14.771 1.00 86.81 479 LEU A N 1
ATOM 3579 C CA . LEU A 1 479 ? -20.183 -4.745 14.154 1.00 86.81 479 LEU A CA 1
ATOM 3580 C C . LEU A 1 479 ? -20.054 -4.422 12.666 1.00 86.81 479 LEU A C 1
ATOM 3582 O O . LEU A 1 479 ? -19.387 -3.466 12.278 1.00 86.81 479 LEU A O 1
ATOM 3586 N N . ARG A 1 480 ? -20.752 -5.176 11.823 1.00 84.75 480 ARG A N 1
ATOM 3587 C CA . ARG A 1 480 ? -20.858 -4.914 10.387 1.00 84.75 480 ARG A CA 1
ATOM 3588 C C . ARG A 1 480 ? -22.324 -4.844 10.000 1.00 84.75 480 ARG A C 1
ATOM 3590 O O . ARG A 1 480 ? -23.098 -5.722 10.361 1.00 84.75 480 ARG A O 1
ATOM 3597 N N . LEU A 1 481 ? -22.689 -3.805 9.257 1.00 88.38 481 LEU A N 1
ATOM 3598 C CA . LEU A 1 481 ? -24.020 -3.647 8.679 1.00 88.38 481 LEU A CA 1
ATOM 3599 C C . LEU A 1 481 ? -24.011 -4.156 7.234 1.00 88.38 481 LEU A C 1
ATOM 3601 O O . LEU A 1 481 ? -23.341 -3.589 6.372 1.00 88.38 481 LEU A O 1
ATOM 3605 N N . ASN A 1 482 ? -24.764 -5.220 6.979 1.00 87.50 482 ASN A N 1
ATOM 3606 C CA . ASN A 1 482 ? -24.984 -5.785 5.653 1.00 87.50 482 ASN A CA 1
ATOM 3607 C C . ASN A 1 482 ? -26.255 -5.180 5.071 1.00 87.50 482 ASN A C 1
ATOM 3609 O O . ASN A 1 482 ? -27.349 -5.731 5.194 1.00 87.50 482 ASN A O 1
ATOM 3613 N N . MET A 1 483 ? -26.108 -3.997 4.488 1.00 85.19 483 MET A N 1
ATOM 3614 C CA . MET A 1 483 ? -27.241 -3.296 3.908 1.00 85.19 483 MET A CA 1
ATOM 3615 C C . MET A 1 483 ? -27.720 -4.000 2.627 1.00 85.19 483 MET A C 1
ATOM 3617 O O . MET A 1 483 ? -26.888 -4.257 1.756 1.00 85.19 483 MET A O 1
ATOM 3621 N N . PRO A 1 484 ? -29.022 -4.307 2.491 1.00 84.88 484 PRO A N 1
ATOM 3622 C CA . PRO A 1 484 ? -29.570 -4.858 1.257 1.00 84.88 484 PRO A CA 1
ATOM 3623 C C . PRO A 1 484 ? -29.750 -3.775 0.178 1.00 84.88 484 PRO A C 1
ATOM 3625 O O . PRO A 1 484 ? -29.794 -2.582 0.475 1.00 84.88 484 PRO A O 1
ATOM 3628 N N . ASP A 1 485 ? -29.892 -4.196 -1.079 1.00 80.06 485 ASP A N 1
ATOM 3629 C CA . ASP A 1 485 ? -29.998 -3.284 -2.230 1.00 80.06 485 ASP A CA 1
ATOM 3630 C C . ASP A 1 485 ? -31.362 -2.565 -2.330 1.00 80.06 485 ASP A C 1
ATOM 3632 O O . ASP A 1 485 ? -31.492 -1.562 -3.028 1.00 80.06 485 ASP A O 1
ATOM 3636 N N . ASP A 1 486 ? -32.400 -3.058 -1.646 1.00 80.69 486 ASP A N 1
ATOM 3637 C CA . ASP A 1 486 ? -33.792 -2.590 -1.753 1.00 80.69 486 ASP A CA 1
ATOM 3638 C C . ASP A 1 486 ? -34.1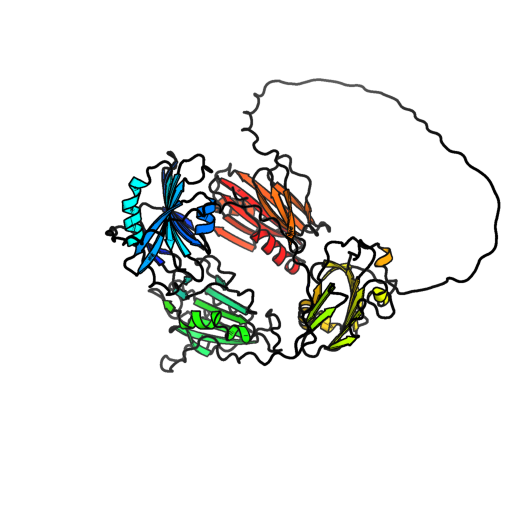77 -1.486 -0.745 1.00 80.69 486 ASP A C 1
ATOM 3640 O O . ASP A 1 486 ? -35.361 -1.237 -0.487 1.00 80.69 486 ASP A O 1
ATOM 3644 N N . ILE A 1 487 ? -33.183 -0.799 -0.180 1.00 82.94 487 ILE A N 1
ATOM 3645 C CA . ILE A 1 487 ? -33.381 0.273 0.800 1.00 82.94 487 ILE A CA 1
ATOM 3646 C C . ILE A 1 487 ? -33.962 1.554 0.191 1.00 82.94 487 ILE A C 1
ATOM 3648 O O . ILE A 1 487 ? -33.704 1.911 -0.960 1.00 82.94 487 ILE A O 1
ATOM 3652 N N . ARG A 1 488 ? -34.721 2.307 0.995 1.00 84.19 488 ARG A N 1
ATOM 3653 C CA . ARG A 1 488 ? -35.223 3.647 0.636 1.00 84.19 488 ARG A CA 1
ATOM 3654 C C . ARG A 1 488 ? -35.153 4.609 1.818 1.00 84.19 488 ARG A C 1
ATOM 3656 O O . ARG A 1 488 ? -35.151 4.133 2.949 1.00 84.19 488 ARG A O 1
ATOM 3663 N N . PRO A 1 489 ? -35.143 5.936 1.597 1.00 83.31 489 PRO A N 1
ATOM 3664 C CA . PRO A 1 489 ? -35.231 6.901 2.688 1.00 83.31 489 PRO A CA 1
ATOM 3665 C C . PRO A 1 489 ? -36.429 6.619 3.600 1.00 83.31 489 PRO A C 1
ATOM 3667 O O . PRO A 1 489 ? -37.546 6.403 3.123 1.00 83.31 489 PRO A O 1
ATOM 3670 N N . CYS A 1 490 ? -36.199 6.617 4.909 1.00 84.56 490 CYS A N 1
ATOM 3671 C CA . CYS A 1 490 ? -37.258 6.424 5.886 1.00 84.56 490 CYS A CA 1
ATOM 3672 C C . CYS A 1 490 ? -38.210 7.631 5.919 1.00 84.56 490 CYS A C 1
ATOM 3674 O O . CYS A 1 490 ? -37.754 8.779 5.897 1.00 84.56 490 CYS A O 1
ATOM 3676 N N . PRO A 1 491 ? -39.527 7.414 6.086 1.00 85.94 491 PRO A N 1
ATOM 3677 C CA . PRO A 1 491 ? -40.446 8.489 6.435 1.00 85.94 491 PRO A CA 1
ATOM 3678 C C . PRO A 1 491 ? -40.023 9.158 7.748 1.00 85.94 491 PRO A C 1
ATOM 3680 O O . PRO A 1 491 ? -39.701 8.478 8.722 1.00 85.94 491 PRO A O 1
ATOM 3683 N N . GLU A 1 492 ? -40.104 10.486 7.828 1.00 79.69 492 GLU A N 1
ATOM 3684 C CA . GLU A 1 492 ? -39.737 11.248 9.035 1.00 79.69 492 GLU A CA 1
ATOM 3685 C C . GLU A 1 492 ? -40.478 10.748 10.288 1.00 79.69 492 GLU A C 1
ATOM 3687 O O . GLU A 1 492 ? -39.899 10.575 11.362 1.00 79.69 492 GLU A O 1
ATOM 3692 N N . ALA A 1 493 ? -41.757 10.400 10.117 1.00 79.94 493 ALA A N 1
ATOM 3693 C CA . ALA A 1 493 ? -42.592 9.842 11.170 1.00 79.94 493 ALA A CA 1
ATOM 3694 C C . ALA A 1 493 ? -42.091 8.491 11.704 1.00 79.94 493 ALA A C 1
ATOM 3696 O O . ALA A 1 493 ? -42.425 8.168 12.841 1.00 79.94 493 ALA A O 1
ATOM 3697 N N . ALA A 1 494 ? -41.302 7.724 10.937 1.00 79.12 494 ALA A N 1
ATOM 3698 C CA . ALA A 1 494 ? -40.709 6.442 11.335 1.00 79.12 494 ALA A CA 1
ATOM 3699 C C . ALA A 1 494 ? -39.435 6.615 12.186 1.00 79.12 494 ALA A C 1
ATOM 3701 O O . ALA A 1 494 ? -39.134 5.762 13.027 1.00 79.12 494 ALA A O 1
ATOM 3702 N N . LEU A 1 495 ? -38.760 7.763 12.069 1.00 80.94 495 LEU A N 1
ATOM 3703 C CA . LEU A 1 495 ? -37.548 8.112 12.825 1.00 80.94 495 LEU A CA 1
ATOM 3704 C C . LEU A 1 495 ? -37.808 9.049 14.019 1.00 80.94 495 LEU A C 1
ATOM 3706 O O . LEU A 1 495 ? -36.885 9.372 14.760 1.00 80.94 495 LEU A O 1
ATOM 3710 N N . ALA A 1 496 ? -39.055 9.480 14.226 1.00 78.00 496 ALA A N 1
ATOM 3711 C CA . ALA A 1 496 ? -39.427 10.349 15.342 1.00 78.00 496 ALA A CA 1
ATOM 3712 C C . ALA A 1 496 ? -39.137 9.716 16.733 1.00 78.00 496 ALA A C 1
ATOM 3714 O O . ALA A 1 496 ? -39.411 8.524 16.922 1.00 78.00 496 ALA A O 1
ATOM 3715 N N . PRO A 1 497 ? -38.639 10.497 17.717 1.00 76.88 497 PRO A N 1
ATOM 3716 C CA . PRO A 1 497 ? -38.460 10.056 19.105 1.00 76.88 497 PRO A CA 1
ATOM 3717 C C . PRO A 1 497 ? -39.770 9.628 19.795 1.00 76.88 497 PRO A C 1
ATOM 3719 O O . PRO A 1 497 ? -40.802 10.274 19.610 1.00 76.88 497 PRO A O 1
ATOM 3722 N N . GLY A 1 498 ? -39.707 8.608 20.665 1.00 62.19 498 GLY A N 1
ATOM 3723 C CA . GLY A 1 498 ? -40.803 8.193 21.559 1.00 62.19 498 GLY A CA 1
ATOM 3724 C C . GLY A 1 498 ? -41.495 6.865 21.190 1.00 62.19 498 GLY A C 1
ATOM 3725 O O . GLY A 1 498 ? -41.641 6.515 20.020 1.00 62.19 498 GLY A O 1
ATOM 3726 N N . GLY A 1 499 ? -41.930 6.103 22.207 1.00 45.28 499 GLY A N 1
ATOM 3727 C CA . GLY A 1 499 ? -42.603 4.800 22.069 1.00 45.28 499 GLY A CA 1
ATOM 3728 C C . GLY A 1 499 ? -44.015 4.738 22.686 1.00 45.28 499 GLY A C 1
ATOM 3729 O O . GLY A 1 499 ? -44.145 4.753 23.902 1.00 45.28 499 GLY A O 1
ATOM 3730 N N . ALA A 1 500 ? -45.011 4.603 21.795 1.00 37.81 500 ALA A N 1
ATOM 3731 C CA . ALA A 1 500 ? -46.384 4.052 21.866 1.00 37.81 500 ALA A CA 1
ATOM 3732 C C . ALA A 1 500 ? -47.499 4.597 22.812 1.00 37.81 500 ALA A C 1
ATOM 3734 O O . ALA A 1 500 ? -47.431 4.492 24.029 1.00 37.81 500 ALA A O 1
ATOM 3735 N N . ALA A 1 501 ? -48.618 4.941 22.142 1.00 33.47 501 ALA A N 1
ATOM 3736 C CA . ALA A 1 501 ? -50.039 4.887 22.534 1.00 33.47 501 ALA A CA 1
ATOM 3737 C C . ALA A 1 501 ? -50.590 5.901 23.558 1.00 33.47 501 ALA A C 1
ATOM 3739 O O . ALA A 1 501 ? -50.602 5.656 24.760 1.00 33.47 501 ALA A O 1
ATOM 3740 N N . ALA A 1 502 ? -51.217 6.963 23.044 1.00 27.89 502 ALA A N 1
ATOM 3741 C CA . ALA A 1 502 ? -52.306 7.649 23.731 1.00 27.89 502 ALA A CA 1
ATOM 3742 C C . ALA A 1 502 ? -53.544 7.691 22.814 1.00 27.89 502 ALA A C 1
ATOM 3744 O O . ALA A 1 502 ? -53.490 8.236 21.715 1.00 27.89 502 ALA A O 1
ATOM 3745 N N . GLU A 1 503 ? -54.619 7.077 23.317 1.00 29.44 503 GLU A N 1
ATOM 3746 C CA . GLU A 1 503 ? -56.035 7.361 23.036 1.00 29.44 503 GLU A CA 1
ATOM 3747 C C . GLU A 1 503 ? -56.628 6.891 21.697 1.00 29.44 503 GLU A C 1
ATOM 3749 O O . GLU A 1 503 ? -56.886 7.652 20.770 1.00 29.44 503 GLU A O 1
ATOM 3754 N N . ALA A 1 504 ? -56.985 5.604 21.669 1.00 31.75 504 ALA A N 1
ATOM 3755 C CA . ALA A 1 504 ? -58.135 5.116 20.916 1.00 31.75 504 ALA A CA 1
ATOM 3756 C C . ALA A 1 504 ? -59.217 4.652 21.907 1.00 31.75 504 ALA A C 1
ATOM 3758 O O . ALA A 1 504 ? -59.372 3.460 22.142 1.00 31.75 504 ALA A O 1
ATOM 3759 N N . GLU A 1 505 ? -59.946 5.595 22.507 1.00 29.61 505 GLU A N 1
ATOM 3760 C CA . GLU A 1 505 ? -61.281 5.350 23.064 1.00 29.61 505 GLU A CA 1
ATOM 3761 C C . GLU A 1 505 ? -62.045 6.679 23.205 1.00 29.61 505 GLU A C 1
ATOM 3763 O O . GLU A 1 505 ? -61.478 7.679 23.630 1.00 29.61 505 GLU A O 1
ATOM 3768 N N . ALA A 1 506 ? -63.335 6.650 22.841 1.00 27.86 506 ALA A N 1
ATOM 3769 C CA . ALA A 1 506 ? -64.288 7.761 22.666 1.00 27.86 506 ALA A CA 1
ATOM 3770 C C . ALA A 1 506 ? -64.110 8.543 21.339 1.00 27.86 506 ALA A C 1
ATOM 3772 O O . ALA A 1 506 ? -63.157 9.277 21.146 1.00 27.86 506 ALA A O 1
ATOM 3773 N N . THR A 1 507 ? -65.007 8.510 20.349 1.00 27.19 507 THR A N 1
ATOM 3774 C CA . THR A 1 507 ? -66.464 8.344 20.404 1.00 27.19 507 THR A CA 1
ATOM 3775 C C . THR A 1 507 ? -66.977 8.007 18.998 1.00 27.19 507 THR A C 1
ATOM 3777 O O . THR A 1 507 ? -66.610 8.668 18.028 1.00 27.19 507 THR A O 1
ATOM 3780 N N . ALA A 1 508 ? -67.851 7.008 18.885 1.00 31.47 508 ALA A N 1
ATOM 3781 C CA . ALA A 1 508 ? -68.734 6.823 17.734 1.00 31.47 508 ALA A CA 1
ATOM 3782 C C . ALA A 1 508 ? -70.140 7.351 18.081 1.00 31.47 508 ALA A C 1
ATOM 3784 O O . ALA A 1 508 ? -70.534 7.235 19.238 1.00 31.47 508 ALA A O 1
ATOM 3785 N N . GLN A 1 509 ? -70.880 7.809 17.050 1.00 29.16 509 GLN A N 1
ATOM 3786 C CA . GLN A 1 509 ? -72.265 8.361 16.992 1.00 29.16 509 GLN A CA 1
ATOM 3787 C C . GLN A 1 509 ? -72.296 9.910 16.922 1.00 29.16 509 GLN A C 1
ATOM 3789 O O . GLN A 1 509 ? -71.814 10.559 17.835 1.00 29.16 509 GLN A O 1
ATOM 3794 N N . GLN A 1 510 ? -72.846 10.616 15.916 1.00 28.17 510 GLN A N 1
ATOM 3795 C CA . GLN A 1 510 ? -73.674 10.294 14.735 1.00 28.17 510 GLN A CA 1
ATOM 3796 C C . GLN A 1 510 ? -73.771 11.563 13.809 1.00 28.17 510 GLN A C 1
ATOM 3798 O O . GLN A 1 510 ? -73.623 12.667 14.330 1.00 28.17 510 GLN A O 1
ATOM 3803 N N . PRO A 1 511 ? -74.021 11.459 12.478 1.00 35.72 511 PRO A N 1
ATOM 3804 C CA . PRO A 1 511 ? -74.172 12.578 11.501 1.00 35.72 511 PRO A CA 1
ATOM 3805 C C . PRO A 1 511 ? -75.676 12.845 11.158 1.00 35.72 511 PRO A C 1
ATOM 3807 O O . PRO A 1 511 ? -76.501 12.246 11.853 1.00 35.72 511 PRO A O 1
ATOM 3810 N N . PRO A 1 512 ? -76.127 13.594 10.102 1.00 47.62 512 PRO A N 1
ATOM 3811 C CA . PRO A 1 512 ? -75.460 14.417 9.058 1.00 47.62 512 PRO A CA 1
ATOM 3812 C C . PRO A 1 512 ? -76.156 15.783 8.727 1.00 47.62 512 PRO A C 1
ATOM 3814 O O . PRO A 1 512 ? -77.268 16.033 9.177 1.00 47.62 512 PRO A O 1
ATOM 3817 N N . ALA A 1 513 ? -75.553 16.613 7.853 1.00 27.02 513 ALA A N 1
ATOM 3818 C CA . ALA A 1 513 ? -76.199 17.446 6.798 1.00 27.02 513 ALA A CA 1
ATOM 3819 C C . ALA A 1 513 ? -75.198 18.497 6.261 1.00 27.02 513 ALA A C 1
ATOM 3821 O O . ALA A 1 513 ? -74.398 18.996 7.036 1.00 27.02 513 ALA A O 1
ATOM 3822 N N . GLN A 1 514 ? -75.165 18.964 5.010 1.00 29.16 514 GLN A N 1
ATOM 3823 C CA . GLN A 1 514 ? -75.780 18.659 3.711 1.00 29.16 514 GLN A CA 1
ATOM 3824 C C . GLN A 1 514 ? -75.065 19.575 2.683 1.00 29.16 514 GLN A C 1
ATOM 3826 O O . GLN A 1 514 ? -74.656 20.667 3.062 1.00 29.16 514 GLN A O 1
ATOM 3831 N N . THR A 1 515 ? -75.023 19.158 1.403 1.00 28.25 515 THR A N 1
ATOM 3832 C CA . THR A 1 515 ? -74.912 19.978 0.158 1.00 28.25 515 THR A CA 1
ATOM 3833 C C . THR A 1 515 ? -73.679 20.887 0.002 1.00 28.25 515 THR A C 1
ATOM 3835 O O . THR A 1 515 ? -73.406 21.718 0.846 1.00 28.25 515 THR A O 1
ATOM 3838 N N . GLY A 1 516 ? -72.878 20.869 -1.060 1.00 27.59 516 GLY A N 1
ATOM 3839 C CA . GLY A 1 516 ? -73.108 20.672 -2.493 1.00 27.59 516 GLY A CA 1
ATOM 3840 C C . GLY A 1 516 ? -72.036 21.511 -3.241 1.00 27.59 516 GLY A C 1
ATOM 3841 O O . GLY A 1 516 ? -71.384 22.341 -2.610 1.00 27.59 516 GLY A O 1
ATOM 3842 N N . PRO A 1 517 ? -71.789 21.272 -4.538 1.00 45.25 517 PRO A N 1
ATOM 3843 C CA . PRO A 1 517 ? -70.515 21.552 -5.221 1.00 45.25 517 PRO A CA 1
ATOM 3844 C C . PRO A 1 517 ? -70.505 22.908 -5.943 1.00 45.25 517 PRO A C 1
ATOM 3846 O O . PRO A 1 517 ? -71.585 23.409 -6.207 1.00 45.25 517 PRO A O 1
ATOM 3849 N N . VAL A 1 518 ? -69.337 23.428 -6.361 1.00 27.09 518 VAL A N 1
ATOM 3850 C CA . VAL A 1 518 ? -69.122 24.097 -7.673 1.00 27.09 518 VAL A CA 1
ATOM 3851 C C . VAL A 1 518 ? -67.617 24.229 -7.972 1.00 27.09 518 VAL A C 1
ATOM 3853 O O . VAL A 1 518 ? -66.813 24.635 -7.136 1.00 27.09 518 VAL A O 1
ATOM 3856 N N . THR A 1 519 ? -67.278 23.885 -9.211 1.00 25.22 519 THR A N 1
ATOM 3857 C CA . THR A 1 519 ? -66.003 24.014 -9.922 1.00 25.22 519 THR A CA 1
ATOM 3858 C C . THR A 1 519 ? -65.848 25.389 -10.603 1.00 25.22 519 THR A C 1
ATOM 3860 O O . THR A 1 519 ? -66.832 25.950 -11.064 1.00 25.22 519 THR A O 1
ATOM 3863 N N . GLN A 1 520 ? -64.586 25.798 -10.809 1.00 29.33 520 GLN A N 1
ATOM 3864 C CA . GLN A 1 520 ? -64.043 26.646 -11.899 1.00 29.33 520 GLN A CA 1
ATOM 3865 C C . GLN A 1 520 ? -64.448 28.130 -12.046 1.00 29.33 520 GLN A C 1
ATOM 3867 O O . GLN A 1 520 ? -65.602 28.455 -12.281 1.00 29.33 520 GLN A O 1
ATOM 3872 N N . GLN A 1 521 ? -63.419 28.992 -12.110 1.00 27.08 521 GLN A N 1
ATOM 3873 C CA . GLN A 1 521 ? -63.160 30.023 -13.148 1.00 27.08 521 GLN A CA 1
ATOM 3874 C C . GLN A 1 521 ? -61.797 30.685 -12.819 1.00 27.08 521 GLN A C 1
ATOM 3876 O O . GLN A 1 521 ? -61.598 31.096 -11.684 1.00 27.08 521 GLN A O 1
ATOM 3881 N N . THR A 1 522 ? -60.714 30.607 -13.607 1.00 25.86 522 THR A N 1
ATOM 3882 C CA . THR A 1 522 ? -60.366 31.243 -14.907 1.00 25.86 522 THR A CA 1
ATOM 3883 C C . THR A 1 522 ? -60.669 32.737 -15.037 1.00 25.86 522 THR A C 1
ATOM 3885 O O . THR A 1 522 ? -61.836 33.092 -15.163 1.00 25.86 522 THR A O 1
ATOM 3888 N N . ALA A 1 523 ? -59.615 33.562 -15.140 1.00 28.41 523 ALA A N 1
ATOM 3889 C CA . ALA A 1 523 ? -59.321 34.508 -16.244 1.00 28.41 523 ALA A CA 1
ATOM 3890 C C . ALA A 1 523 ? -58.138 35.430 -15.833 1.00 28.41 523 ALA A C 1
ATOM 3892 O O . ALA A 1 523 ? -58.134 35.919 -14.709 1.00 28.41 523 ALA A O 1
ATOM 3893 N N . THR A 1 524 ? -57.007 35.517 -16.560 1.00 26.08 524 THR A N 1
ATOM 3894 C CA . THR A 1 524 ? -56.698 36.462 -17.678 1.00 26.08 524 THR A CA 1
ATOM 3895 C C . THR A 1 524 ? -57.033 37.936 -17.354 1.00 26.08 524 THR A C 1
ATOM 3897 O O . THR A 1 524 ? -58.096 38.219 -16.829 1.00 26.08 524 THR A O 1
ATOM 3900 N N . VAL A 1 525 ? -56.184 38.949 -17.600 1.00 30.34 525 VAL A N 1
ATOM 3901 C CA . VAL A 1 525 ? -55.718 39.464 -18.908 1.00 30.34 525 VAL A CA 1
ATOM 3902 C C . VAL A 1 525 ? -54.513 40.429 -18.747 1.00 30.34 525 VAL A C 1
ATOM 3904 O O . VAL A 1 525 ? -54.342 41.093 -17.732 1.00 30.34 525 VAL A O 1
ATOM 3907 N N . ALA A 1 526 ? -53.739 40.478 -19.834 1.00 28.23 526 ALA A N 1
ATOM 3908 C CA . ALA A 1 526 ? -52.659 41.347 -20.310 1.00 28.23 526 ALA A CA 1
ATOM 3909 C C . ALA A 1 526 ? -52.641 42.876 -20.039 1.00 28.23 526 ALA A C 1
ATOM 3911 O O . ALA A 1 526 ? -53.675 43.530 -19.981 1.00 28.23 526 ALA A O 1
ATOM 3912 N N . GLY A 1 527 ? -51.423 43.436 -20.166 1.00 27.28 527 GLY A N 1
ATOM 3913 C CA . GLY A 1 527 ? -51.090 44.386 -21.246 1.00 27.28 527 GLY A CA 1
ATOM 3914 C C . GLY A 1 527 ? -50.829 45.853 -20.869 1.00 27.28 527 GLY A C 1
ATOM 3915 O O . GLY A 1 527 ? -51.693 46.514 -20.308 1.00 27.28 527 GLY A O 1
ATOM 3916 N N . GLY A 1 528 ? -49.682 46.404 -21.298 1.00 26.33 528 GLY A N 1
ATOM 3917 C CA . GLY A 1 528 ? -49.468 47.859 -21.362 1.00 26.33 528 GLY A CA 1
ATOM 3918 C C . GLY A 1 528 ? -48.011 48.292 -21.558 1.00 26.33 528 GLY A C 1
ATOM 3919 O O . GLY A 1 528 ? -47.189 48.104 -20.675 1.00 26.33 528 GLY A O 1
ATOM 3920 N N . ALA A 1 529 ? -47.714 48.867 -22.724 1.00 30.31 529 ALA A N 1
ATOM 3921 C CA . ALA A 1 529 ? -46.395 49.230 -23.247 1.00 30.31 529 ALA A CA 1
ATOM 3922 C C . ALA A 1 529 ? -45.940 50.670 -22.919 1.00 30.31 529 ALA A C 1
ATOM 3924 O O . ALA A 1 529 ? -46.752 51.521 -22.565 1.00 30.31 529 ALA A O 1
ATOM 3925 N N . GLY A 1 530 ? -44.659 50.967 -23.182 1.00 27.59 530 GLY A N 1
ATOM 3926 C CA . GLY A 1 530 ? -44.147 52.328 -23.389 1.00 27.59 530 GLY A CA 1
ATOM 3927 C C . GLY A 1 530 ? -42.616 52.376 -23.455 1.00 27.59 530 GLY A C 1
ATOM 3928 O O . GLY A 1 530 ? -41.956 52.106 -22.460 1.00 27.59 530 GLY A O 1
ATOM 3929 N N . GLY A 1 531 ? -42.052 52.711 -24.619 1.00 28.05 531 GLY A N 1
ATOM 3930 C CA . GLY A 1 531 ? -40.611 52.912 -24.827 1.00 28.05 531 GLY A CA 1
ATOM 3931 C C . GLY A 1 531 ? -40.277 54.343 -25.248 1.00 28.05 531 GLY A C 1
ATOM 3932 O O . GLY A 1 531 ? -41.171 55.052 -25.693 1.00 28.05 531 GLY A O 1
ATOM 3933 N N . VAL A 1 532 ? -38.995 54.727 -25.165 1.00 32.00 532 VAL A N 1
ATOM 3934 C CA . VAL A 1 532 ? -38.323 55.779 -25.964 1.00 32.00 532 VAL A CA 1
ATOM 3935 C C . VAL A 1 532 ? -36.820 55.445 -26.018 1.00 32.00 532 VAL A C 1
ATOM 3937 O O . VAL A 1 532 ? -36.270 54.984 -25.023 1.00 32.00 532 VAL A O 1
ATOM 3940 N N . GLY A 1 533 ? -36.176 55.627 -27.178 1.00 29.56 533 GLY A N 1
ATOM 3941 C CA . GLY A 1 533 ? -34.792 55.215 -27.450 1.00 29.56 533 GLY A CA 1
ATOM 3942 C C . GLY A 1 533 ? -33.770 56.331 -27.712 1.00 29.56 533 GLY A C 1
ATOM 3943 O O . GLY A 1 533 ? -33.971 57.485 -27.343 1.00 29.56 533 GLY A O 1
ATOM 3944 N N . GLY A 1 534 ? -32.687 55.930 -28.393 1.00 26.70 534 GLY A N 1
ATOM 3945 C CA . GLY A 1 534 ? -31.529 56.719 -28.855 1.00 26.70 534 GLY A CA 1
ATOM 3946 C C . GLY A 1 534 ? -30.220 56.069 -28.373 1.00 26.70 534 GLY A C 1
ATOM 3947 O O . GLY A 1 534 ? -30.131 55.717 -27.209 1.00 26.70 534 GLY A O 1
ATOM 3948 N N . GLY A 1 535 ? -29.159 55.815 -29.141 1.00 26.66 535 GLY A N 1
ATOM 3949 C CA . GLY A 1 535 ? -28.816 56.030 -30.542 1.00 26.66 535 GLY A CA 1
ATOM 3950 C C . GLY A 1 535 ? -27.290 55.858 -30.697 1.00 26.66 535 GLY A C 1
ATOM 3951 O O . GLY A 1 535 ? -26.550 56.580 -30.048 1.00 26.66 535 GLY A O 1
ATOM 3952 N N . ALA A 1 536 ? -26.874 54.919 -31.560 1.00 27.42 536 ALA A N 1
ATOM 3953 C CA . ALA A 1 536 ? -25.609 54.802 -32.317 1.00 27.42 536 ALA A CA 1
ATOM 3954 C C . ALA A 1 536 ? -24.230 54.754 -31.597 1.00 27.42 536 ALA A C 1
ATOM 3956 O O . ALA A 1 536 ? -23.789 55.734 -31.012 1.00 27.42 536 ALA A O 1
ATOM 3957 N N . GLN A 1 537 ? -23.449 53.684 -31.821 1.00 29.00 537 GLN A N 1
ATOM 3958 C CA . GLN A 1 537 ? -22.417 53.587 -32.882 1.00 29.00 537 GLN A CA 1
ATOM 3959 C C . GLN A 1 537 ? -21.617 52.269 -32.774 1.00 29.00 537 GLN A C 1
ATOM 3961 O O . GLN A 1 537 ? -21.213 51.855 -31.693 1.00 29.00 537 GLN A O 1
ATOM 3966 N N . THR A 1 538 ? -21.362 51.642 -33.922 1.00 34.34 538 THR A N 1
ATOM 3967 C CA . THR A 1 538 ? -20.413 50.533 -34.125 1.00 34.34 538 THR A CA 1
ATOM 3968 C C . THR A 1 538 ? -19.210 51.076 -34.901 1.00 34.34 538 THR A C 1
ATOM 3970 O O . THR A 1 538 ? -19.408 51.923 -35.777 1.00 34.34 538 THR A O 1
ATOM 3973 N N . PRO A 1 539 ? -17.997 50.548 -34.679 1.00 34.97 539 PRO A N 1
ATOM 3974 C CA . PRO A 1 539 ? -17.067 50.344 -35.786 1.00 34.97 539 PRO A CA 1
ATOM 3975 C C . PRO A 1 539 ? -16.731 48.864 -35.985 1.00 34.97 539 PRO A C 1
ATOM 3977 O O . PRO A 1 539 ? -16.746 48.059 -35.057 1.00 34.97 539 PRO A O 1
ATOM 3980 N N . ALA A 1 540 ? -16.472 48.558 -37.250 1.00 32.56 540 ALA A N 1
ATOM 3981 C CA . ALA A 1 540 ? -16.307 47.252 -37.856 1.00 32.56 540 ALA A CA 1
ATOM 3982 C C . ALA A 1 540 ? -14.927 46.598 -37.635 1.00 32.56 540 ALA A C 1
ATOM 3984 O O . ALA A 1 540 ? -13.956 47.258 -37.273 1.00 32.56 540 ALA A O 1
ATOM 3985 N N . ASP A 1 541 ? -14.908 45.306 -37.977 1.00 37.66 541 ASP A N 1
ATOM 3986 C CA . ASP A 1 541 ? -13.797 44.472 -38.450 1.00 37.66 541 ASP A CA 1
ATOM 3987 C C . ASP A 1 541 ? -12.661 44.110 -37.479 1.00 37.66 541 ASP A C 1
ATOM 3989 O O . ASP A 1 541 ? -11.572 44.680 -37.490 1.00 37.66 541 ASP A O 1
ATOM 3993 N N . ALA A 1 542 ? -12.884 43.011 -36.749 1.00 34.50 542 ALA A N 1
ATOM 3994 C CA . ALA A 1 542 ? -11.829 42.081 -36.352 1.00 34.50 542 ALA A CA 1
ATOM 3995 C C . ALA A 1 542 ? -12.007 40.765 -37.143 1.00 34.50 542 ALA A C 1
ATOM 3997 O O . ALA A 1 542 ? -13.144 40.307 -37.296 1.00 34.50 542 ALA A O 1
ATOM 3998 N N . PRO A 1 543 ? -10.931 40.152 -37.674 1.00 39.12 543 PRO A N 1
ATOM 3999 C CA . PRO A 1 543 ? -11.028 38.882 -38.388 1.00 39.12 543 PRO A CA 1
ATOM 4000 C C . PRO A 1 543 ? -11.502 37.777 -37.429 1.00 39.12 543 PRO A C 1
ATOM 4002 O O . PRO A 1 543 ? -11.166 37.830 -36.242 1.00 39.12 543 PRO A O 1
ATOM 4005 N N . PRO A 1 544 ? -12.273 36.779 -37.904 1.00 47.44 544 PRO A N 1
ATOM 4006 C CA . PRO A 1 544 ? -12.711 35.694 -37.040 1.00 47.44 544 PRO A CA 1
ATOM 4007 C C . PRO A 1 544 ? -11.481 34.971 -36.473 1.00 47.44 544 PRO A C 1
ATOM 4009 O O . PRO A 1 544 ? -10.511 34.758 -37.212 1.00 47.44 544 PRO A O 1
ATOM 4012 N N . PRO A 1 545 ? -11.488 34.605 -35.178 1.00 41.84 545 PRO A N 1
ATOM 4013 C CA . PRO A 1 545 ? -10.417 33.800 -34.613 1.00 41.84 545 PRO A CA 1
ATOM 4014 C C . PRO A 1 545 ? -10.281 32.502 -35.423 1.00 41.84 545 PRO A C 1
ATOM 4016 O O . PRO A 1 545 ? -11.282 32.007 -35.957 1.00 41.84 545 PRO A O 1
ATOM 4019 N N . PRO A 1 546 ? -9.057 31.960 -35.563 1.00 38.69 546 PRO A N 1
ATOM 4020 C CA . PRO A 1 546 ? -8.847 30.715 -36.286 1.00 38.69 546 PRO A CA 1
ATOM 4021 C C . PRO A 1 546 ? -9.771 29.646 -35.707 1.00 38.69 546 PRO A C 1
ATOM 4023 O O . PRO A 1 546 ? -9.896 29.524 -34.488 1.00 38.69 546 PRO A O 1
ATOM 4026 N N . ALA A 1 547 ? -10.451 28.928 -36.604 1.00 37.38 547 ALA A N 1
ATOM 4027 C CA . ALA A 1 547 ? -11.373 27.864 -36.249 1.00 37.38 547 ALA A CA 1
ATOM 4028 C C . ALA A 1 547 ? -10.725 26.949 -35.207 1.00 37.38 547 ALA A C 1
ATOM 4030 O O . ALA A 1 547 ? -9.602 26.475 -35.402 1.00 37.38 547 ALA A O 1
ATOM 4031 N N . SER A 1 548 ? -11.435 26.739 -34.099 1.00 37.50 548 SER A N 1
ATOM 4032 C CA . SER A 1 548 ? -11.051 25.768 -33.087 1.00 37.50 548 SER A CA 1
ATOM 4033 C C . SER A 1 548 ? -10.752 24.426 -33.770 1.00 37.50 548 SER A C 1
ATOM 4035 O O . SER A 1 548 ? -11.493 24.040 -34.683 1.00 37.50 548 SER A O 1
ATOM 4037 N N . PRO A 1 549 ? -9.675 23.720 -33.379 1.00 36.75 549 PRO A N 1
ATOM 4038 C CA . PRO A 1 549 ? -9.429 22.367 -33.862 1.00 36.75 549 PRO A CA 1
ATOM 4039 C C . PRO A 1 549 ? -10.670 21.493 -33.609 1.00 36.75 549 PRO A C 1
ATOM 4041 O O . PRO A 1 549 ? -11.437 21.788 -32.686 1.00 36.75 549 PRO A O 1
ATOM 4044 N N . PRO A 1 550 ? -10.909 20.465 -34.445 1.00 31.83 550 PRO A N 1
ATOM 4045 C CA . PRO A 1 550 ? -12.157 19.711 -34.442 1.00 31.83 550 PRO A CA 1
ATOM 4046 C C . PRO A 1 550 ? -12.489 19.227 -33.028 1.00 31.83 550 PRO A C 1
ATOM 4048 O O . PRO A 1 550 ? -11.674 18.557 -32.396 1.00 31.83 550 PRO A O 1
ATOM 4051 N N . GLN A 1 551 ? -13.676 19.595 -32.535 1.00 38.91 551 GLN A N 1
ATOM 4052 C CA . GLN A 1 551 ? -14.224 19.076 -31.286 1.00 38.91 551 GLN A CA 1
ATOM 4053 C C . GLN A 1 551 ? -14.421 17.564 -31.440 1.00 38.91 551 GLN A C 1
ATOM 4055 O O . GLN A 1 551 ? -15.394 17.101 -32.029 1.00 38.91 551 GLN A O 1
ATOM 4060 N N . GLN A 1 552 ? -13.455 16.792 -30.953 1.00 37.00 552 GLN A N 1
ATOM 4061 C CA . GLN A 1 552 ? -13.664 15.402 -30.579 1.00 37.00 552 GLN A CA 1
ATOM 4062 C C . GLN A 1 552 ? -14.131 15.386 -29.119 1.00 37.00 552 GLN A C 1
ATOM 4064 O O . GLN A 1 552 ? -13.409 15.860 -28.243 1.00 37.00 552 GLN A O 1
ATOM 4069 N N . GLY A 1 553 ? -15.341 14.863 -28.896 1.00 42.75 553 GLY A N 1
ATOM 4070 C CA . GLY A 1 553 ? -15.852 14.461 -27.584 1.00 42.75 553 GLY A CA 1
ATOM 4071 C C . GLY A 1 553 ? -16.979 15.325 -27.009 1.00 42.75 553 GLY A C 1
ATOM 4072 O O . GLY A 1 553 ? -16.776 15.960 -25.983 1.00 42.75 553 GLY A O 1
ATOM 4073 N N . ASP A 1 554 ? -18.174 15.288 -27.611 1.00 52.62 554 ASP A N 1
ATOM 4074 C CA . ASP A 1 554 ? -19.448 15.622 -26.931 1.00 52.62 554 ASP A CA 1
ATOM 4075 C C . ASP A 1 554 ? -19.953 14.427 -26.088 1.00 52.62 554 ASP A C 1
ATOM 4077 O O . ASP A 1 554 ? -21.158 14.232 -25.900 1.00 52.62 554 ASP A O 1
ATOM 4081 N N . ASP A 1 555 ? -19.047 13.567 -25.620 1.00 64.56 555 ASP A N 1
ATOM 4082 C CA . ASP A 1 555 ? -19.442 12.441 -24.787 1.00 64.56 555 ASP A CA 1
ATOM 4083 C C . ASP A 1 555 ? -19.854 12.978 -23.408 1.00 64.56 555 ASP A C 1
ATOM 4085 O O . ASP A 1 555 ? -19.149 13.806 -22.821 1.00 64.56 555 ASP A O 1
ATOM 4089 N N . PRO A 1 556 ? -21.017 12.565 -22.877 1.00 83.25 556 PRO A N 1
ATOM 4090 C CA . PRO A 1 556 ? -21.447 12.999 -21.561 1.00 83.25 556 PRO A CA 1
ATOM 4091 C C . PRO A 1 556 ? -20.517 12.422 -20.493 1.00 83.25 556 PRO A C 1
ATOM 4093 O O . PRO A 1 556 ? -20.054 11.284 -20.600 1.00 83.25 556 PRO A O 1
ATOM 4096 N N . ASP A 1 557 ? -20.302 13.181 -19.420 1.00 89.94 557 ASP A N 1
ATOM 4097 C CA . ASP A 1 557 ? -19.629 12.647 -18.239 1.00 89.94 557 ASP A CA 1
ATOM 4098 C C . ASP A 1 557 ? -20.358 11.400 -17.722 1.00 89.94 557 ASP A C 1
ATOM 4100 O O . ASP A 1 557 ? -21.592 11.345 -17.658 1.00 89.94 557 ASP A O 1
ATOM 4104 N N . LEU A 1 558 ? -19.577 10.398 -17.326 1.00 91.62 558 LEU A N 1
ATOM 4105 C CA . LEU A 1 558 ? -20.086 9.133 -16.817 1.00 91.62 558 LEU A CA 1
ATOM 4106 C C . LEU A 1 558 ? -19.978 9.095 -15.294 1.00 91.62 558 LEU A C 1
ATOM 4108 O O . LEU A 1 558 ? -18.947 9.440 -14.718 1.00 91.62 558 LEU A O 1
ATOM 4112 N N . PHE A 1 559 ? -21.041 8.607 -14.658 1.00 92.50 559 PHE A N 1
ATOM 4113 C CA . PHE A 1 559 ? -21.106 8.344 -13.223 1.00 92.50 559 PHE A CA 1
ATOM 4114 C C . PHE A 1 559 ? -21.424 6.867 -13.020 1.00 92.50 559 PHE A C 1
ATOM 4116 O O . PHE A 1 559 ? -22.543 6.423 -13.280 1.00 92.50 559 PHE A O 1
ATOM 4123 N N . LEU A 1 560 ? -20.431 6.093 -12.591 1.00 88.19 560 LEU A N 1
ATOM 4124 C CA . LEU A 1 560 ? -20.561 4.652 -12.400 1.00 88.19 560 LEU A CA 1
ATOM 4125 C C . LEU A 1 560 ? -20.613 4.336 -10.901 1.00 88.19 560 LEU A C 1
ATOM 4127 O O . LEU A 1 560 ? -19.714 4.758 -10.174 1.00 88.19 560 LEU A O 1
ATOM 4131 N N . PRO A 1 561 ? -21.628 3.606 -10.408 1.00 85.25 561 PRO A N 1
ATOM 4132 C CA . PRO A 1 561 ? -21.673 3.183 -9.012 1.00 85.25 561 PRO A CA 1
ATOM 4133 C C . PRO A 1 561 ? -20.432 2.364 -8.635 1.00 85.25 561 PRO A C 1
ATOM 4135 O O . PRO A 1 561 ? -20.012 1.482 -9.383 1.00 85.25 561 PRO A O 1
ATOM 4138 N N . GLY A 1 562 ? -19.861 2.648 -7.469 1.00 73.06 562 GLY A N 1
ATOM 4139 C CA . GLY A 1 562 ? -18.723 1.945 -6.886 1.00 73.06 562 GLY A CA 1
ATOM 4140 C C . GLY A 1 562 ? -19.061 1.331 -5.520 1.00 73.06 562 GLY A C 1
ATOM 4141 O O . GLY A 1 562 ? -20.150 1.542 -4.978 1.00 73.06 562 GLY A O 1
ATOM 4142 N N . PRO A 1 563 ? -18.144 0.539 -4.942 1.00 68.94 563 PRO A N 1
ATOM 4143 C CA . PRO A 1 563 ? -18.353 -0.075 -3.636 1.00 68.94 563 PRO A CA 1
ATOM 4144 C C . PRO A 1 563 ? -18.400 0.974 -2.512 1.00 68.94 563 PRO A C 1
ATOM 4146 O O . PRO A 1 563 ? -17.870 2.077 -2.638 1.00 68.94 563 PRO A O 1
ATOM 4149 N N . ALA A 1 564 ? -19.015 0.606 -1.384 1.00 72.88 564 ALA A N 1
ATOM 4150 C CA . ALA A 1 564 ? -19.007 1.388 -0.141 1.00 72.88 564 ALA A CA 1
ATOM 4151 C C . ALA A 1 564 ? -19.505 2.848 -0.275 1.00 72.88 564 ALA A C 1
ATOM 4153 O O . ALA A 1 564 ? -19.007 3.742 0.406 1.00 72.88 564 ALA A O 1
ATOM 4154 N N . GLY A 1 565 ? -20.488 3.099 -1.148 1.00 76.75 565 GLY A N 1
ATOM 4155 C CA . GLY A 1 565 ? -21.099 4.426 -1.316 1.00 76.75 565 GLY A CA 1
ATOM 4156 C C . GLY A 1 565 ? -20.290 5.405 -2.175 1.00 76.75 565 GLY A C 1
ATOM 4157 O O . GLY A 1 565 ? -20.639 6.586 -2.247 1.00 76.75 565 GLY A O 1
ATOM 4158 N N . TYR A 1 566 ? -19.232 4.931 -2.838 1.00 89.62 566 TYR A N 1
ATOM 4159 C CA . TYR A 1 566 ? -18.492 5.708 -3.827 1.00 89.62 566 TYR A CA 1
ATOM 4160 C C . TYR A 1 566 ? -19.133 5.600 -5.214 1.00 89.62 566 TYR A C 1
ATOM 4162 O O . TYR A 1 566 ? -19.814 4.627 -5.525 1.00 89.62 566 TYR A O 1
ATOM 4170 N N . ALA A 1 567 ? -18.880 6.583 -6.071 1.00 92.31 567 ALA A N 1
ATOM 4171 C CA . ALA A 1 567 ? -19.080 6.481 -7.511 1.00 92.31 567 ALA A CA 1
ATOM 4172 C C . ALA A 1 567 ? -17.810 6.919 -8.238 1.00 92.31 567 ALA A C 1
ATOM 4174 O O . ALA A 1 567 ? -17.079 7.783 -7.757 1.00 92.31 567 ALA A O 1
ATOM 4175 N N . LEU A 1 568 ? -17.561 6.331 -9.403 1.00 94.19 568 LEU A N 1
ATOM 4176 C CA . LEU A 1 568 ? -16.531 6.758 -10.334 1.00 94.19 568 LEU A CA 1
ATOM 4177 C C . LEU A 1 568 ? -17.113 7.830 -11.254 1.00 94.19 568 LEU A C 1
ATOM 4179 O O . LEU A 1 568 ? -18.038 7.561 -12.020 1.00 94.19 568 LEU A O 1
ATOM 4183 N N . TYR A 1 569 ? -16.552 9.029 -11.187 1.00 96.56 569 TYR A N 1
ATOM 4184 C CA . TYR A 1 569 ? -16.714 10.047 -12.214 1.00 96.56 569 TYR A CA 1
ATOM 4185 C C . TYR A 1 569 ? -15.686 9.808 -13.320 1.00 96.56 569 TYR A C 1
ATOM 4187 O O . TYR A 1 569 ? -14.510 9.611 -13.016 1.00 96.56 569 TYR A O 1
ATOM 4195 N N . ARG A 1 570 ? -16.106 9.877 -14.586 1.00 95.06 570 ARG A N 1
ATOM 4196 C CA . ARG A 1 570 ? -15.219 9.941 -15.753 1.00 95.06 570 ARG A CA 1
ATOM 4197 C C . ARG A 1 570 ? -15.650 11.097 -16.645 1.00 95.06 570 ARG A C 1
ATOM 4199 O O . ARG A 1 570 ? -16.792 11.132 -17.098 1.00 95.06 570 ARG A O 1
ATOM 4206 N N . ASN A 1 571 ? -14.722 12.009 -16.909 1.00 92.88 571 ASN A N 1
ATOM 4207 C CA . ASN A 1 571 ? -14.927 13.107 -17.837 1.00 92.88 571 ASN A CA 1
ATOM 4208 C C . ASN A 1 571 ? -15.108 12.566 -19.258 1.00 92.88 571 ASN A C 1
ATOM 4210 O O . ASN A 1 571 ? -14.283 11.776 -19.723 1.00 92.88 571 ASN A O 1
ATOM 4214 N N . GLY A 1 572 ? -16.160 13.001 -19.944 1.00 85.94 572 GLY A N 1
ATOM 4215 C CA . GLY A 1 572 ? -16.467 12.530 -21.292 1.00 85.94 572 GLY A CA 1
ATOM 4216 C C . GLY A 1 572 ? -15.479 13.019 -22.355 1.00 85.94 572 GLY A C 1
ATOM 4217 O O . GLY A 1 572 ? -15.256 12.333 -23.345 1.00 85.94 572 GLY A O 1
ATOM 4218 N N . ARG A 1 573 ? -14.809 14.156 -22.126 1.00 85.88 573 ARG A N 1
ATOM 4219 C CA . ARG A 1 573 ? -13.887 14.755 -23.102 1.00 85.88 573 ARG A CA 1
ATOM 4220 C C . ARG A 1 573 ? -12.476 14.168 -23.066 1.00 85.88 573 ARG A C 1
ATOM 4222 O O . ARG A 1 573 ? -11.912 13.853 -24.107 1.00 85.88 573 ARG A O 1
ATOM 4229 N N . TYR A 1 574 ? -11.888 14.074 -21.878 1.00 85.56 574 TYR A N 1
ATOM 4230 C CA . TYR A 1 574 ? -10.483 13.698 -21.681 1.00 85.56 574 TYR A CA 1
ATOM 4231 C C . TYR A 1 574 ? -10.308 12.361 -20.958 1.00 85.56 574 TYR A C 1
ATOM 4233 O O . TYR A 1 574 ? -9.186 11.969 -20.648 1.00 85.56 574 TYR A O 1
ATOM 4241 N N . GLY A 1 575 ? -11.401 11.680 -20.602 1.00 87.38 575 GLY A N 1
ATOM 4242 C CA . GLY A 1 575 ? -11.355 10.388 -19.918 1.00 87.38 575 GLY A CA 1
ATOM 4243 C C . GLY A 1 575 ? -10.815 10.432 -18.484 1.00 87.38 575 GLY A C 1
ATOM 4244 O O . GLY A 1 575 ? -10.790 9.390 -17.829 1.00 87.38 575 GLY A O 1
ATOM 4245 N N . THR A 1 576 ? -10.400 11.601 -17.982 1.00 89.94 576 THR A N 1
ATOM 4246 C CA . THR A 1 576 ? -9.957 11.825 -16.600 1.00 89.94 576 THR A CA 1
ATOM 4247 C C . THR A 1 576 ? -11.006 11.331 -15.624 1.00 89.94 576 THR A C 1
ATOM 4249 O O . THR A 1 576 ? -12.183 11.669 -15.761 1.00 89.94 576 THR A O 1
ATOM 4252 N N . HIS A 1 577 ? -10.592 10.551 -14.632 1.00 94.25 577 HIS A N 1
ATOM 4253 C CA . HIS A 1 577 ? -11.524 9.916 -13.715 1.00 94.25 577 HIS A CA 1
ATOM 4254 C C . HIS A 1 577 ? -11.095 10.039 -12.257 1.00 94.25 577 HIS A C 1
ATOM 4256 O O . HIS A 1 577 ? -9.918 10.221 -11.947 1.00 94.25 577 HIS A O 1
ATOM 4262 N N . ILE A 1 578 ? -12.078 9.948 -11.362 1.00 96.88 578 ILE A N 1
ATOM 4263 C CA . ILE A 1 578 ? -11.870 9.910 -9.914 1.00 96.88 578 ILE A CA 1
ATOM 4264 C C . ILE A 1 578 ? -13.053 9.227 -9.226 1.00 96.88 578 ILE A C 1
ATOM 4266 O O . ILE A 1 578 ? -14.208 9.436 -9.605 1.00 96.88 578 ILE A O 1
ATOM 4270 N N . SER A 1 579 ? -12.787 8.411 -8.208 1.00 96.00 579 SER A N 1
ATOM 4271 C CA . SER A 1 579 ? -13.833 7.900 -7.320 1.00 96.00 579 SER A CA 1
ATOM 4272 C C . SER A 1 579 ? -14.125 8.906 -6.214 1.00 96.00 579 SER A C 1
ATOM 4274 O O . SER A 1 579 ? -13.197 9.427 -5.605 1.00 96.00 579 SER A O 1
ATOM 4276 N N . PHE A 1 580 ? -15.398 9.147 -5.909 1.00 95.69 580 PHE A N 1
ATOM 4277 C CA . PHE A 1 580 ? -15.828 10.089 -4.873 1.00 95.69 580 PHE A CA 1
ATOM 4278 C C . PHE A 1 580 ? -17.026 9.550 -4.067 1.00 95.69 580 PHE A C 1
ATOM 4280 O O . PHE A 1 580 ? -17.794 8.750 -4.604 1.00 95.69 580 PHE A O 1
ATOM 4287 N N . PRO A 1 581 ? -17.228 9.968 -2.799 1.00 95.25 581 PRO A N 1
ATOM 4288 C CA . PRO A 1 581 ? -18.390 9.560 -2.003 1.00 95.25 581 PRO A CA 1
ATOM 4289 C C . PRO A 1 581 ? -19.695 10.156 -2.559 1.00 95.25 581 PRO A C 1
ATOM 4291 O O . PRO A 1 581 ? -20.061 11.290 -2.245 1.00 95.25 581 PRO A O 1
ATOM 4294 N N . ALA A 1 582 ? -20.420 9.399 -3.381 1.00 90.31 582 ALA A N 1
ATOM 4295 C CA . ALA A 1 582 ? -21.615 9.878 -4.085 1.00 90.31 582 ALA A CA 1
ATOM 4296 C C . ALA A 1 582 ? -22.814 10.135 -3.161 1.00 90.31 582 ALA A C 1
ATOM 4298 O O . ALA A 1 582 ? -23.744 10.853 -3.520 1.00 90.31 582 ALA A O 1
ATOM 4299 N N . SER A 1 583 ? -22.787 9.567 -1.955 1.00 82.94 583 SER A N 1
ATOM 4300 C CA . SER A 1 583 ? -23.772 9.831 -0.905 1.00 82.94 583 SER A CA 1
ATOM 4301 C C . SER A 1 583 ? -23.546 11.151 -0.168 1.00 82.94 583 SER A C 1
ATOM 4303 O O . SER A 1 583 ? -24.436 11.580 0.562 1.00 82.94 583 SER A O 1
ATOM 4305 N N . TYR A 1 584 ? -22.381 11.785 -0.330 1.00 89.44 584 TYR A N 1
ATOM 4306 C CA . TYR A 1 584 ? -22.024 13.012 0.381 1.00 89.44 584 TYR A CA 1
ATOM 4307 C C . TYR A 1 584 ? -21.685 14.175 -0.549 1.00 89.44 584 TYR A C 1
ATOM 4309 O O . TYR A 1 584 ? -21.964 15.311 -0.186 1.00 89.44 584 TYR A O 1
ATOM 4317 N N . PHE A 1 585 ? -21.140 13.921 -1.740 1.00 95.25 585 PHE A N 1
ATOM 4318 C CA . PHE A 1 585 ? -20.854 14.941 -2.747 1.00 95.25 585 PHE A CA 1
ATOM 4319 C C . PHE A 1 585 ? -21.833 14.863 -3.915 1.00 95.25 585 PHE A C 1
ATOM 4321 O O . PHE A 1 585 ? -22.091 13.788 -4.454 1.00 95.25 585 PHE A O 1
ATOM 4328 N N . GLN A 1 586 ? -22.328 16.023 -4.336 1.00 93.19 586 GLN A N 1
ATOM 4329 C CA . GLN A 1 586 ? -23.165 16.177 -5.519 1.00 93.19 586 GLN A CA 1
ATOM 4330 C C . GLN A 1 586 ? -22.373 16.866 -6.635 1.00 93.19 586 GLN A C 1
ATOM 4332 O O . GLN A 1 586 ? -21.664 17.833 -6.348 1.00 93.19 586 GLN A O 1
ATOM 4337 N N . PRO A 1 587 ? -22.470 16.387 -7.889 1.00 93.75 587 PRO A N 1
ATOM 4338 C CA . PRO A 1 587 ? -21.852 17.062 -9.019 1.00 93.75 587 PRO A CA 1
ATOM 4339 C C . PRO A 1 587 ? -22.551 18.394 -9.292 1.00 93.75 587 PRO A C 1
ATOM 4341 O O . PRO A 1 587 ? -23.780 18.465 -9.358 1.00 93.75 587 PRO A O 1
ATOM 4344 N N . ASP A 1 588 ? -21.753 19.429 -9.518 1.00 91.75 588 ASP A N 1
ATOM 4345 C CA . ASP A 1 588 ? -22.227 20.711 -10.019 1.00 91.75 588 ASP A CA 1
ATOM 4346 C C . ASP A 1 588 ? -22.537 20.620 -11.530 1.00 91.75 588 ASP A C 1
ATOM 4348 O O . ASP A 1 588 ? -22.278 19.615 -12.214 1.00 91.75 588 ASP A O 1
ATOM 4352 N N . ALA A 1 589 ? -23.110 21.694 -12.079 1.00 86.44 589 ALA A N 1
ATOM 4353 C CA . ALA A 1 589 ? -23.345 21.803 -13.516 1.00 86.44 589 ALA A CA 1
ATOM 4354 C C . ALA A 1 589 ? -22.030 21.633 -14.313 1.00 86.44 589 ALA A C 1
ATOM 4356 O O . ALA A 1 589 ? -20.969 22.030 -13.824 1.00 86.44 589 ALA A O 1
ATOM 4357 N N . PRO A 1 590 ? -22.074 21.034 -15.522 1.00 83.25 590 PRO A N 1
ATOM 4358 C CA . PRO A 1 590 ? -20.874 20.883 -16.340 1.00 83.25 590 PRO A CA 1
ATOM 4359 C C . PRO A 1 590 ? -20.311 22.263 -16.687 1.00 83.25 590 PRO A C 1
ATOM 4361 O O . PRO A 1 590 ? -21.107 23.161 -16.974 1.00 83.25 590 PRO A O 1
ATOM 4364 N N . PRO A 1 591 ? -18.983 22.446 -16.710 1.00 82.94 591 PRO A N 1
ATOM 4365 C CA . PRO A 1 591 ? -18.400 23.653 -17.275 1.00 82.94 591 PRO A CA 1
ATOM 4366 C C . PRO A 1 591 ? -18.604 23.678 -18.797 1.00 82.94 591 PRO A C 1
ATOM 4368 O O . PRO A 1 591 ? -18.579 22.633 -19.448 1.00 82.94 591 PRO A O 1
ATOM 4371 N N . ASP A 1 592 ? -18.727 24.875 -19.378 1.00 78.19 592 ASP A N 1
ATOM 4372 C CA . ASP A 1 592 ? -18.875 25.059 -20.834 1.00 78.19 592 ASP A CA 1
ATOM 4373 C C . ASP A 1 592 ? -17.687 24.483 -21.627 1.00 78.19 592 ASP A C 1
ATOM 4375 O O . ASP A 1 592 ? -17.826 24.080 -22.780 1.00 78.19 592 ASP A O 1
ATOM 4379 N N . SER A 1 593 ? -16.503 24.437 -21.010 1.00 80.38 593 SER A N 1
ATOM 4380 C CA . SER A 1 593 ? -15.292 23.855 -21.590 1.00 80.38 593 SER A CA 1
ATOM 4381 C C . SER A 1 593 ? -15.319 22.324 -21.642 1.00 80.38 593 SER A C 1
ATOM 4383 O O . SER A 1 593 ? -14.541 21.742 -22.400 1.00 80.38 593 SER A O 1
ATOM 4385 N N . GLY A 1 594 ? -16.171 21.658 -20.855 1.00 84.75 594 GLY A N 1
ATOM 4386 C CA . GLY A 1 594 ? -16.230 20.194 -20.760 1.00 84.75 594 GLY A CA 1
ATOM 4387 C C . GLY A 1 594 ? -14.931 19.539 -20.273 1.00 84.75 594 GLY A C 1
ATOM 4388 O O . GLY A 1 594 ? -14.734 18.342 -20.463 1.00 84.75 594 GLY A O 1
ATOM 4389 N N . ASP A 1 595 ? -14.018 20.309 -19.683 1.00 87.81 595 ASP A N 1
ATOM 4390 C CA . ASP A 1 595 ? -12.690 19.856 -19.257 1.00 87.81 595 ASP A CA 1
ATOM 4391 C C . ASP A 1 595 ? -12.691 19.115 -17.917 1.00 87.81 595 ASP A C 1
ATOM 4393 O O . ASP A 1 595 ? -11.679 18.525 -17.538 1.00 87.81 595 ASP A O 1
ATOM 4397 N N . GLY A 1 596 ? -13.813 19.120 -17.204 1.00 92.81 596 GLY A N 1
ATOM 4398 C CA . GLY A 1 596 ? -13.882 18.603 -15.854 1.00 92.81 596 GLY A CA 1
ATOM 4399 C C . GLY A 1 596 ? -15.234 18.796 -15.190 1.00 92.81 596 GLY A C 1
ATOM 4400 O O . GLY A 1 596 ? -16.252 19.034 -15.839 1.00 92.81 596 GLY A O 1
ATOM 4401 N N . ARG A 1 597 ? -15.230 18.671 -13.864 1.00 95.75 597 ARG A N 1
ATOM 4402 C CA . ARG A 1 597 ? -16.419 18.769 -13.021 1.00 95.75 597 ARG A CA 1
ATOM 4403 C C . ARG A 1 597 ? -16.052 19.219 -11.610 1.00 95.75 597 ARG A C 1
ATOM 4405 O O . ARG A 1 597 ? -15.058 18.757 -11.046 1.00 95.75 597 ARG A O 1
ATOM 4412 N N . SER A 1 598 ? -16.895 20.073 -11.040 1.00 95.56 598 SER A N 1
ATOM 4413 C CA . SER A 1 598 ? -16.875 20.437 -9.620 1.00 95.56 598 SER A CA 1
ATOM 4414 C C . SER A 1 598 ? -17.943 19.669 -8.854 1.00 95.56 598 SER A C 1
ATOM 4416 O O . SER A 1 598 ? -18.951 19.247 -9.422 1.00 95.56 598 SER A O 1
ATOM 4418 N N . PHE A 1 599 ? -17.705 19.474 -7.565 1.00 98.00 599 PHE A N 1
ATOM 4419 C CA . PHE A 1 599 ? -18.579 18.743 -6.669 1.00 98.00 599 PHE A CA 1
ATOM 4420 C C . PHE A 1 599 ? -18.649 19.448 -5.322 1.00 98.00 599 PHE A C 1
ATOM 4422 O O . PHE A 1 599 ? -17.624 19.842 -4.758 1.00 98.00 599 PHE A O 1
ATOM 4429 N N . THR A 1 600 ? -19.854 19.528 -4.768 1.00 94.25 600 THR A N 1
ATOM 4430 C CA . THR A 1 600 ? -20.110 20.161 -3.473 1.00 94.25 600 THR A CA 1
ATOM 4431 C C . THR A 1 600 ? -20.719 19.153 -2.507 1.00 94.25 600 THR A C 1
ATOM 4433 O O . THR A 1 600 ? -21.583 18.359 -2.884 1.00 94.25 600 THR A O 1
ATOM 4436 N N . SER A 1 601 ? -20.255 19.145 -1.257 1.00 90.75 601 SER A N 1
ATOM 4437 C CA . SER A 1 601 ? -20.838 18.284 -0.233 1.00 90.75 601 SER A CA 1
ATOM 4438 C C . SER A 1 601 ? -22.275 18.697 0.096 1.00 90.75 601 SER A C 1
ATOM 4440 O O . SER A 1 601 ? -22.640 19.864 -0.022 1.00 90.75 601 SER A O 1
ATOM 4442 N N . ILE A 1 602 ? -23.101 17.759 0.562 1.00 88.62 602 ILE A N 1
ATOM 4443 C CA . ILE A 1 602 ? -24.511 18.018 0.907 1.00 88.62 602 ILE A CA 1
ATOM 4444 C C . ILE A 1 602 ? -24.646 19.092 2.000 1.00 88.62 602 ILE A C 1
ATOM 4446 O O . ILE A 1 602 ? -25.610 19.855 2.005 1.00 88.62 602 ILE A O 1
ATOM 4450 N N . ASP A 1 603 ? -23.683 19.174 2.921 1.00 77.81 603 ASP A N 1
ATOM 4451 C CA . ASP A 1 603 ? -23.627 20.220 3.955 1.00 77.81 603 ASP A CA 1
ATOM 4452 C C . ASP A 1 603 ? -22.993 21.540 3.467 1.00 77.81 603 ASP A C 1
ATOM 4454 O O . ASP A 1 603 ? -23.033 22.544 4.178 1.00 77.81 603 ASP A O 1
ATOM 4458 N N . GLY A 1 604 ? -22.436 21.557 2.253 1.00 86.00 604 GLY A N 1
ATOM 4459 C CA . GLY A 1 604 ? -21.794 22.705 1.616 1.00 86.00 604 GLY A CA 1
ATOM 4460 C C . GLY A 1 604 ? -20.409 23.060 2.160 1.00 86.00 604 GLY A C 1
ATOM 4461 O O . GLY A 1 604 ? -19.878 24.109 1.797 1.00 86.00 604 GLY A O 1
ATOM 4462 N N . TRP A 1 605 ? -19.840 22.242 3.049 1.00 83.50 605 TRP A N 1
ATOM 4463 C CA . TRP A 1 605 ? -18.593 22.553 3.756 1.00 83.50 605 TRP A CA 1
ATOM 4464 C C . TRP A 1 605 ? -17.343 22.067 3.034 1.00 83.50 605 TRP A C 1
ATOM 4466 O O . TRP A 1 605 ? -16.272 22.624 3.246 1.00 83.50 605 TRP A O 1
ATOM 4476 N N . ALA A 1 606 ? -17.467 21.035 2.206 1.00 91.69 606 ALA A N 1
ATOM 4477 C CA . ALA A 1 606 ? -16.375 20.493 1.423 1.00 91.69 606 ALA A CA 1
ATOM 4478 C C . ALA A 1 606 ? -16.689 20.610 -0.065 1.00 91.69 606 ALA A C 1
ATOM 4480 O O . ALA A 1 606 ? -17.839 20.499 -0.499 1.00 91.69 606 ALA A O 1
ATOM 4481 N N . ARG A 1 607 ? -15.647 20.818 -0.860 1.00 96.44 607 ARG A N 1
ATOM 4482 C CA . ARG A 1 607 ? -15.741 20.860 -2.316 1.00 96.44 607 ARG A CA 1
ATOM 4483 C C . ARG A 1 607 ? -14.555 20.154 -2.921 1.00 96.44 607 ARG A C 1
ATOM 4485 O O . ARG A 1 607 ? -13.471 20.166 -2.351 1.00 96.44 607 ARG A O 1
ATOM 4492 N N . PHE A 1 608 ? -14.747 19.576 -4.090 1.00 98.06 608 PHE A N 1
ATOM 4493 C CA . PHE A 1 608 ? -13.623 19.148 -4.900 1.00 98.06 608 PHE A CA 1
ATOM 4494 C C . PHE A 1 608 ? -13.888 19.430 -6.365 1.00 98.06 608 PHE A C 1
ATOM 4496 O O . PHE A 1 608 ? -15.034 19.570 -6.789 1.00 98.06 608 PHE A O 1
ATOM 4503 N N . TYR A 1 609 ? -12.822 19.508 -7.142 1.00 95.75 609 TYR A N 1
ATOM 4504 C CA . TYR A 1 609 ? -12.912 19.574 -8.586 1.00 95.75 609 TYR A CA 1
ATOM 4505 C C . TYR A 1 609 ? -11.860 18.682 -9.222 1.00 95.75 609 TYR A C 1
ATOM 4507 O O . TYR A 1 609 ? -10.796 18.410 -8.659 1.00 95.75 609 TYR A O 1
ATOM 4515 N N . VAL A 1 610 ? -12.194 18.207 -10.413 1.00 97.06 610 VAL A N 1
ATOM 4516 C CA . VAL A 1 610 ? -11.335 17.369 -11.238 1.00 97.06 610 VAL A CA 1
ATOM 4517 C C . VAL A 1 610 ? -11.439 17.845 -12.678 1.00 97.06 610 VAL A C 1
ATOM 4519 O O . VAL A 1 610 ? -12.544 17.971 -13.201 1.00 97.06 610 VAL A O 1
ATOM 4522 N N . PHE A 1 611 ? -10.312 18.133 -13.320 1.00 94.06 611 PHE A N 1
ATOM 4523 C CA . PHE A 1 611 ? -10.291 18.578 -14.714 1.00 94.06 611 PHE A CA 1
ATOM 4524 C C . PHE A 1 611 ? -9.016 18.151 -15.436 1.00 94.06 611 PHE A C 1
ATOM 4526 O O . PHE A 1 611 ? -8.062 17.682 -14.813 1.00 94.06 611 PHE A O 1
ATOM 4533 N N . ALA A 1 612 ? -8.994 18.319 -16.755 1.00 91.88 612 ALA A N 1
ATOM 4534 C CA . ALA A 1 612 ? -7.802 18.158 -17.566 1.00 91.88 612 ALA A CA 1
ATOM 4535 C C . ALA A 1 612 ? -7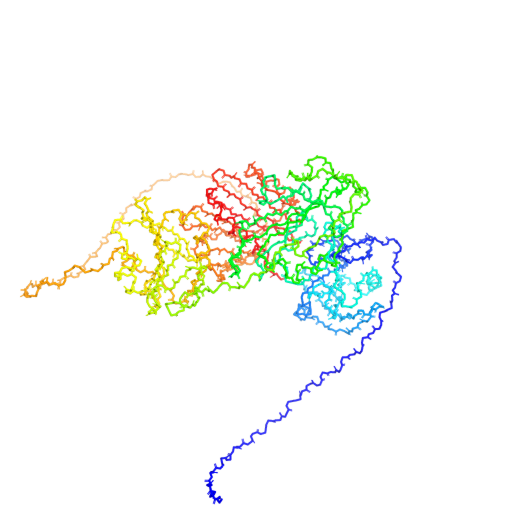.668 19.230 -18.650 1.00 91.88 612 ALA A C 1
ATOM 4537 O O . ALA A 1 612 ? -8.645 19.703 -19.217 1.00 91.88 612 ALA A O 1
ATOM 4538 N N . GLN A 1 613 ? -6.431 19.608 -18.948 1.00 87.12 613 GLN A N 1
ATOM 4539 C CA . GLN A 1 613 ? -6.088 20.621 -19.936 1.00 87.12 613 GLN A CA 1
ATOM 4540 C C . GLN A 1 613 ? -4.719 20.325 -20.545 1.00 87.12 613 GLN A C 1
ATOM 4542 O O . GLN A 1 613 ? -3.842 19.779 -19.883 1.00 87.12 613 GLN A O 1
ATOM 4547 N N . TYR A 1 614 ? -4.489 20.726 -21.790 1.00 83.31 614 TYR A N 1
ATOM 4548 C CA . TYR A 1 614 ? -3.147 20.647 -22.365 1.00 83.31 614 TYR A CA 1
ATOM 4549 C C . TYR A 1 614 ? -2.214 21.702 -21.761 1.00 83.31 614 TYR A C 1
ATOM 4551 O O . TYR A 1 614 ? -2.631 22.818 -21.444 1.00 83.31 614 TYR A O 1
ATOM 4559 N N . ASN A 1 615 ? -0.931 21.360 -21.648 1.00 82.62 615 ASN A N 1
ATOM 4560 C CA . ASN A 1 615 ? 0.131 22.245 -21.174 1.00 82.62 615 ASN A CA 1
ATOM 4561 C C . ASN A 1 615 ? 0.478 23.353 -22.192 1.00 82.62 615 ASN A C 1
ATOM 4563 O O . ASN A 1 615 ? 1.549 23.360 -22.795 1.00 82.62 615 ASN A O 1
ATOM 4567 N N . ALA A 1 616 ? -0.433 24.306 -22.395 1.00 75.50 616 ALA A N 1
ATOM 4568 C CA . ALA A 1 616 ? -0.267 25.387 -23.371 1.00 75.50 616 ALA A CA 1
ATOM 4569 C C . ALA A 1 616 ? 0.902 26.338 -23.047 1.00 75.50 616 ALA A C 1
ATOM 4571 O O . ALA A 1 616 ? 1.443 26.982 -23.943 1.00 75.50 616 ALA A O 1
ATOM 4572 N N . GLU A 1 617 ? 1.293 26.426 -21.774 1.00 74.31 617 GLU A N 1
ATOM 4573 C CA . GLU A 1 617 ? 2.383 27.292 -21.316 1.00 74.31 617 GLU A CA 1
ATOM 4574 C C . GLU A 1 617 ? 3.766 26.623 -21.393 1.00 74.31 617 GLU A C 1
ATOM 4576 O O . GLU A 1 617 ? 4.776 27.292 -21.180 1.00 74.31 617 GLU A O 1
ATOM 4581 N N . GLY A 1 618 ? 3.832 25.315 -21.678 1.00 79.44 618 GLY A N 1
ATOM 4582 C CA . GLY A 1 618 ? 5.091 24.566 -21.745 1.00 79.44 618 GLY A CA 1
ATOM 4583 C C . GLY A 1 618 ? 5.873 24.546 -20.427 1.00 79.44 618 GLY A C 1
ATOM 4584 O O . GLY A 1 618 ? 7.086 24.350 -20.434 1.00 79.44 618 GLY A O 1
ATOM 4585 N N . LEU A 1 619 ? 5.201 24.783 -19.297 1.00 81.75 619 LEU A N 1
ATOM 4586 C CA . LEU A 1 619 ? 5.836 24.758 -17.982 1.00 81.75 619 LEU A CA 1
ATOM 4587 C C . LEU A 1 619 ? 6.151 23.324 -17.590 1.00 81.75 619 LEU A C 1
ATOM 4589 O O . LEU A 1 619 ? 5.347 22.437 -17.856 1.00 81.75 619 LEU A O 1
ATOM 4593 N N . ASP A 1 620 ? 7.261 23.104 -16.893 1.00 86.31 620 ASP A N 1
ATOM 4594 C CA . ASP A 1 620 ? 7.526 21.826 -16.235 1.00 86.31 620 ASP A CA 1
ATOM 4595 C C . ASP A 1 620 ? 6.700 21.665 -14.938 1.00 86.31 620 ASP A C 1
ATOM 4597 O O . ASP A 1 620 ? 6.106 22.613 -14.411 1.00 86.31 620 ASP A O 1
ATOM 4601 N N . ALA A 1 621 ? 6.657 20.441 -14.400 1.00 84.69 621 ALA A N 1
ATOM 4602 C CA . ALA A 1 621 ? 5.897 20.122 -13.188 1.00 84.69 621 ALA A CA 1
ATOM 4603 C C . ALA A 1 621 ? 6.305 20.974 -11.974 1.00 84.69 621 ALA A C 1
ATOM 4605 O O . ALA A 1 621 ? 5.445 21.375 -11.192 1.00 84.69 621 ALA A O 1
ATOM 4606 N N . ARG A 1 622 ? 7.595 21.305 -11.838 1.00 86.25 622 ARG A N 1
ATOM 4607 C CA . ARG A 1 622 ? 8.112 22.104 -10.719 1.00 86.25 622 ARG A CA 1
ATOM 4608 C C . ARG A 1 622 ? 7.648 23.558 -10.814 1.00 86.25 622 ARG A C 1
ATOM 4610 O O . ARG A 1 622 ? 7.283 24.155 -9.807 1.00 86.25 622 ARG A O 1
ATOM 4617 N N . SER A 1 623 ? 7.645 24.116 -12.018 1.00 87.12 623 SER A N 1
ATOM 4618 C CA . SER A 1 623 ? 7.209 25.483 -12.305 1.00 87.12 623 SER A CA 1
ATOM 4619 C C . SER A 1 623 ? 5.695 25.635 -12.119 1.00 87.12 623 SER A C 1
ATOM 4621 O O . SER A 1 623 ? 5.245 26.637 -11.563 1.00 87.12 623 SER A O 1
ATOM 4623 N N . ARG A 1 624 ? 4.901 24.624 -12.505 1.00 93.31 624 ARG A N 1
ATOM 4624 C CA . ARG A 1 624 ? 3.453 24.566 -12.213 1.00 93.31 624 ARG A CA 1
ATOM 4625 C C . ARG A 1 624 ? 3.174 24.433 -10.720 1.00 93.31 624 ARG A C 1
ATOM 4627 O O . ARG A 1 624 ? 2.350 25.170 -10.194 1.00 93.31 624 ARG A O 1
ATOM 4634 N N . MET A 1 625 ? 3.912 23.570 -10.025 1.00 94.69 625 MET A N 1
ATOM 4635 C CA . MET A 1 625 ? 3.829 23.441 -8.571 1.00 94.69 625 MET A CA 1
ATOM 4636 C C . MET A 1 625 ? 4.115 24.772 -7.867 1.00 94.69 625 MET A C 1
ATOM 4638 O O . MET A 1 625 ? 3.352 25.170 -6.995 1.00 94.69 625 MET A O 1
ATOM 4642 N N . ALA A 1 626 ? 5.176 25.485 -8.259 1.00 88.50 626 ALA A N 1
ATOM 4643 C CA . ALA A 1 626 ? 5.510 26.787 -7.685 1.00 88.50 626 ALA A CA 1
ATOM 4644 C C . ALA A 1 626 ? 4.391 27.820 -7.902 1.00 88.50 626 ALA A C 1
ATOM 4646 O O . ALA A 1 626 ? 4.022 28.523 -6.962 1.00 88.50 626 ALA A O 1
ATOM 4647 N N . ARG A 1 627 ? 3.806 27.860 -9.108 1.00 90.62 627 ARG A N 1
ATOM 4648 C CA . ARG A 1 627 ? 2.650 28.713 -9.418 1.00 90.62 627 ARG A CA 1
ATOM 4649 C C . ARG A 1 627 ? 1.432 28.363 -8.570 1.00 90.62 627 ARG A C 1
ATOM 4651 O O . ARG A 1 627 ? 0.770 29.258 -8.057 1.00 90.62 627 ARG A O 1
ATOM 4658 N N . ASP A 1 628 ? 1.134 27.079 -8.419 1.00 92.62 628 ASP A N 1
ATOM 4659 C CA . ASP A 1 628 ? -0.006 26.650 -7.619 1.00 92.62 628 ASP A CA 1
ATOM 4660 C C . ASP A 1 628 ? 0.214 26.971 -6.136 1.00 92.62 628 ASP A C 1
ATOM 4662 O O . ASP A 1 628 ? -0.709 27.442 -5.481 1.00 92.62 628 ASP A O 1
ATOM 4666 N N . ILE A 1 629 ? 1.430 26.816 -5.604 1.00 91.06 629 ILE A N 1
ATOM 4667 C CA . ILE A 1 629 ? 1.749 27.240 -4.231 1.00 91.06 629 ILE A CA 1
ATOM 4668 C C . ILE A 1 629 ? 1.530 28.745 -4.063 1.00 91.06 629 ILE A C 1
ATOM 4670 O O . ILE A 1 629 ? 0.944 29.162 -3.066 1.00 91.06 629 ILE A O 1
ATOM 4674 N N . GLU A 1 630 ? 1.970 29.554 -5.029 1.00 88.62 630 GLU A N 1
ATOM 4675 C CA . GLU A 1 630 ? 1.758 31.004 -5.017 1.00 88.62 630 GLU A CA 1
ATOM 4676 C C . GLU A 1 630 ? 0.261 31.351 -5.042 1.00 88.62 630 GLU A C 1
ATOM 4678 O O . GLU A 1 630 ? -0.196 32.159 -4.233 1.00 88.62 630 GLU A O 1
ATOM 4683 N N . ALA A 1 631 ? -0.524 30.677 -5.889 1.00 81.81 631 ALA A N 1
ATOM 4684 C CA . ALA A 1 631 ? -1.974 30.860 -5.972 1.00 81.81 631 ALA A CA 1
ATOM 4685 C C . ALA A 1 631 ? -2.707 30.489 -4.668 1.00 81.81 631 ALA A C 1
ATOM 4687 O O . ALA A 1 631 ? -3.725 31.097 -4.341 1.00 81.81 631 ALA A O 1
ATOM 4688 N N . HIS A 1 632 ? -2.173 29.531 -3.903 1.00 87.06 632 HIS A N 1
ATOM 4689 C CA . HIS A 1 632 ? -2.725 29.094 -2.616 1.00 87.06 632 HIS A CA 1
ATOM 4690 C C . HIS A 1 632 ? -2.081 29.796 -1.404 1.00 87.06 632 HIS A C 1
ATOM 4692 O O . HIS A 1 632 ? -2.434 29.523 -0.255 1.00 87.06 632 HIS A O 1
ATOM 4698 N N . GLY A 1 633 ? -1.124 30.697 -1.639 1.00 84.69 633 GLY A N 1
ATOM 4699 C CA . GLY A 1 633 ? -0.365 31.434 -0.629 1.00 84.69 633 GLY A CA 1
ATOM 4700 C C . GLY A 1 633 ? 0.749 30.626 0.044 1.00 84.69 633 GLY A C 1
ATOM 4701 O O . GLY A 1 633 ? 1.877 31.106 0.148 1.00 84.69 633 GLY A O 1
ATOM 4702 N N . SER A 1 634 ? 0.465 29.412 0.524 1.00 83.44 634 SER A N 1
ATOM 4703 C CA . SER A 1 634 ? 1.486 28.514 1.084 1.00 83.44 634 SER A CA 1
ATOM 4704 C C . SER A 1 634 ? 1.062 27.045 1.034 1.00 83.44 634 SER A C 1
ATOM 4706 O O . SER A 1 634 ? -0.128 26.724 1.035 1.00 83.44 634 SER A O 1
ATOM 4708 N N . ALA A 1 635 ? 2.043 26.141 1.035 1.00 91.81 635 ALA A N 1
ATOM 4709 C CA . ALA A 1 635 ? 1.832 24.700 1.143 1.00 91.81 635 ALA A CA 1
ATOM 4710 C C . ALA A 1 635 ? 2.658 24.142 2.307 1.00 91.81 635 ALA A C 1
ATOM 4712 O O . ALA A 1 635 ? 3.877 24.330 2.349 1.00 91.81 635 ALA A O 1
ATOM 4713 N N . SER A 1 636 ? 1.996 23.460 3.245 1.00 88.94 636 SER A N 1
ATOM 4714 C CA . SER A 1 636 ? 2.637 22.790 4.385 1.00 88.94 636 SER A CA 1
ATOM 4715 C C . SER A 1 636 ? 3.201 21.418 4.020 1.00 88.94 636 SER A C 1
ATOM 4717 O O . SER A 1 636 ? 4.050 20.893 4.737 1.00 88.94 636 SER A O 1
ATOM 4719 N N . TYR A 1 637 ? 2.758 20.850 2.899 1.00 90.81 637 TYR A N 1
ATOM 4720 C CA . TYR A 1 637 ? 3.301 19.630 2.323 1.00 90.81 637 TYR A CA 1
ATOM 4721 C C . TYR A 1 637 ? 3.411 19.765 0.808 1.00 90.81 637 TYR A C 1
ATOM 4723 O O . TYR A 1 637 ? 2.562 20.371 0.151 1.00 90.81 637 TYR A O 1
ATOM 4731 N N . GLN A 1 638 ? 4.501 19.219 0.280 1.00 92.62 638 GLN A N 1
ATOM 4732 C CA . GLN A 1 638 ? 4.965 19.398 -1.083 1.00 92.62 638 GLN A CA 1
ATOM 4733 C C . GLN A 1 638 ? 5.698 18.124 -1.509 1.00 92.62 638 GLN A C 1
ATOM 4735 O O . GLN A 1 638 ? 6.643 17.705 -0.842 1.00 92.62 638 GLN A O 1
ATOM 4740 N N . ALA A 1 639 ? 5.284 17.521 -2.617 1.00 84.94 639 ALA A N 1
ATOM 4741 C CA . ALA A 1 639 ? 5.977 16.404 -3.249 1.00 84.94 639 ALA A CA 1
ATOM 4742 C C . ALA A 1 639 ? 5.915 16.566 -4.771 1.00 84.94 639 ALA A C 1
ATOM 4744 O O . ALA A 1 639 ? 4.937 17.089 -5.297 1.00 84.94 639 ALA A O 1
ATOM 4745 N N . SER A 1 640 ? 6.955 16.150 -5.490 1.00 90.44 640 SER A N 1
ATOM 4746 C CA . SER A 1 640 ? 6.986 16.244 -6.954 1.00 90.44 640 SER A CA 1
ATOM 4747 C C . SER A 1 640 ? 7.907 15.201 -7.572 1.00 90.44 640 SER A C 1
ATOM 4749 O O . SER A 1 640 ? 8.830 14.721 -6.916 1.00 90.44 640 SER A O 1
ATOM 4751 N N . GLY A 1 641 ? 7.666 14.895 -8.844 1.00 81.38 641 GLY A N 1
ATOM 4752 C CA . GLY A 1 641 ? 8.507 14.058 -9.693 1.00 81.38 641 GLY A CA 1
ATOM 4753 C C . GLY A 1 641 ? 8.353 14.454 -11.167 1.00 81.38 641 GLY A C 1
ATOM 4754 O O . GLY A 1 641 ? 7.709 15.465 -11.471 1.00 81.38 641 GLY A O 1
ATOM 4755 N N . PRO A 1 642 ? 8.948 13.701 -12.107 1.00 80.25 642 PRO A N 1
ATOM 4756 C CA . PRO A 1 642 ? 8.737 13.932 -13.533 1.00 80.25 642 PRO A CA 1
ATOM 4757 C C . PRO A 1 642 ? 7.241 13.891 -13.874 1.00 80.25 642 PRO A C 1
ATOM 4759 O O . PRO A 1 642 ? 6.562 12.915 -13.579 1.00 80.25 642 PRO A O 1
ATOM 4762 N N . GLY A 1 643 ? 6.710 14.979 -14.438 1.00 79.94 643 GLY A N 1
ATOM 4763 C CA . GLY A 1 643 ? 5.313 15.053 -14.875 1.00 79.94 643 GLY A CA 1
ATOM 4764 C C . GLY A 1 643 ? 4.256 15.129 -13.765 1.00 79.94 643 GLY A C 1
ATOM 4765 O O . GLY A 1 643 ? 3.082 15.242 -14.087 1.00 79.94 643 GLY A O 1
ATOM 4766 N N . TRP A 1 644 ? 4.595 15.132 -12.471 1.00 92.75 644 TRP A N 1
ATOM 4767 C CA . TRP A 1 644 ? 3.578 15.199 -11.410 1.00 92.75 644 TRP A CA 1
ATOM 4768 C C . TRP A 1 644 ? 4.012 16.001 -10.185 1.00 92.75 644 TRP A C 1
ATOM 4770 O O . TRP A 1 644 ? 5.198 16.145 -9.884 1.00 92.75 644 TRP A O 1
ATOM 4780 N N . TYR A 1 645 ? 3.028 16.507 -9.445 1.00 95.06 645 TYR A N 1
ATOM 4781 C CA . TYR A 1 645 ? 3.240 17.086 -8.121 1.00 95.06 645 TYR A CA 1
ATOM 4782 C C . TYR A 1 645 ? 1.998 16.980 -7.241 1.00 95.06 645 TYR A C 1
ATOM 4784 O O . TYR A 1 645 ? 0.873 16.787 -7.706 1.00 95.06 645 TYR A O 1
ATOM 4792 N N . VAL A 1 646 ? 2.231 17.113 -5.940 1.00 96.19 646 VAL A N 1
ATOM 4793 C CA . VAL A 1 646 ? 1.221 17.194 -4.894 1.00 96.19 646 VAL A CA 1
ATOM 4794 C C . VAL A 1 646 ? 1.563 18.365 -3.989 1.00 96.19 646 VAL A C 1
ATOM 4796 O O . VAL A 1 646 ? 2.708 18.517 -3.556 1.00 96.19 646 VAL A O 1
ATOM 4799 N N . ILE A 1 647 ? 0.554 19.166 -3.676 1.00 96.50 647 ILE A N 1
ATOM 4800 C CA . ILE A 1 647 ? 0.636 20.204 -2.655 1.00 96.50 647 ILE A CA 1
ATOM 4801 C C . ILE A 1 647 ? -0.562 20.085 -1.722 1.00 96.50 647 ILE A C 1
ATOM 4803 O O . ILE A 1 647 ? -1.669 19.749 -2.139 1.00 96.50 647 ILE A O 1
ATOM 4807 N N . SER A 1 648 ? -0.348 20.362 -0.445 1.00 93.75 648 SER A N 1
ATOM 4808 C CA . SER A 1 648 ? -1.447 20.549 0.495 1.00 93.75 648 SER A CA 1
ATOM 4809 C C . SER A 1 648 ? -1.088 21.602 1.523 1.00 93.75 648 SER A C 1
ATOM 4811 O O . SER A 1 648 ? 0.085 21.815 1.843 1.00 93.75 648 SER A O 1
ATOM 4813 N N . GLY A 1 649 ? -2.103 22.246 2.070 1.00 93.19 649 GLY A N 1
ATOM 4814 C CA . GLY A 1 649 ? -1.922 23.319 3.027 1.00 93.19 649 GLY A CA 1
ATOM 4815 C C . GLY A 1 649 ? -3.240 23.772 3.617 1.00 93.19 649 GLY A C 1
ATOM 4816 O O . GLY A 1 649 ? -4.253 23.079 3.530 1.00 93.19 649 GLY A O 1
ATOM 4817 N N . VAL A 1 650 ? -3.208 24.950 4.225 1.00 91.00 650 VAL A N 1
ATOM 4818 C CA . VAL A 1 650 ? -4.399 25.623 4.733 1.00 91.00 650 VAL A CA 1
ATOM 4819 C C . VAL A 1 650 ? -4.578 26.914 3.948 1.00 91.00 650 VAL A C 1
ATOM 4821 O O . VAL A 1 650 ? -3.645 27.710 3.857 1.00 91.00 650 VAL A O 1
ATOM 4824 N N . ILE A 1 651 ? -5.773 27.113 3.397 1.00 86.88 651 ILE A N 1
ATOM 4825 C CA . ILE A 1 651 ? -6.193 28.345 2.735 1.00 86.88 651 ILE A CA 1
ATOM 4826 C C . ILE A 1 651 ? -7.432 28.884 3.453 1.00 86.88 651 ILE A C 1
ATOM 4828 O O . ILE A 1 651 ? -8.473 28.236 3.535 1.00 86.88 651 ILE A O 1
ATOM 4832 N N . GLY A 1 652 ? -7.307 30.066 4.060 1.00 88.12 652 GLY A N 1
ATOM 4833 C CA . GLY A 1 652 ? -8.341 30.574 4.963 1.00 88.12 652 GLY A CA 1
ATOM 4834 C C . GLY A 1 652 ? -8.550 29.641 6.164 1.00 88.12 652 GLY A C 1
ATOM 4835 O O . GLY A 1 652 ? -7.634 29.443 6.960 1.00 88.12 652 GLY A O 1
ATOM 4836 N N . THR A 1 653 ? -9.756 29.088 6.308 1.00 88.75 653 THR A N 1
ATOM 4837 C CA . THR A 1 653 ? -10.124 28.119 7.362 1.00 88.75 653 THR A CA 1
ATOM 4838 C C . THR A 1 653 ? -10.063 26.664 6.908 1.00 88.75 653 THR A C 1
ATOM 4840 O O . THR A 1 653 ? -10.314 25.752 7.705 1.00 88.75 653 THR A O 1
ATOM 4843 N N . ASP A 1 654 ? -9.737 26.443 5.638 1.00 91.75 654 ASP A N 1
ATOM 4844 C CA . ASP A 1 654 ? -9.931 25.166 4.978 1.00 91.75 654 ASP A CA 1
ATOM 4845 C C . ASP A 1 654 ? -8.580 24.521 4.700 1.00 91.75 654 ASP A C 1
ATOM 4847 O O . ASP A 1 654 ? -7.605 25.176 4.335 1.00 91.75 654 ASP A O 1
ATOM 4851 N N . THR A 1 655 ? -8.512 23.213 4.898 1.00 94.44 655 THR A N 1
ATOM 4852 C CA . THR A 1 655 ? -7.422 22.399 4.372 1.00 94.44 655 THR A CA 1
ATOM 4853 C C . THR A 1 655 ? -7.682 22.157 2.894 1.00 94.44 655 THR A C 1
ATOM 4855 O O . THR A 1 655 ? -8.811 21.846 2.520 1.00 94.44 655 THR A O 1
ATOM 4858 N N . TYR A 1 656 ? -6.643 22.277 2.071 1.00 96.00 656 TYR A N 1
ATOM 4859 C CA . TYR A 1 656 ? -6.687 21.886 0.667 1.00 96.00 656 TYR A CA 1
ATOM 4860 C C . TYR A 1 656 ? -5.657 20.795 0.382 1.00 96.00 656 TYR A C 1
ATOM 4862 O O . TYR A 1 656 ? -4.567 20.783 0.962 1.00 96.00 656 TYR A O 1
ATOM 4870 N N . TYR A 1 657 ? -6.003 19.897 -0.532 1.00 97.50 657 TYR A N 1
ATOM 4871 C CA . TYR A 1 657 ? -5.109 18.918 -1.136 1.00 97.50 657 TYR A CA 1
ATOM 4872 C C . TYR A 1 657 ? -5.261 19.006 -2.647 1.00 97.50 657 TYR A C 1
ATOM 4874 O O . TYR A 1 657 ? -6.380 18.923 -3.146 1.00 97.50 657 TYR A O 1
ATOM 4882 N N . ARG A 1 658 ? -4.145 19.121 -3.365 1.00 97.69 658 ARG A N 1
ATOM 4883 C CA . ARG A 1 658 ? -4.100 19.182 -4.824 1.00 97.69 658 ARG A CA 1
ATOM 4884 C C . ARG A 1 658 ? -3.076 18.193 -5.360 1.00 97.69 658 ARG A C 1
ATOM 4886 O O . ARG A 1 658 ? -1.928 18.180 -4.915 1.00 97.69 658 ARG A O 1
ATOM 4893 N N . ARG A 1 659 ? -3.476 17.412 -6.359 1.00 97.12 659 ARG A N 1
ATOM 4894 C CA . ARG A 1 659 ? -2.614 16.519 -7.136 1.00 97.12 659 ARG A CA 1
ATOM 4895 C C . ARG A 1 659 ? -2.731 16.871 -8.610 1.00 97.12 659 ARG A C 1
ATOM 4897 O O . ARG A 1 659 ? -3.838 16.988 -9.129 1.00 97.12 659 ARG A O 1
ATOM 4904 N N . ALA A 1 660 ? -1.591 16.991 -9.275 1.00 95.75 660 ALA A N 1
ATOM 4905 C CA . ALA A 1 660 ? -1.524 17.196 -10.711 1.00 95.75 660 ALA A CA 1
ATOM 4906 C C . ALA A 1 660 ? -0.600 16.164 -11.360 1.00 95.75 660 ALA A C 1
ATOM 4908 O O . ALA A 1 660 ? 0.479 15.873 -10.837 1.00 95.75 660 ALA A O 1
ATOM 4909 N N . THR A 1 661 ? -1.022 15.629 -12.500 1.00 93.38 661 THR A N 1
ATOM 4910 C CA . THR A 1 661 ? -0.278 14.659 -13.313 1.00 93.38 661 THR A CA 1
ATOM 4911 C C . THR A 1 661 ? -0.285 15.103 -14.768 1.00 93.38 661 THR A C 1
ATOM 4913 O O . THR A 1 661 ? -1.256 15.681 -15.238 1.00 93.38 661 THR A O 1
ATOM 4916 N N . GLU A 1 662 ? 0.797 14.854 -15.488 1.00 85.69 662 GLU A N 1
ATOM 4917 C CA . GLU A 1 662 ? 0.956 15.150 -16.906 1.00 85.69 662 GLU A CA 1
ATOM 4918 C C . GLU A 1 662 ? 1.238 13.842 -17.637 1.00 85.69 662 GLU A C 1
ATOM 4920 O O . GLU A 1 662 ? 2.163 13.109 -17.292 1.00 85.69 662 GLU A O 1
ATOM 4925 N N . THR A 1 663 ? 0.411 13.544 -18.632 1.00 78.19 663 THR A N 1
ATOM 4926 C CA . THR A 1 663 ? 0.614 12.392 -19.516 1.00 78.19 663 THR A CA 1
ATOM 4927 C C . THR A 1 663 ? 1.688 12.697 -20.565 1.00 78.19 663 THR A C 1
ATOM 4929 O O . THR A 1 663 ? 2.018 13.857 -20.823 1.00 78.19 663 THR A O 1
ATOM 4932 N N . LEU A 1 664 ? 2.180 11.667 -21.261 1.00 68.19 664 LEU A N 1
ATOM 4933 C CA . LEU A 1 664 ? 3.149 11.827 -22.357 1.00 68.19 664 LEU A CA 1
ATOM 4934 C C . LEU A 1 664 ? 2.632 12.689 -23.525 1.00 68.19 664 LEU A C 1
ATOM 4936 O O . LEU A 1 664 ? 3.432 13.223 -24.291 1.00 68.19 664 LEU A O 1
ATOM 4940 N N . SER A 1 665 ? 1.312 12.849 -23.668 1.00 70.06 665 SER A N 1
ATOM 4941 C CA . SER A 1 665 ? 0.700 13.719 -24.681 1.00 70.06 665 SER A CA 1
ATOM 4942 C C . SER A 1 665 ? 0.655 15.199 -24.265 1.00 70.06 665 SER A C 1
ATOM 4944 O O . SER A 1 665 ? 0.164 16.034 -25.025 1.00 70.06 665 SER A O 1
ATOM 4946 N N . GLY A 1 666 ? 1.158 15.540 -23.071 1.00 75.12 666 GLY A N 1
ATOM 4947 C CA . GLY A 1 666 ? 1.108 16.893 -22.511 1.00 75.12 666 GLY A CA 1
ATOM 4948 C C . GLY A 1 666 ? -0.259 17.270 -21.931 1.00 75.12 666 GLY A C 1
ATOM 4949 O O . GLY A 1 666 ? -0.510 18.450 -21.670 1.00 75.12 666 GLY A O 1
ATOM 4950 N N . LEU A 1 667 ? -1.162 16.297 -21.750 1.00 85.94 667 LEU A N 1
ATOM 4951 C CA . LEU A 1 667 ? -2.421 16.495 -21.032 1.00 85.94 667 LEU A CA 1
ATOM 4952 C C . LEU A 1 667 ? -2.138 16.527 -19.527 1.00 85.94 667 LEU A C 1
ATOM 4954 O O . LEU A 1 667 ? -1.751 15.512 -18.945 1.00 85.94 667 LEU A O 1
ATOM 4958 N N . ILE A 1 668 ? -2.343 17.690 -18.916 1.00 90.62 668 ILE A N 1
ATOM 4959 C CA . ILE A 1 668 ? -2.307 17.908 -17.472 1.00 90.62 668 ILE A CA 1
ATOM 4960 C C . ILE A 1 668 ? -3.681 17.583 -16.908 1.00 90.62 668 ILE A C 1
ATOM 4962 O O . ILE A 1 668 ? -4.686 18.108 -17.373 1.00 90.62 668 ILE A O 1
ATOM 4966 N N . GLN A 1 669 ? -3.722 16.778 -15.862 1.00 94.62 669 GLN A N 1
ATOM 4967 C CA . GLN A 1 669 ? -4.922 16.443 -15.118 1.00 94.62 669 GLN A CA 1
ATOM 4968 C C . GLN A 1 669 ? -4.752 16.933 -13.690 1.00 94.62 669 GLN A C 1
ATOM 4970 O O . GLN A 1 669 ? -3.676 16.797 -13.105 1.00 94.62 669 GLN A O 1
ATOM 4975 N N . VAL A 1 670 ? -5.812 17.491 -13.121 1.00 96.50 670 VAL A N 1
ATOM 4976 C CA . VAL A 1 670 ? -5.803 18.082 -11.787 1.00 96.50 670 VAL A CA 1
ATOM 4977 C C . VAL A 1 670 ? -6.967 17.532 -10.985 1.00 96.50 670 VAL A C 1
ATOM 4979 O O . VAL A 1 670 ? -8.101 17.525 -11.456 1.00 96.50 670 VAL A O 1
ATOM 4982 N N . PHE A 1 671 ? -6.674 17.125 -9.756 1.00 98.12 671 PHE A N 1
ATOM 4983 C CA . PHE A 1 671 ? -7.643 16.883 -8.698 1.00 98.12 671 PHE A CA 1
ATOM 4984 C C . PHE A 1 671 ? -7.320 17.805 -7.524 1.00 98.12 671 PHE A C 1
ATOM 4986 O O . PHE A 1 671 ? -6.183 17.832 -7.052 1.00 98.12 671 PHE A O 1
ATOM 4993 N N . GLU A 1 672 ? -8.321 18.525 -7.026 1.00 98.06 672 GLU A N 1
ATOM 4994 C CA . GLU A 1 672 ? -8.212 19.286 -5.787 1.00 98.06 672 GLU A CA 1
ATOM 4995 C C . GLU A 1 672 ? -9.451 19.113 -4.921 1.00 98.06 672 GLU A C 1
ATOM 4997 O O . GLU A 1 672 ? -10.570 19.148 -5.424 1.00 98.06 672 GLU A O 1
ATOM 5002 N N . ILE A 1 673 ? -9.247 18.969 -3.614 1.00 98.06 673 ILE A N 1
ATOM 5003 C CA . ILE A 1 673 ? -10.302 18.935 -2.603 1.00 98.06 673 ILE A CA 1
ATOM 5004 C C . ILE A 1 673 ? -10.003 19.947 -1.497 1.00 98.06 673 ILE A C 1
ATOM 5006 O O . ILE A 1 673 ? -8.863 20.060 -1.042 1.00 98.06 673 ILE A O 1
ATOM 5010 N N . SER A 1 674 ? -11.040 20.646 -1.041 1.00 96.62 674 SER A N 1
ATOM 5011 C CA . SER A 1 674 ? -11.021 21.543 0.109 1.00 96.62 674 SER A CA 1
ATOM 5012 C C . SER A 1 674 ? -12.096 21.167 1.131 1.00 96.62 674 SER A C 1
ATOM 5014 O O . SER A 1 674 ? -13.207 20.760 0.782 1.00 96.62 674 SER A O 1
ATOM 5016 N N . TYR A 1 675 ? -11.752 21.265 2.414 1.00 95.62 675 TYR A N 1
ATOM 5017 C CA . TYR A 1 675 ? -12.638 20.958 3.540 1.00 95.62 675 TYR A CA 1
ATOM 5018 C C . TYR A 1 675 ? -12.211 21.721 4.801 1.00 95.62 675 TYR A C 1
ATOM 5020 O O . TYR A 1 675 ? -11.044 22.097 4.921 1.00 95.62 675 TYR A O 1
ATOM 5028 N N . PRO A 1 676 ? -13.095 21.918 5.797 1.00 95.94 676 PRO A N 1
ATOM 5029 C CA . PRO A 1 676 ? -12.749 22.682 6.989 1.00 95.94 676 PRO A CA 1
ATOM 5030 C C . PRO A 1 676 ? -11.618 22.005 7.765 1.00 95.94 676 PRO A C 1
ATOM 5032 O O . PRO A 1 676 ? -11.687 20.806 8.049 1.00 95.94 676 PRO A O 1
ATOM 5035 N N . ALA A 1 677 ? -10.609 22.770 8.192 1.00 88.81 677 ALA A N 1
ATOM 5036 C CA . ALA A 1 677 ? -9.456 22.219 8.913 1.00 88.81 677 ALA A CA 1
ATOM 5037 C C . ALA A 1 677 ? -9.850 21.473 10.206 1.00 88.81 677 ALA A C 1
ATOM 5039 O O . ALA A 1 677 ? -9.189 20.518 10.609 1.00 88.81 677 ALA A O 1
ATOM 5040 N N . ALA A 1 678 ? -10.973 21.850 10.826 1.00 87.25 678 ALA A N 1
ATOM 5041 C CA . ALA A 1 678 ? -11.517 21.178 12.007 1.00 87.25 678 ALA A CA 1
ATOM 5042 C C . ALA A 1 678 ? -11.967 19.725 11.753 1.00 87.25 678 ALA A C 1
ATOM 5044 O O . ALA A 1 678 ? -12.089 18.959 12.704 1.00 87.25 678 ALA A O 1
ATOM 5045 N N . ARG A 1 679 ? -12.206 19.334 10.494 1.00 87.19 679 ARG A N 1
ATOM 5046 C CA . ARG A 1 679 ? -12.645 17.983 10.101 1.00 87.19 679 ARG A CA 1
ATOM 5047 C C . ARG A 1 679 ? -11.534 17.176 9.432 1.00 87.19 679 ARG A C 1
ATOM 5049 O O . ARG A 1 679 ? -11.800 16.174 8.775 1.00 87.19 679 ARG A O 1
ATOM 5056 N N . LYS A 1 680 ? -10.277 17.590 9.604 1.00 83.88 680 LYS A N 1
ATOM 5057 C CA . LYS A 1 680 ? -9.127 16.970 8.941 1.00 83.88 680 LYS A CA 1
ATOM 5058 C C . LYS A 1 680 ? -9.047 15.455 9.154 1.00 83.88 680 LYS A C 1
ATOM 5060 O O . LYS A 1 680 ? -8.889 14.722 8.188 1.00 83.88 680 LYS A O 1
ATOM 5065 N N . SER A 1 681 ? -9.238 14.975 10.382 1.00 77.88 681 SER A N 1
ATOM 5066 C CA . SER A 1 681 ? -9.206 13.537 10.687 1.00 77.88 681 SER A CA 1
ATOM 5067 C C . SER A 1 681 ? -10.301 12.728 9.982 1.00 77.88 681 SER A C 1
ATOM 5069 O O . SER A 1 681 ? -10.132 11.531 9.782 1.00 77.88 681 SER A O 1
ATOM 5071 N N . GLU A 1 682 ? -11.415 13.362 9.609 1.00 83.00 682 GLU A N 1
ATOM 5072 C CA . GLU A 1 682 ? -12.509 12.725 8.868 1.00 83.00 682 GLU A CA 1
ATOM 5073 C C . GLU A 1 682 ? -12.231 12.704 7.360 1.00 83.00 682 GLU A C 1
ATOM 5075 O O . GLU A 1 682 ? -12.512 11.711 6.692 1.00 83.00 682 GLU A O 1
ATOM 5080 N N . PHE A 1 683 ? -11.669 13.790 6.820 1.00 91.12 683 PHE A N 1
ATOM 5081 C CA . PHE A 1 683 ? -11.451 13.948 5.381 1.00 91.12 683 PHE A CA 1
ATOM 5082 C C . PHE A 1 683 ? -10.111 13.411 4.881 1.00 91.12 683 PHE A C 1
ATOM 5084 O O . PHE A 1 683 ? -10.020 13.079 3.704 1.00 91.12 683 PHE A O 1
ATOM 5091 N N . ASP A 1 684 ? -9.090 13.271 5.729 1.00 86.00 684 ASP A N 1
ATOM 5092 C CA . ASP A 1 684 ? -7.785 12.747 5.307 1.00 86.00 684 ASP A CA 1
ATOM 5093 C C . ASP A 1 684 ? -7.882 11.350 4.652 1.00 86.00 684 ASP A C 1
ATOM 5095 O O . ASP A 1 684 ? -7.306 11.165 3.573 1.00 86.00 684 ASP A O 1
ATOM 5099 N N . PRO A 1 685 ? -8.636 10.372 5.203 1.00 85.00 685 PRO A N 1
ATOM 5100 C CA . PRO A 1 685 ? -8.844 9.086 4.535 1.00 85.00 685 PRO A CA 1
ATOM 5101 C C . PRO A 1 685 ? -9.629 9.213 3.222 1.00 85.00 685 PRO A C 1
ATOM 5103 O O . PRO A 1 685 ? -9.327 8.509 2.260 1.00 85.00 685 PRO A O 1
ATOM 5106 N N . VAL A 1 686 ? -10.605 10.127 3.160 1.00 91.00 686 VAL A N 1
ATOM 5107 C CA . VAL A 1 686 ? -11.429 10.368 1.962 1.00 91.00 686 VAL A CA 1
ATOM 5108 C C . VAL A 1 686 ? -10.573 10.950 0.840 1.00 91.00 686 VAL A C 1
ATOM 5110 O O . VAL A 1 686 ? -10.530 10.390 -0.252 1.00 91.00 686 VAL A O 1
ATOM 5113 N N . ALA A 1 687 ? -9.828 12.020 1.118 1.00 91.81 687 ALA A N 1
ATOM 5114 C CA . ALA A 1 687 ? -8.913 12.644 0.169 1.00 91.81 687 ALA A CA 1
ATOM 5115 C C . ALA A 1 687 ? -7.835 11.657 -0.302 1.00 91.81 687 ALA A C 1
ATOM 5117 O O . ALA A 1 687 ? -7.521 11.618 -1.490 1.00 91.81 687 ALA A O 1
ATOM 5118 N N . SER A 1 688 ? -7.322 10.811 0.600 1.00 85.94 688 SER A N 1
ATOM 5119 C CA . SER A 1 688 ? -6.352 9.762 0.259 1.00 85.94 688 SER A CA 1
ATOM 5120 C C . SER A 1 688 ? -6.937 8.716 -0.693 1.00 85.94 688 SER A C 1
ATOM 5122 O O . SER A 1 688 ? -6.292 8.359 -1.678 1.00 85.94 688 SER A O 1
ATOM 5124 N N . TYR A 1 689 ? -8.164 8.251 -0.440 1.00 89.25 689 TYR A N 1
ATOM 5125 C CA . TYR A 1 689 ? -8.857 7.307 -1.319 1.00 89.25 689 TYR A CA 1
ATOM 5126 C C . TYR A 1 689 ? -9.138 7.922 -2.697 1.00 89.25 689 TYR A C 1
ATOM 5128 O O . TYR A 1 689 ? -8.824 7.326 -3.728 1.00 89.25 689 TYR A O 1
ATOM 5136 N N . MET A 1 690 ? -9.672 9.147 -2.721 1.00 95.81 690 MET A N 1
ATOM 5137 C CA . MET A 1 690 ? -9.941 9.886 -3.956 1.00 95.81 690 MET A CA 1
ATOM 5138 C C . MET A 1 690 ? -8.657 10.068 -4.773 1.00 95.81 690 MET A C 1
ATOM 5140 O O . MET A 1 690 ? -8.629 9.721 -5.953 1.00 95.81 690 MET A O 1
ATOM 5144 N N . ALA A 1 691 ? -7.568 10.504 -4.134 1.00 91.69 691 ALA A N 1
ATOM 5145 C CA . ALA A 1 691 ? -6.269 10.673 -4.774 1.00 91.69 691 ALA A CA 1
ATOM 5146 C C . ALA A 1 691 ? -5.699 9.362 -5.333 1.00 91.69 691 ALA A C 1
ATOM 5148 O O . ALA A 1 691 ? -5.045 9.396 -6.373 1.00 91.69 691 ALA A O 1
ATOM 5149 N N . ALA A 1 692 ? -5.922 8.224 -4.668 1.00 86.94 692 ALA A N 1
ATOM 5150 C CA . ALA A 1 692 ? -5.484 6.912 -5.149 1.00 86.94 692 ALA A CA 1
ATOM 5151 C C . ALA A 1 692 ? -6.270 6.444 -6.385 1.00 86.94 692 ALA A C 1
ATOM 5153 O O . ALA A 1 692 ? -5.713 5.771 -7.244 1.00 86.94 692 ALA A O 1
ATOM 5154 N N . SER A 1 693 ? -7.543 6.829 -6.485 1.00 91.19 693 SER A N 1
ATOM 5155 C CA . SER A 1 693 ? -8.415 6.516 -7.625 1.00 91.19 693 SER A CA 1
ATOM 5156 C C . SER A 1 693 ? -8.326 7.507 -8.792 1.00 91.19 693 SER A C 1
ATOM 5158 O O . SER A 1 693 ? -9.019 7.333 -9.791 1.00 91.19 693 SER A O 1
ATOM 5160 N N . PHE A 1 694 ? -7.556 8.584 -8.635 1.00 94.94 694 PHE A N 1
ATOM 5161 C CA . PHE A 1 694 ? -7.428 9.642 -9.629 1.00 94.94 694 PHE A CA 1
ATOM 5162 C C . PHE A 1 694 ? -6.413 9.259 -10.711 1.00 94.94 694 PHE A C 1
ATOM 5164 O O . PHE A 1 694 ? -5.265 8.937 -10.392 1.00 94.94 694 PHE A O 1
ATOM 5171 N N . GLY A 1 695 ? -6.814 9.354 -11.980 1.00 84.56 695 GLY A N 1
ATOM 5172 C CA . GLY A 1 695 ? -5.929 9.069 -13.107 1.00 84.56 695 GLY A CA 1
ATOM 5173 C C . GLY A 1 695 ? -6.512 9.413 -14.478 1.00 84.56 695 GLY A C 1
ATOM 5174 O O . GLY A 1 695 ? -7.627 9.929 -14.617 1.00 84.56 695 GLY A O 1
ATOM 5175 N N . SER A 1 696 ? -5.741 9.119 -15.522 1.00 75.88 696 SER A N 1
ATOM 5176 C CA . SER A 1 696 ? -6.212 9.102 -16.906 1.00 75.88 696 SER A CA 1
ATOM 5177 C C . SER A 1 696 ? -7.061 7.871 -17.154 1.00 75.88 696 SER A C 1
ATOM 5179 O O . SER A 1 696 ? -6.746 6.782 -16.679 1.00 75.88 696 SER A O 1
ATOM 5181 N N . GLY A 1 697 ? -8.155 8.027 -17.903 1.00 56.62 697 GLY A N 1
ATOM 5182 C CA . GLY A 1 697 ? -8.759 6.869 -18.551 1.00 56.62 697 GLY A CA 1
ATOM 5183 C C . GLY A 1 697 ? -7.656 6.125 -19.301 1.00 56.62 697 GLY A C 1
ATOM 5184 O O . GLY A 1 697 ? -6.803 6.768 -19.911 1.00 56.62 697 GLY A O 1
ATOM 5185 N N . SER A 1 698 ? -7.621 4.799 -19.178 1.00 36.03 698 SER A N 1
ATOM 5186 C CA . SER A 1 698 ? -6.895 4.006 -20.163 1.00 36.03 698 SER A CA 1
ATOM 5187 C C . SER A 1 698 ? -7.514 4.349 -21.511 1.00 36.03 698 SER A C 1
ATOM 5189 O O . SER A 1 698 ? -8.722 4.161 -21.693 1.00 36.03 698 SER A O 1
ATOM 5191 N N . ASP A 1 699 ? -6.699 4.923 -22.383 1.00 33.34 699 ASP A N 1
ATOM 5192 C CA . ASP A 1 699 ? -6.852 4.683 -23.808 1.00 33.34 699 ASP A CA 1
ATOM 5193 C C . ASP A 1 699 ? -6.276 3.293 -24.099 1.00 33.34 699 ASP A C 1
ATOM 5195 O O . ASP A 1 699 ? -5.190 2.984 -23.541 1.00 33.34 699 ASP A O 1
#

Foldseek 3Di:
DDDDDDDDDDDDDDPDDDPDPPPPDPDADDAAEQDADAQDPPFDWDDDQQKTFTADPQWAFDDDDQFKTKTWRADPVVQWTKMKMKGWDLCVVVVCVVQVKDFPHWYAYPLGWIWTWIKDFGPCPVVWTKIKIKTWTPQPQAASIIIIIMMMTTNDDSVVCPSVSSSRVSRIDGDRPPDHRFGAACNNQKTWSQHPQWPQQHHSNDQWGKTDGPPFQKIKIKGKAQQDQDPDDAQQAWDFAAFQNATWTKGKDFPQDDRADPQQPDTKIKIKIWGQWHAQVQIIIIMIMIHDLQNLPDCSQQVGRVVMHGDHDPNTGGHDPPSDGRNYDDPDPPPDDHYYDGTVRPRDHRHDRADFDWDAALQNQKTFTADHQKDFPADHPSAWTWIDGPQKIKIKGKALQCQPVPHLLAPDDLPWAFDWDDALLAIWTWTWDDDQFKIKIKTKGQKAPDQARMTIIMMMIGGPVCCVDCNVVNRSVRMHGPDDPNIDGHDPVNNRHHHDDDDDDDDDDDDDDDDDDDDDDDDDDDDDDDDDDDDDDDDDDDDDDPDDDDDDFPFCWDWADDPSQWTWTAQRRFRWIWIANCVFWDWDDQDPVSFWTKIAGPVRFKIKIKGKDAPPVPDWQVRVQVVVCVVQVHFPDKDDDGQWIWTWDDRDQKTKIKIWGADPVRMIIIMMMIGGPVCCVVCVVRVVRRVVRTDGRDD

Sequence (699 aa):
MRRFHRGVVPLLALLGMAPGALAQQAAPKPPEPFVPVAVPADWVAARFEGLDLRRPPEFTPMDEDRDSRTWGKLDEVAKRGFILRLEFDDSPERRIKRDGGVERGAVVMPDGHVFRRWQMIAPPDAGVKGEVELLVSDLPIRGDEKLSIDLMAVNADIAEMRPVFASFVSGLILPPPGTPLRRDIFGGIVQLPLDGGWSGLRSSDSDDLRLHADDLEGQIEIARGAAQTGPMPIATPGQPVRFMGQNAQIFAFEDGAQTRDDGTGQSGQGRVVVLETCLPDGAAISFVFGGMPGFYHDARLTAPFAGGRIALPEGARPCAPGVLPAGASPAISSAAARPEVLPPFDVPAPGAGVPRAEGQALGGLFDYRLPPGWEVTRPDTGSRIEFAGAGVRVVLARAAALRAPGGPAALLPTSSFARSDMILGWPTRRHHIADGAHAIRVYLYDHCLGGGEEPFGLAFIGPGAFFESDAFGTLTRGLRLNMPDDIRPCPEAALAPGGAAAEAEATAQQPPAQTGPVTQQTATVAGGAGGVGGGAQTPADAPPPPASPPQQGDDPDLFLPGPAGYALYRNGRYGTHISFPASYFQPDAPPDSGDGRSFTSIDGWARFYVFAQYNAEGLDARSRMARDIEAHGSASYQASGPGWYVISGVIGTDTYYRRATETLSGLIQVFEISYPAARKSEFDPVASYMAASFGSGSD

pLDDT: mean 81.19, std 19.65, range [25.22, 98.19]

Secondary structure (DSSP, 8-state):
-------PPP--------------PPPPPPPEEP-PPPPPTTPEEEEETTEEEEE-TTPEEEEE-SSEEEEEEEETTTTEEEEEEEEEES-HHHHHHHTT-EEEEEEE-TTS-EEEEEEEEEPSTTS--EEEEEEEESS-SBTTBEEEEEEEEESS-GGGTHHHHHHHHHH-BPPPTTPPPPEEETTTTEEE---TT-B----TTSSEEEEEETTEEEEEEEEEES---TTPPTTPPPEEEEETTEEEEEEEEE--SS----SS-PPPEEEEEEESEE-TTS-EEEEEEEE-HHHHH-HHHHHHHHH-EE-PPTT-EEPPTTTSPTTPPP---TTSPPPB--TTTTPPPPPPPPP--EEEETTTTEEEEPPTT-EEEE---SSEEEEEETTEEEEEEEGGGGTSTTSGGGGS-TTPPPEEEEETTEEEEEEEEE-SSEEEEEEEESEEBTTTTB-EEEEEEEEGGGGGSHHHHHHHHTEEE---TT-EEPPHHHH-S---------------------------------------------PPPPPPPP----PPPEEEE-GGGEEEEE-TTT--EEEEETTTEEEPPPPTT-SEEEEEETTSS-EEEEEEEE-TT---HHHHHHHHHHHTS--SEEEEETTEEEEEEEETTEEEEEEEEE-TTSEEEEEEEEEEGGGHHHHHHHHHHHHHT-BPPP-

Organism: NCBI:txid453582